Protein AF-H8XRW8-F1 (afdb_monomer_lite)

Radius of gyration: 24.04 Å; chains: 1; bounding box: 66×52×70 Å

Secondary structure (DSSP, 8-state):
------------------HHHHH--HHHHHHH-TTSTTTSSS-TT---S-TT-HHHHHHHHHHHTTEEEEEEE-TTSS-EEEEEEEGGGTEEEEEE---HHHHH--SPPEEEEEEGGGTT-SS-HHHHHHHHHHHHHHHHHHT----BSSTTS--TTBGGGSTT--SB-TT--TTT-TTTT----SSSPPPTT-----BTTTTB-SHHHHHHHHHHHHS-SHHHHH-TTHHHH-HHHHHHHHHHHHHS-BTTBPPHHHHHTT---PPTTS-SSGGGG-BSTHHHHHHHHHHHHTSTT--HHHHHHHHHHHHHHHHHHHHTT--HHHHHHTTSTTB-S-S-SSGGG-----S-----SSTT--TTT-EEESSS-SSEEEEEEEEEEEEEEEE-TTS-EEEEE---EEEEEEEGGGS-SSEEEEEEEESS-EEEEEEE-

Foldseek 3Di:
DDDDPPDPDDPDPDPQLCLCVVQAPQVRVCVQACQAFQNDDQAPVRRVDRLQHPVLLSLLLRQLLQKKKKWKDFVPDDDIWIKIARNVVRDIDTLGDDDPVVVVDPGDIDIDMQRSSCQLPDPDVLLSLLSVLLLQLQLLLVAFPADDDDAPPPDPRRSRHGGNRHFFDPPDDLVPAQPAQEDDDPQQHADRSGHQAFGASLGGGHSVLQQSLCCNPPVGSVPCSVVVCVLSVHSSSSSNSSSCQQRDADPQQAHVSCQSVVQDADDVPNDPAVLSRAGGNLSNVCSSPQVAQFALPHDPVSVVSLVSSLSSSLVSSVVSPDDPVRSVCQPDDRHHSHQDDHNRHGDDDGNHNDTDQFADPPPVQWDWDDFVDDFKIKTAGPAFWQKKFKADPVRDTLDIDGPRGRMDIGTCVSDDFAKIWMWIDDPRGIDIDMGGD

Sequence (437 aa):
MFFVCLFTGVTLQGQTNTAVESLLSSTQWNTLFPKRAGTYGVHPQGYTTDFFSYNNLKQAVTEMSDYLVQIRKKPGVWGELTTVTKKSTNTSYVYSQVDSWWYSNTTPEVIITVDFENFLNHTTPVNNKRELAAFLANISKETTGGWQMPVGGGTSGDYAQWGLYFVHEVGYTAANSAGTYSQASTDYPPNPAKGYYGRGPIQLSWNYNYGQLSKFLYNDVSVLLNNPDLVQQDGVLAFKSAIWFWMMPQWPKPSCHQVMHDLWVPNSGEYSMPKMYLKGFAHTNNIINGGLECRNTSTTAFTEKVVIRSELYKYYLSILGFTPTQVAAENSGDYTTICYQNSSNAMQDYVSANVLTSATFNVTALKVYPIPITDAFTIEYEEPIDRIKIFDLSGKIIQELEPKSNKVEVPSSILNNGMYIIQLETNSASATFKIIK

InterPro domains:
  IPR000726 Glycoside hydrolase, family 19, catalytic [PF00182] (116-325)
  IPR000726 Glycoside hydrolase, family 19, catalytic [PS00774] (237-247)
  IPR023346 Lysozyme-like domain superfamily [SSF53955] (115-324)
  IPR026444 Secretion system, C-terminal sorting domain [PF18962] (367-436)
  IPR026444 Secretion system, C-terminal sorting domain [TIGR04183] (368-437)

pLDDT: mean 89.37, std 14.33, range [25.73, 98.94]

Organism: Flavobacterium indicum (strain DSM 17447 / CIP 109464 / GPTSA100-9) (NCBI:txid1094466)

Structure (mmCIF, N/CA/C/O backbone):
data_AF-H8XRW8-F1
#
_entry.id   AF-H8XRW8-F1
#
loop_
_atom_site.group_PDB
_atom_site.id
_atom_site.type_symbol
_atom_site.label_atom_id
_atom_site.label_alt_id
_atom_site.label_comp_id
_atom_site.label_asym_id
_atom_site.label_entity_id
_atom_site.label_seq_id
_atom_site.pdbx_PDB_ins_code
_atom_site.Cartn_x
_atom_site.Cartn_y
_atom_site.Cartn_z
_atom_site.occupancy
_atom_site.B_iso_or_equiv
_atom_site.auth_seq_id
_atom_site.auth_comp_id
_atom_site.auth_asym_id
_atom_site.auth_atom_id
_atom_site.pdbx_PDB_model_num
ATOM 1 N N . MET A 1 1 ? -7.744 -26.659 -37.095 1.00 33.44 1 MET A N 1
ATOM 2 C CA . MET A 1 1 ? -8.945 -25.806 -36.991 1.00 33.44 1 MET A CA 1
ATOM 3 C C . MET A 1 1 ? -8.967 -25.273 -35.563 1.00 33.44 1 MET A C 1
ATOM 5 O O . MET A 1 1 ? -9.351 -25.997 -34.658 1.00 33.44 1 MET A O 1
ATOM 9 N N . PHE A 1 2 ? -8.361 -24.104 -35.340 1.00 25.73 2 PHE A N 1
ATOM 10 C CA . PHE A 1 2 ? -8.230 -23.495 -34.011 1.00 25.73 2 PHE A CA 1
ATOM 11 C C . PHE A 1 2 ? -9.545 -22.792 -33.663 1.00 25.73 2 PHE A C 1
ATOM 13 O O . PHE A 1 2 ? -9.975 -21.905 -34.398 1.00 25.73 2 PHE A O 1
ATOM 20 N N . PHE A 1 3 ? -10.189 -23.203 -32.572 1.00 25.81 3 PHE A N 1
ATOM 21 C CA . PHE A 1 3 ? -11.353 -22.509 -32.031 1.00 25.81 3 PHE A CA 1
ATOM 22 C C . PHE A 1 3 ? -10.875 -21.260 -31.283 1.00 25.81 3 PHE A C 1
ATOM 24 O O . PHE A 1 3 ? -10.265 -21.349 -30.220 1.00 25.81 3 PHE A O 1
ATOM 31 N N . VAL A 1 4 ? -11.137 -20.094 -31.870 1.00 27.92 4 VAL A N 1
ATOM 32 C CA . VAL A 1 4 ? -11.033 -18.795 -31.204 1.00 27.92 4 VAL A CA 1
ATOM 33 C C . VAL A 1 4 ? -12.301 -18.627 -30.367 1.00 27.92 4 VAL A C 1
ATOM 35 O O . VAL A 1 4 ? -13.379 -18.401 -30.915 1.00 27.92 4 VAL A O 1
ATOM 38 N N . CYS A 1 5 ? -12.195 -18.767 -29.045 1.00 28.00 5 CYS A N 1
ATOM 39 C CA . CYS A 1 5 ? -13.261 -18.349 -28.135 1.00 28.00 5 CYS A CA 1
ATOM 40 C C . CYS A 1 5 ? -13.275 -16.817 -28.065 1.00 28.00 5 CYS A C 1
ATOM 42 O O . CYS A 1 5 ? -12.478 -16.204 -27.357 1.00 28.00 5 CYS A O 1
ATOM 44 N N . LEU A 1 6 ? -14.185 -16.208 -28.822 1.00 29.12 6 LEU A N 1
ATOM 45 C CA . LEU A 1 6 ? -14.597 -14.819 -28.652 1.00 29.12 6 LEU A CA 1
ATOM 46 C C . LEU A 1 6 ? -15.396 -14.712 -27.347 1.00 29.12 6 LEU A C 1
ATOM 48 O O . LEU A 1 6 ? -16.558 -15.109 -27.293 1.00 29.12 6 LEU A O 1
ATOM 52 N N . PHE A 1 7 ? -14.782 -14.174 -26.295 1.00 31.16 7 PHE A N 1
ATOM 53 C CA . PHE A 1 7 ? -15.528 -13.689 -25.139 1.00 31.16 7 PHE A CA 1
ATOM 54 C C . PHE A 1 7 ? -16.216 -12.379 -25.530 1.00 31.16 7 PHE A C 1
ATOM 56 O O . PHE A 1 7 ? -15.590 -11.324 -25.606 1.00 31.16 7 PHE A O 1
ATOM 63 N N . THR A 1 8 ? -17.517 -12.444 -25.804 1.00 31.66 8 THR A N 1
ATOM 64 C CA . THR A 1 8 ? -18.377 -11.262 -25.866 1.00 31.66 8 THR A CA 1
ATOM 65 C C . THR A 1 8 ? -18.547 -10.729 -24.447 1.00 31.66 8 THR A C 1
ATOM 67 O O . THR A 1 8 ? -19.218 -11.350 -23.622 1.00 31.66 8 THR A O 1
ATOM 70 N N . GLY A 1 9 ? -17.889 -9.608 -24.154 1.00 30.55 9 GLY A N 1
ATOM 71 C CA . GLY A 1 9 ? -17.995 -8.919 -22.876 1.00 30.55 9 GLY A CA 1
ATOM 72 C C . GLY A 1 9 ? -19.425 -8.453 -22.624 1.00 30.55 9 GLY A C 1
ATOM 73 O O . GLY A 1 9 ? -19.947 -7.602 -23.339 1.00 30.55 9 GLY A O 1
ATOM 74 N N . VAL A 1 10 ? -20.047 -9.000 -21.584 1.00 30.34 10 VAL A N 1
ATOM 75 C CA . VAL A 1 10 ? -21.176 -8.353 -20.921 1.00 30.34 10 VAL A CA 1
ATOM 76 C C . VAL A 1 10 ? -20.567 -7.271 -20.036 1.00 30.34 10 VAL A C 1
ATOM 78 O O . VAL A 1 10 ? -19.956 -7.571 -19.013 1.00 30.34 10 VAL A O 1
ATOM 81 N N . THR A 1 11 ? -20.679 -6.008 -20.444 1.00 32.03 11 THR A N 1
ATOM 82 C CA . THR A 1 11 ? -20.411 -4.869 -19.562 1.00 32.03 11 THR A CA 1
ATOM 83 C C . THR A 1 11 ? -21.477 -4.851 -18.475 1.00 32.03 11 THR A C 1
ATOM 85 O O . THR A 1 11 ? -22.578 -4.340 -18.675 1.00 32.03 11 THR A O 1
ATOM 88 N N . LEU A 1 12 ? -21.156 -5.440 -17.326 1.00 37.56 12 LEU A N 1
ATOM 89 C CA . LEU A 1 12 ? -21.846 -5.139 -16.080 1.00 37.56 12 LEU A CA 1
ATOM 90 C C . LEU A 1 12 ? -21.594 -3.658 -15.773 1.00 37.56 12 LEU A C 1
ATOM 92 O O . LEU A 1 12 ? -20.443 -3.223 -15.734 1.00 37.56 12 LEU A O 1
ATOM 96 N N . GLN A 1 13 ? -22.662 -2.885 -15.563 1.00 38.78 13 GLN A N 1
ATOM 97 C CA . GLN A 1 13 ? -22.594 -1.577 -14.906 1.00 38.78 13 GLN A CA 1
ATOM 98 C C . GLN A 1 13 ? -22.184 -1.796 -13.438 1.00 38.78 13 GLN A C 1
ATOM 100 O O . GLN A 1 13 ? -23.005 -1.720 -12.531 1.00 38.78 13 GLN A O 1
ATOM 105 N N . GLY A 1 14 ? -20.921 -2.158 -13.215 1.00 41.22 14 GLY A N 1
ATOM 106 C CA . GLY A 1 14 ? -20.274 -2.122 -11.911 1.00 41.22 14 GLY A CA 1
ATOM 107 C C . GLY A 1 14 ? -19.760 -0.709 -11.673 1.00 41.22 14 GLY A C 1
ATOM 108 O O . GLY A 1 14 ? -19.233 -0.090 -12.598 1.00 41.22 14 GLY A O 1
ATOM 109 N N . GLN A 1 15 ? -19.956 -0.179 -10.467 1.00 45.97 15 GLN A N 1
ATOM 110 C CA . GLN A 1 15 ? -19.408 1.111 -10.052 1.00 45.97 15 GLN A CA 1
ATOM 111 C C . GLN A 1 15 ? -17.932 1.205 -10.463 1.00 45.97 15 GLN A C 1
ATOM 113 O O . GLN A 1 15 ? -17.092 0.439 -9.998 1.00 45.97 15 GLN A O 1
ATOM 118 N N . THR A 1 16 ? -17.609 2.121 -11.372 1.00 59.53 16 THR A N 1
ATOM 119 C CA . THR A 1 16 ? -16.220 2.402 -11.722 1.00 59.53 16 THR A CA 1
ATOM 120 C C . THR A 1 16 ? -15.606 3.165 -10.559 1.00 59.53 16 THR A C 1
ATOM 122 O O . THR A 1 16 ? -15.982 4.314 -10.324 1.00 59.53 16 THR A O 1
ATOM 125 N N . ASN A 1 17 ? -14.685 2.550 -9.817 1.00 70.38 17 ASN A N 1
ATOM 126 C CA . ASN A 1 17 ? -13.883 3.277 -8.840 1.00 70.38 17 ASN A CA 1
ATOM 127 C C . ASN A 1 17 ? -12.956 4.251 -9.592 1.00 70.38 17 ASN A C 1
ATOM 129 O O . ASN A 1 17 ? -11.913 3.870 -10.121 1.00 70.38 17 ASN A O 1
ATOM 133 N N . THR A 1 18 ? -13.368 5.517 -9.662 1.00 78.31 18 THR A N 1
ATOM 134 C CA . THR A 1 18 ? -12.649 6.603 -10.346 1.00 78.31 18 THR A CA 1
ATOM 135 C C . THR A 1 18 ? -11.739 7.381 -9.390 1.00 78.31 18 THR A C 1
ATOM 137 O O . THR A 1 18 ? -11.367 8.516 -9.686 1.00 78.31 18 THR A O 1
ATOM 140 N N . ALA A 1 19 ? -11.397 6.830 -8.219 1.00 83.50 19 ALA A N 1
ATOM 141 C CA . ALA A 1 19 ? -10.712 7.577 -7.161 1.00 83.50 19 ALA A CA 1
ATOM 142 C C . ALA A 1 19 ? -9.330 8.091 -7.579 1.00 83.50 19 ALA A C 1
ATOM 144 O O . ALA A 1 19 ? -8.954 9.214 -7.261 1.00 83.50 19 ALA A O 1
ATOM 145 N N . VAL A 1 20 ? -8.585 7.319 -8.374 1.00 90.81 20 VAL A N 1
ATOM 146 C CA . VAL A 1 20 ? -7.310 7.805 -8.919 1.00 90.81 20 VAL A CA 1
ATOM 147 C C . VAL A 1 20 ? -7.512 8.956 -9.915 1.00 90.81 20 VAL A C 1
ATOM 149 O O . VAL A 1 20 ? -6.696 9.873 -9.967 1.00 90.81 20 VAL A O 1
ATOM 152 N N . GLU A 1 21 ? -8.616 8.958 -10.668 1.00 92.06 21 GLU A N 1
ATOM 153 C CA . GLU A 1 21 ? -8.927 9.982 -11.676 1.00 92.06 21 GLU A CA 1
ATOM 154 C C . GLU A 1 21 ? -9.349 11.311 -11.057 1.00 92.06 21 GLU A C 1
ATOM 156 O O . GLU A 1 21 ? -9.060 12.366 -11.620 1.00 92.06 21 GLU A O 1
ATOM 161 N N . SER A 1 22 ? -9.987 11.274 -9.885 1.00 90.81 22 SER A N 1
ATOM 162 C CA . SER A 1 22 ? -10.354 12.485 -9.146 1.00 90.81 22 SER A CA 1
ATOM 163 C C . SER A 1 22 ? -9.149 13.165 -8.484 1.00 90.81 22 SER A C 1
ATOM 165 O O . SER A 1 22 ? -9.207 14.360 -8.191 1.00 90.81 22 SER A O 1
ATOM 167 N N . LEU A 1 23 ? -8.053 12.429 -8.267 1.00 95.38 23 LEU A N 1
ATOM 168 C CA . LEU A 1 23 ? -6.854 12.919 -7.585 1.00 95.38 23 LEU A CA 1
ATOM 169 C C . LEU A 1 23 ? -5.708 13.276 -8.538 1.00 95.38 23 LEU A C 1
ATOM 171 O O . LEU A 1 23 ? -4.952 14.207 -8.256 1.00 95.38 23 LEU A O 1
ATOM 175 N N . LEU A 1 24 ? -5.549 12.542 -9.643 1.00 94.94 24 LEU A N 1
ATOM 176 C CA . LEU A 1 24 ? -4.413 12.682 -10.551 1.00 94.94 24 LEU A CA 1
ATOM 177 C C . LEU A 1 24 ? -4.816 12.350 -11.986 1.00 94.94 24 LEU A C 1
ATOM 179 O O . LEU A 1 24 ? -5.204 11.226 -12.270 1.00 94.94 24 LEU A O 1
ATOM 183 N N . SER A 1 25 ? -4.660 13.292 -12.915 1.00 95.81 25 SER A N 1
ATOM 184 C CA . SER A 1 25 ? -4.957 13.071 -14.339 1.00 95.81 25 SER A CA 1
ATOM 185 C C . SER A 1 25 ? -3.863 12.285 -15.073 1.00 95.81 25 SER A C 1
ATOM 187 O O . SER A 1 25 ? -2.695 12.288 -14.678 1.00 95.81 25 SER A O 1
ATOM 189 N N . SER A 1 26 ? -4.201 11.704 -16.232 1.00 96.62 26 SER A N 1
ATOM 190 C CA . SER A 1 26 ? -3.211 11.052 -17.108 1.00 96.62 26 SER A CA 1
ATOM 191 C C . SER A 1 26 ? -2.094 12.001 -17.560 1.00 96.62 26 SER A C 1
ATOM 193 O O . SER A 1 26 ? -0.955 11.567 -17.723 1.00 96.62 26 SER A O 1
ATOM 195 N N . THR A 1 27 ? -2.392 13.287 -17.769 1.00 97.31 27 THR A N 1
ATOM 196 C CA . THR A 1 27 ? -1.378 14.288 -18.134 1.00 97.31 27 THR A CA 1
ATOM 197 C C . THR A 1 27 ? -0.408 14.515 -16.983 1.00 97.31 27 THR A C 1
ATOM 199 O O . THR A 1 27 ? 0.801 14.508 -17.197 1.00 97.31 27 THR A O 1
ATOM 202 N N . GLN A 1 28 ? -0.915 14.651 -15.753 1.00 97.06 28 GLN A N 1
ATOM 203 C CA . GLN A 1 28 ? -0.057 14.765 -14.573 1.00 97.06 28 GLN A CA 1
ATOM 204 C C . GLN A 1 28 ? 0.772 13.494 -14.363 1.00 97.06 28 GLN A C 1
ATOM 206 O O . GLN A 1 28 ? 1.966 13.612 -14.120 1.00 97.06 28 GLN A O 1
ATOM 211 N N . TRP A 1 29 ? 0.197 12.298 -14.540 1.00 98.00 29 TRP A N 1
ATOM 212 C CA . TRP A 1 29 ? 0.947 11.035 -14.499 1.00 98.00 29 TRP A CA 1
ATOM 213 C C . TRP A 1 29 ? 2.124 11.028 -15.479 1.00 98.00 29 TRP A C 1
ATOM 215 O O . TRP A 1 29 ? 3.251 10.706 -15.106 1.00 98.00 29 TRP A O 1
ATOM 225 N N . ASN A 1 30 ? 1.880 11.436 -16.728 1.00 97.56 30 ASN A N 1
ATOM 226 C CA . ASN A 1 30 ? 2.915 11.489 -17.757 1.00 97.56 30 ASN A CA 1
ATOM 227 C C . ASN A 1 30 ? 4.032 12.483 -17.418 1.00 97.56 30 ASN A C 1
ATOM 229 O O . ASN A 1 30 ? 5.198 12.186 -17.669 1.00 97.56 30 ASN A O 1
ATOM 233 N N . THR A 1 31 ? 3.680 13.626 -16.828 1.00 95.88 31 THR A N 1
ATOM 234 C CA . THR A 1 31 ? 4.642 14.638 -16.370 1.00 95.88 31 THR A CA 1
ATOM 235 C C . THR A 1 31 ? 5.427 14.188 -15.140 1.00 95.88 31 THR A C 1
ATOM 237 O O . THR A 1 31 ? 6.607 14.510 -15.032 1.00 95.88 31 THR A O 1
ATOM 240 N N . LEU A 1 32 ? 4.795 13.452 -14.222 1.00 96.31 32 LEU A N 1
ATOM 241 C CA . LEU A 1 32 ? 5.432 12.931 -13.012 1.00 96.31 32 LEU A CA 1
ATOM 242 C C . LEU A 1 32 ? 6.426 11.813 -13.329 1.00 96.31 32 LEU A C 1
ATOM 244 O O . LEU A 1 32 ? 7.525 11.802 -12.791 1.00 96.31 32 LEU A O 1
ATOM 248 N N . PHE A 1 33 ? 6.065 10.901 -14.233 1.00 97.69 33 PHE A N 1
ATOM 249 C CA . PHE A 1 33 ? 6.856 9.706 -14.529 1.00 97.69 33 PHE A CA 1
ATOM 250 C C . PHE A 1 33 ? 7.313 9.640 -15.990 1.00 97.69 33 PHE A C 1
ATOM 252 O O . PHE A 1 33 ? 7.056 8.639 -16.664 1.00 97.69 33 PHE A O 1
ATOM 259 N N . PRO A 1 34 ? 7.988 10.669 -16.533 1.00 97.25 34 PRO A N 1
ATOM 260 C CA . PRO A 1 34 ? 8.329 10.712 -17.952 1.00 97.25 34 PRO A CA 1
ATOM 261 C C . PRO A 1 34 ? 9.359 9.644 -18.337 1.00 97.25 34 PRO A C 1
ATOM 263 O O . PRO A 1 34 ? 9.514 9.341 -19.521 1.00 97.25 34 PRO A O 1
ATOM 266 N N . LYS A 1 35 ? 10.084 9.087 -17.357 1.00 97.50 35 LYS A N 1
ATOM 267 C CA . LYS A 1 35 ? 11.148 8.102 -17.572 1.00 97.50 35 LYS A CA 1
ATOM 268 C C . LYS A 1 35 ? 10.748 6.665 -17.259 1.00 97.50 35 LYS A C 1
ATOM 270 O O . LYS A 1 35 ? 11.599 5.800 -17.392 1.00 97.50 35 LYS A O 1
ATOM 275 N N . ARG A 1 36 ? 9.506 6.397 -16.854 1.00 98.19 36 ARG A N 1
ATOM 276 C CA . ARG A 1 36 ? 9.064 5.050 -16.462 1.00 98.19 36 ARG A CA 1
ATOM 277 C C . ARG A 1 36 ? 9.299 3.986 -17.545 1.00 98.19 36 ARG A C 1
ATOM 279 O O . ARG A 1 36 ? 9.495 4.298 -18.721 1.00 98.19 36 ARG A O 1
ATOM 286 N N . ALA A 1 37 ? 9.262 2.720 -17.139 1.00 98.12 37 ALA A N 1
ATOM 287 C CA . ALA A 1 37 ? 9.526 1.565 -17.994 1.00 98.12 37 ALA A CA 1
ATOM 288 C C . ALA A 1 37 ? 8.799 1.645 -19.352 1.00 98.12 37 ALA A C 1
ATOM 290 O O . ALA A 1 37 ? 7.569 1.576 -19.423 1.00 98.12 37 ALA A O 1
ATOM 291 N N . GLY A 1 38 ? 9.585 1.774 -20.425 1.00 96.25 38 GLY A N 1
ATOM 292 C CA . GLY A 1 38 ? 9.107 1.825 -21.808 1.00 96.25 38 GLY A CA 1
ATOM 293 C C . GLY A 1 38 ? 8.747 3.208 -22.358 1.00 96.25 38 GLY A C 1
ATOM 294 O O . GLY A 1 38 ? 8.312 3.284 -23.504 1.00 96.25 38 GLY A O 1
ATOM 295 N N . THR A 1 39 ? 8.949 4.302 -21.610 1.00 96.62 39 THR A N 1
ATOM 296 C CA . THR A 1 39 ? 8.648 5.670 -22.092 1.00 96.62 39 THR A CA 1
ATOM 297 C C . THR A 1 39 ? 9.877 6.538 -22.351 1.00 96.62 39 THR A C 1
ATOM 299 O O . THR A 1 39 ? 9.741 7.649 -22.864 1.00 96.62 39 THR A O 1
ATOM 302 N N . TYR A 1 40 ? 11.082 6.071 -22.012 1.00 93.62 40 TYR A N 1
ATOM 303 C CA . TYR A 1 40 ? 12.308 6.843 -22.196 1.00 93.62 40 TYR A CA 1
ATOM 304 C C . TYR A 1 40 ? 13.501 6.000 -22.628 1.00 93.62 40 TYR A C 1
ATOM 306 O O . TYR A 1 40 ? 13.941 5.106 -21.908 1.00 93.62 40 TYR A O 1
ATOM 314 N N . GLY A 1 41 ? 14.077 6.380 -23.772 1.00 92.38 41 GLY A N 1
ATOM 315 C CA . GLY A 1 41 ? 15.280 5.756 -24.310 1.00 92.38 41 GLY A CA 1
ATOM 316 C C . GLY A 1 41 ? 15.125 4.250 -24.527 1.00 92.38 41 GLY A C 1
ATOM 317 O O . GLY A 1 41 ? 14.021 3.712 -24.587 1.00 92.38 41 GLY A O 1
ATOM 318 N N . VAL A 1 42 ? 16.260 3.564 -24.654 1.00 94.44 42 VAL A N 1
ATOM 319 C CA . VAL A 1 42 ? 16.296 2.100 -24.622 1.00 94.44 42 VAL A CA 1
ATOM 320 C C . VAL A 1 42 ? 16.322 1.671 -23.160 1.00 94.44 42 VAL A C 1
ATOM 322 O O . VAL A 1 42 ? 17.293 1.938 -22.452 1.00 94.44 42 VAL A O 1
ATOM 325 N N . HIS A 1 43 ? 15.257 1.015 -22.707 1.00 95.75 43 HIS A N 1
ATOM 326 C CA . HIS A 1 43 ? 15.168 0.554 -21.330 1.00 95.75 43 HIS A CA 1
ATOM 327 C C . HIS A 1 43 ? 16.094 -0.658 -21.095 1.00 95.75 43 HIS A C 1
ATOM 329 O O . HIS A 1 43 ? 16.036 -1.616 -21.871 1.00 95.75 43 HIS A O 1
ATOM 335 N N . PRO A 1 44 ? 16.901 -0.696 -20.016 1.00 94.44 44 PRO A N 1
ATOM 336 C CA . PRO A 1 44 ? 17.875 -1.769 -19.774 1.00 94.44 44 PRO A CA 1
ATOM 337 C C . PRO A 1 44 ? 17.242 -3.155 -19.589 1.00 94.44 44 PRO A C 1
ATOM 339 O O . PRO A 1 44 ? 17.889 -4.164 -19.840 1.00 94.44 44 PRO A O 1
ATOM 342 N N . GLN A 1 45 ? 15.973 -3.213 -19.180 1.00 96.06 45 GLN A N 1
ATOM 343 C CA . GLN A 1 45 ? 15.210 -4.463 -19.039 1.00 96.06 45 GLN A CA 1
ATOM 344 C C . GLN A 1 45 ? 14.357 -4.798 -20.279 1.00 96.06 45 GLN A C 1
ATOM 346 O O . GLN A 1 45 ? 13.500 -5.671 -20.215 1.00 96.06 45 GLN A O 1
ATOM 351 N N . GLY A 1 46 ? 14.546 -4.088 -21.398 1.00 95.69 46 GLY A N 1
ATOM 352 C CA . GLY A 1 46 ? 13.909 -4.408 -22.681 1.00 95.69 46 GLY A CA 1
ATOM 353 C C . GLY A 1 46 ? 12.447 -3.973 -22.842 1.00 95.69 46 GLY A C 1
ATOM 354 O O . GLY A 1 46 ? 11.845 -4.272 -23.871 1.00 95.69 46 GLY A O 1
ATOM 355 N N . TYR A 1 47 ? 11.866 -3.255 -21.877 1.00 96.00 47 TYR A N 1
ATOM 356 C CA . TYR A 1 47 ? 10.514 -2.701 -22.006 1.00 96.00 47 TYR A CA 1
ATOM 357 C C . TYR A 1 47 ? 10.474 -1.621 -23.091 1.00 96.00 47 TYR A C 1
ATOM 359 O O . TYR A 1 47 ? 11.174 -0.614 -23.006 1.00 96.00 47 TYR A O 1
ATOM 367 N N . THR A 1 48 ? 9.642 -1.841 -24.107 1.00 94.81 48 THR A N 1
ATOM 368 C CA . THR A 1 48 ? 9.433 -0.934 -25.253 1.00 94.81 48 THR A CA 1
ATOM 369 C C . THR A 1 48 ? 8.034 -0.322 -25.281 1.00 94.81 48 THR A C 1
ATOM 371 O O . THR A 1 48 ? 7.761 0.570 -26.079 1.00 94.81 48 THR A O 1
ATOM 374 N N . THR A 1 49 ? 7.149 -0.790 -24.404 1.00 95.31 49 THR A N 1
ATOM 375 C CA . THR A 1 49 ? 5.790 -0.285 -24.212 1.00 95.31 49 THR A CA 1
ATOM 376 C C . THR A 1 49 ? 5.657 0.294 -22.816 1.00 95.31 49 THR A C 1
ATOM 378 O O . THR A 1 49 ? 6.301 -0.204 -21.894 1.00 95.31 49 THR A O 1
ATOM 381 N N . ASP A 1 50 ? 4.780 1.283 -22.653 1.00 97.56 50 ASP A N 1
ATOM 382 C CA . ASP A 1 50 ? 4.485 1.923 -21.367 1.00 97.56 50 ASP A CA 1
ATOM 383 C C . ASP A 1 50 ? 3.905 0.919 -20.349 1.00 97.56 50 ASP A C 1
ATOM 385 O O . ASP A 1 50 ? 2.693 0.702 -20.270 1.00 97.56 50 ASP A O 1
ATOM 389 N N . PHE A 1 51 ? 4.789 0.254 -19.600 1.00 98.50 51 PHE A N 1
ATOM 390 C CA . PHE A 1 51 ? 4.436 -0.850 -18.705 1.00 98.50 51 PHE A CA 1
ATOM 391 C C . PHE A 1 51 ? 3.698 -0.336 -17.466 1.00 98.50 51 PHE A C 1
ATOM 393 O O . PHE A 1 51 ? 2.634 -0.841 -17.105 1.00 98.50 51 PHE A O 1
ATOM 400 N N . PHE A 1 52 ? 4.215 0.735 -16.862 1.00 98.56 52 PHE A N 1
ATOM 401 C CA . PHE A 1 52 ? 3.580 1.438 -15.749 1.00 98.56 52 PHE A CA 1
ATOM 402 C C . PHE A 1 52 ? 2.690 2.586 -16.246 1.00 98.56 52 PHE A C 1
ATOM 404 O O . PHE A 1 52 ? 2.774 3.720 -15.771 1.00 98.56 52 PHE A O 1
ATOM 411 N N . SER A 1 53 ? 1.841 2.303 -17.233 1.00 98.50 53 SER A N 1
ATOM 412 C CA . SER A 1 53 ? 0.918 3.300 -17.770 1.00 98.50 53 SER A CA 1
ATOM 413 C C . SER A 1 53 ? -0.154 3.697 -16.752 1.00 98.50 53 SER A C 1
ATOM 415 O O . SER A 1 53 ? -0.572 2.907 -15.901 1.00 98.50 53 SER A O 1
ATOM 417 N N . TYR A 1 54 ? -0.667 4.920 -16.895 1.00 98.31 54 TYR A N 1
ATOM 418 C CA . TYR A 1 54 ? -1.802 5.399 -16.105 1.00 98.31 54 TYR A CA 1
ATOM 419 C C . TYR A 1 54 ? -3.053 4.522 -16.292 1.00 98.31 54 TYR A C 1
ATOM 421 O O . TYR A 1 54 ? -3.801 4.287 -15.345 1.00 98.31 54 TYR A O 1
ATOM 429 N N . ASN A 1 55 ? -3.253 3.979 -17.498 1.00 97.56 55 ASN A N 1
ATOM 430 C CA . ASN A 1 55 ? -4.361 3.068 -17.791 1.00 97.56 55 ASN A CA 1
ATOM 431 C C . ASN A 1 55 ? -4.244 1.755 -17.009 1.00 97.56 55 ASN A C 1
ATOM 433 O O . ASN A 1 55 ? -5.242 1.300 -16.457 1.00 97.56 55 ASN A O 1
ATOM 437 N N . ASN A 1 56 ? -3.036 1.190 -16.896 1.00 98.31 56 ASN A N 1
ATOM 438 C CA . ASN A 1 56 ? -2.817 -0.023 -16.108 1.00 98.31 56 ASN A CA 1
ATOM 439 C C . ASN A 1 56 ? -3.085 0.218 -14.615 1.00 98.31 56 ASN A C 1
ATOM 441 O O . ASN A 1 56 ? -3.698 -0.628 -13.965 1.00 98.31 56 ASN A O 1
ATOM 445 N N . LEU A 1 57 ? -2.690 1.382 -14.079 1.00 98.31 57 LEU A N 1
ATOM 446 C CA . LEU A 1 57 ? -3.022 1.769 -12.703 1.00 98.31 57 LEU A CA 1
ATOM 447 C C . LEU A 1 57 ? -4.539 1.895 -12.510 1.00 98.31 57 LEU A C 1
ATOM 449 O O . LEU A 1 57 ? -5.084 1.294 -11.588 1.00 98.31 57 LEU A O 1
ATOM 453 N N . LYS A 1 58 ? -5.234 2.632 -13.387 1.00 97.25 58 LYS A N 1
ATOM 454 C CA . LYS A 1 58 ? -6.699 2.789 -13.334 1.00 97.25 58 LYS A CA 1
ATOM 455 C C . LYS A 1 58 ? -7.429 1.451 -13.357 1.00 97.25 58 LYS A C 1
ATOM 457 O O . LYS A 1 58 ? -8.341 1.224 -12.561 1.00 97.25 58 LYS A O 1
ATOM 462 N N . GLN A 1 59 ? -7.021 0.573 -14.268 1.00 97.19 59 GLN A N 1
ATOM 463 C CA . GLN A 1 59 ? -7.600 -0.754 -14.388 1.00 97.19 59 GLN A CA 1
ATOM 464 C C . GLN A 1 59 ? -7.350 -1.573 -13.118 1.00 97.19 59 GLN A C 1
ATOM 466 O O . GLN A 1 59 ? -8.285 -2.173 -12.597 1.00 97.19 59 GLN A O 1
ATOM 471 N N . ALA A 1 60 ? -6.136 -1.538 -12.559 1.00 98.38 60 ALA A N 1
ATOM 472 C CA . ALA A 1 60 ? -5.840 -2.216 -11.301 1.00 98.38 60 ALA A CA 1
ATOM 473 C C . ALA A 1 60 ? -6.688 -1.680 -10.136 1.00 98.38 60 ALA A C 1
ATOM 475 O O . ALA A 1 60 ? -7.239 -2.482 -9.395 1.00 98.38 60 ALA A O 1
ATOM 476 N N . VAL A 1 61 ? -6.857 -0.361 -9.997 1.00 97.50 61 VAL A N 1
ATOM 477 C CA . VAL A 1 61 ? -7.733 0.239 -8.968 1.00 97.50 61 VAL A CA 1
ATOM 478 C C . VAL A 1 61 ? -9.178 -0.236 -9.129 1.00 97.50 61 VAL A C 1
ATOM 480 O O . VAL A 1 61 ? -9.791 -0.688 -8.164 1.00 97.50 61 VAL A O 1
ATOM 483 N N . THR A 1 62 ? -9.698 -0.208 -10.358 1.00 95.75 62 THR A N 1
ATOM 484 C CA . THR A 1 62 ? -11.067 -0.649 -10.662 1.00 95.75 62 THR A CA 1
ATOM 485 C C . THR A 1 62 ? -11.255 -2.128 -10.329 1.00 95.75 62 THR A C 1
ATOM 487 O O . THR A 1 62 ? -12.184 -2.489 -9.614 1.00 95.75 62 THR A O 1
ATOM 490 N N . GLU A 1 63 ? -10.351 -2.995 -10.783 1.00 97.19 63 GLU A N 1
ATOM 491 C CA . GLU A 1 63 ? -10.464 -4.438 -10.560 1.00 97.19 63 GLU A CA 1
ATOM 492 C C . GLU A 1 63 ? -10.226 -4.829 -9.097 1.00 97.19 63 GLU A C 1
ATOM 494 O O . GLU A 1 63 ? -10.855 -5.762 -8.604 1.00 97.19 63 GLU A O 1
ATOM 499 N N . MET A 1 64 ? -9.345 -4.122 -8.382 1.00 98.12 64 MET A N 1
ATOM 500 C CA . MET A 1 64 ? -9.106 -4.372 -6.959 1.00 98.12 64 MET A CA 1
ATOM 501 C C . MET A 1 64 ? -10.270 -3.891 -6.093 1.00 98.12 64 MET A C 1
ATOM 503 O O . MET A 1 64 ? -10.532 -4.526 -5.079 1.00 98.12 64 MET A O 1
ATOM 507 N N . SER A 1 65 ? -11.021 -2.859 -6.496 1.00 96.62 65 SER A N 1
ATOM 508 C CA . SER A 1 65 ? -12.185 -2.387 -5.727 1.00 96.62 65 SER A CA 1
ATOM 509 C C . SER A 1 65 ? -13.301 -3.423 -5.563 1.00 96.62 65 SER A C 1
ATOM 511 O O . SER A 1 65 ? -14.167 -3.253 -4.711 1.00 96.62 65 SER A O 1
ATOM 513 N N . ASP A 1 66 ? -13.266 -4.519 -6.326 1.00 96.19 66 ASP A N 1
ATOM 514 C CA . ASP A 1 66 ? -14.213 -5.624 -6.204 1.00 96.19 66 ASP A CA 1
ATOM 515 C C . ASP A 1 66 ? -13.963 -6.512 -4.970 1.00 96.19 66 ASP A C 1
ATOM 517 O O . ASP A 1 66 ? -14.807 -7.333 -4.615 1.00 96.19 66 ASP A O 1
ATOM 521 N N . TYR A 1 67 ? -12.811 -6.380 -4.306 1.00 97.69 67 TYR A N 1
ATOM 522 C CA . TYR A 1 67 ? -12.408 -7.268 -3.218 1.00 97.69 67 TYR A CA 1
ATOM 523 C C . TYR A 1 67 ? -12.736 -6.680 -1.841 1.00 97.69 67 TYR A C 1
ATOM 525 O O . TYR A 1 67 ? -12.278 -5.603 -1.468 1.00 97.69 67 TYR A O 1
ATOM 533 N N . LEU A 1 68 ? -13.470 -7.447 -1.041 1.00 94.56 68 LEU A N 1
ATOM 534 C CA . LEU A 1 68 ? -13.713 -7.186 0.375 1.00 94.56 68 LEU A CA 1
ATOM 535 C C . LEU A 1 68 ? -13.050 -8.282 1.206 1.00 94.56 68 LEU A C 1
ATOM 537 O O . LEU A 1 68 ? -13.278 -9.466 0.962 1.00 94.56 68 LEU A O 1
ATOM 541 N N . VAL A 1 69 ? -12.265 -7.905 2.209 1.00 94.81 69 VAL A N 1
ATOM 542 C CA . VAL A 1 69 ? -11.616 -8.850 3.122 1.00 94.81 69 VAL A CA 1
ATOM 543 C C . VAL A 1 69 ? -12.164 -8.678 4.527 1.00 94.81 69 VAL A C 1
ATOM 545 O O . VAL A 1 69 ? -12.288 -7.559 5.023 1.00 94.81 69 VAL A O 1
ATOM 548 N N . GLN A 1 70 ? -12.454 -9.796 5.185 1.00 91.06 70 GLN A N 1
ATOM 549 C CA . GLN A 1 70 ? -12.771 -9.834 6.607 1.00 91.06 70 GLN A CA 1
ATOM 550 C C . GLN A 1 70 ? -11.728 -10.675 7.326 1.00 91.06 70 GLN A C 1
ATOM 552 O O . GLN A 1 70 ? -11.586 -11.869 7.067 1.00 91.06 70 GLN A O 1
ATOM 557 N N . ILE A 1 71 ? -11.008 -10.038 8.239 1.00 90.62 71 ILE A N 1
ATOM 558 C CA . ILE A 1 71 ? -10.008 -10.670 9.088 1.00 90.62 71 ILE A CA 1
ATOM 559 C C . ILE A 1 71 ? -10.627 -10.838 10.474 1.00 90.62 71 ILE A C 1
ATOM 561 O O . ILE A 1 71 ? -10.880 -9.855 11.170 1.00 90.62 71 ILE A O 1
ATOM 565 N N . ARG A 1 72 ? -10.896 -12.080 10.870 1.00 87.75 72 ARG A N 1
ATOM 566 C CA . ARG A 1 72 ? -11.546 -12.426 12.138 1.00 87.75 72 ARG A CA 1
ATOM 567 C C . ARG A 1 72 ? -10.504 -12.956 13.112 1.00 87.75 72 ARG A C 1
ATOM 569 O O . ARG A 1 72 ? -9.837 -13.960 12.851 1.00 87.75 72 ARG A O 1
ATOM 576 N N . LYS A 1 73 ? -10.377 -12.288 14.254 1.00 85.06 73 LYS A N 1
ATOM 577 C CA . LYS A 1 73 ? -9.422 -12.627 15.316 1.00 85.06 73 LYS A CA 1
ATOM 578 C C . LYS A 1 73 ? -10.141 -12.735 16.650 1.00 85.06 73 LYS A C 1
ATOM 580 O O . LYS A 1 73 ? -11.185 -12.127 16.844 1.00 85.06 73 LYS A O 1
ATOM 585 N N . LYS A 1 74 ? -9.560 -13.471 17.593 1.00 83.44 74 LYS A N 1
ATOM 586 C CA . LYS A 1 74 ? -10.036 -13.563 18.978 1.00 83.44 74 LYS A CA 1
ATOM 587 C C . LYS A 1 74 ? -8.912 -13.080 19.901 1.00 83.44 74 LYS A C 1
ATOM 589 O O . LYS A 1 74 ? -7.833 -13.673 19.867 1.00 83.44 74 LYS A O 1
ATOM 594 N N . PRO A 1 75 ? -9.094 -11.998 20.681 1.00 79.81 75 PRO A N 1
ATOM 595 C CA . PRO A 1 75 ? -8.039 -11.480 21.551 1.00 79.81 75 PRO A CA 1
ATOM 596 C C . PRO A 1 75 ? -7.470 -12.558 22.486 1.00 79.81 75 PRO A C 1
ATOM 598 O O . PRO A 1 75 ? -8.219 -13.265 23.156 1.00 79.81 75 PRO A O 1
ATOM 601 N N . GLY A 1 76 ? -6.143 -12.707 22.511 1.00 82.31 76 GLY A N 1
ATOM 602 C CA . GLY A 1 76 ? -5.458 -13.726 23.321 1.00 82.31 76 GLY A CA 1
ATOM 603 C C . GLY A 1 76 ? -5.584 -15.169 22.812 1.00 82.31 76 GLY A C 1
ATOM 604 O O . GLY A 1 76 ? -5.106 -16.085 23.475 1.00 82.31 76 GLY A O 1
ATOM 605 N N . VAL A 1 77 ? -6.197 -15.392 21.646 1.00 88.25 77 VAL A N 1
ATOM 606 C CA . VAL A 1 77 ? -6.360 -16.715 21.032 1.00 88.25 77 VAL A CA 1
ATOM 607 C C . VAL A 1 77 ? -5.535 -16.774 19.750 1.00 88.25 77 VAL A C 1
ATOM 609 O O . VAL A 1 77 ? -5.636 -15.899 18.891 1.00 88.25 77 VAL A O 1
ATOM 612 N N . TRP A 1 78 ? -4.707 -17.811 19.620 1.00 89.06 78 TRP A N 1
ATOM 613 C CA . TRP A 1 78 ? -3.890 -18.019 18.427 1.00 89.06 78 TRP A CA 1
ATOM 614 C C . TRP A 1 78 ? -4.754 -18.347 17.204 1.00 89.06 78 TRP A C 1
ATOM 616 O O . TRP A 1 78 ? -5.700 -19.128 17.302 1.00 89.06 78 TRP A O 1
ATOM 626 N N . GLY A 1 79 ? -4.395 -17.782 16.052 1.00 87.88 79 GLY A N 1
ATOM 627 C CA . GLY A 1 79 ? -5.077 -18.004 14.779 1.00 87.88 79 GLY A CA 1
ATOM 628 C C . GLY A 1 79 ? -5.870 -16.795 14.282 1.00 87.88 79 GLY A C 1
ATOM 629 O O . GLY A 1 79 ? -6.318 -15.936 15.044 1.00 87.88 79 GLY A O 1
ATOM 630 N N . GLU A 1 80 ? -6.022 -16.737 12.966 1.00 90.19 80 GLU A N 1
ATOM 631 C CA . GLU A 1 80 ? -6.753 -15.701 12.248 1.00 90.19 80 GLU A CA 1
ATOM 632 C C . GLU A 1 80 ? -7.494 -16.339 11.073 1.00 90.19 80 GLU A C 1
ATOM 634 O O . GLU A 1 80 ? -6.882 -16.977 10.213 1.00 90.19 80 GLU A O 1
ATOM 639 N N . LEU A 1 81 ? -8.815 -16.156 11.048 1.00 92.88 81 LEU A N 1
ATOM 640 C CA . LEU A 1 81 ? -9.653 -16.594 9.942 1.00 92.88 81 LEU A CA 1
ATOM 641 C C . LEU A 1 81 ? -9.869 -15.410 9.008 1.00 92.88 81 LEU A C 1
ATOM 643 O O . LEU A 1 81 ? -10.544 -14.448 9.373 1.00 92.88 81 LEU A O 1
ATOM 647 N N . THR A 1 82 ? -9.338 -15.512 7.795 1.00 95.50 82 THR A N 1
ATOM 648 C CA . THR A 1 82 ? -9.449 -14.444 6.800 1.00 95.50 82 THR A CA 1
ATOM 649 C C . THR A 1 82 ? -10.261 -14.929 5.616 1.00 95.50 82 THR A C 1
ATOM 651 O O . THR A 1 82 ? -9.930 -15.947 5.004 1.00 95.50 82 THR A O 1
ATOM 654 N N . THR A 1 83 ? -11.320 -14.200 5.279 1.00 95.31 83 THR A N 1
ATOM 655 C CA . THR A 1 83 ? -12.156 -14.452 4.103 1.00 95.31 83 THR A CA 1
ATOM 656 C C . THR A 1 83 ? -12.030 -13.304 3.118 1.00 95.31 83 THR A C 1
ATOM 658 O O . THR A 1 83 ? -11.935 -12.142 3.505 1.00 95.31 83 THR A O 1
ATOM 661 N N . VAL A 1 84 ? -12.029 -13.641 1.832 1.00 97.44 84 VAL A N 1
ATOM 662 C CA . VAL A 1 84 ? -12.039 -12.675 0.733 1.00 97.44 84 VAL A CA 1
ATOM 663 C C . VAL A 1 84 ? -13.321 -12.888 -0.056 1.00 97.44 84 VAL A C 1
ATOM 665 O O . VAL A 1 84 ? -13.654 -14.023 -0.395 1.00 97.44 84 VAL A O 1
ATOM 668 N N . THR A 1 85 ? -14.027 -11.803 -0.345 1.00 94.19 85 THR A N 1
ATOM 669 C CA . THR A 1 85 ? -15.281 -11.777 -1.095 1.00 94.19 85 THR A CA 1
ATOM 670 C C . THR A 1 85 ? -15.108 -10.910 -2.333 1.00 94.19 85 THR A C 1
ATOM 672 O O . THR A 1 85 ? -14.694 -9.759 -2.223 1.00 94.19 85 THR A O 1
ATOM 675 N N . LYS A 1 86 ? -15.460 -11.444 -3.505 1.00 93.50 86 LYS A N 1
ATOM 676 C CA . LYS A 1 86 ? -15.630 -10.660 -4.734 1.00 93.50 86 LYS A CA 1
ATOM 677 C C . LYS A 1 86 ? -17.052 -10.107 -4.768 1.00 93.50 86 LYS A C 1
ATOM 679 O O . LYS A 1 86 ? -17.996 -10.887 -4.915 1.00 93.50 86 LYS A O 1
ATOM 684 N N . LYS A 1 87 ? -17.209 -8.793 -4.607 1.00 92.56 87 LYS A N 1
ATOM 685 C CA . LYS A 1 87 ? -18.505 -8.108 -4.458 1.00 92.56 87 LYS A CA 1
ATOM 686 C C . LYS A 1 87 ? -19.403 -8.321 -5.682 1.00 92.56 87 LYS A C 1
ATOM 688 O O . LYS A 1 87 ? -20.568 -8.675 -5.529 1.00 92.56 87 LYS A O 1
ATOM 693 N N . SER A 1 88 ? -18.843 -8.225 -6.884 1.00 88.94 88 SER A N 1
ATOM 694 C CA . SER A 1 88 ? -19.530 -8.356 -8.176 1.00 88.94 88 SER A CA 1
ATOM 695 C C . SER A 1 88 ? -20.205 -9.711 -8.392 1.00 88.94 88 SER A C 1
ATOM 697 O O . SER A 1 88 ? -21.242 -9.796 -9.047 1.00 88.94 88 SER A O 1
ATOM 699 N N . THR A 1 89 ? -19.623 -10.776 -7.839 1.00 90.44 89 THR A N 1
ATOM 700 C CA . THR A 1 89 ? -20.108 -12.159 -7.979 1.00 90.44 89 THR A CA 1
ATOM 701 C C . THR A 1 89 ? -20.687 -12.712 -6.683 1.00 90.44 89 THR A C 1
ATOM 703 O O . THR A 1 89 ? -21.141 -13.855 -6.661 1.00 90.44 89 THR A O 1
ATOM 706 N N . ASN A 1 90 ? -20.630 -11.933 -5.598 1.00 90.00 90 ASN A N 1
ATOM 707 C CA . ASN A 1 90 ? -20.953 -12.355 -4.239 1.00 90.00 90 ASN A CA 1
ATOM 708 C C . ASN A 1 90 ? -20.313 -13.709 -3.857 1.00 90.00 90 ASN A C 1
ATOM 710 O O . ASN A 1 90 ? -20.929 -14.548 -3.201 1.00 90.00 90 ASN A O 1
ATOM 714 N N . THR A 1 91 ? -19.088 -13.956 -4.333 1.00 90.88 91 THR A N 1
ATOM 715 C CA . THR A 1 91 ? -18.366 -15.212 -4.099 1.00 90.88 91 THR A CA 1
ATOM 716 C C . THR A 1 91 ? -17.289 -14.999 -3.050 1.00 90.88 91 THR A C 1
ATOM 718 O O . THR A 1 91 ? -16.432 -14.129 -3.214 1.00 90.88 91 THR A O 1
ATOM 721 N N . SER A 1 92 ? -17.298 -15.830 -2.008 1.00 95.19 92 SER A N 1
ATOM 722 C CA . SER A 1 92 ? -16.316 -15.791 -0.925 1.00 95.19 92 SER A CA 1
ATOM 723 C C . SER A 1 92 ? -15.450 -17.044 -0.893 1.00 95.19 92 SER A C 1
ATOM 725 O O . SER A 1 92 ? -15.913 -18.150 -1.169 1.00 95.19 92 SER A O 1
ATOM 727 N N . TYR A 1 93 ? -14.192 -16.882 -0.501 1.00 95.62 93 TYR A N 1
ATOM 728 C CA . TYR A 1 93 ? -13.274 -17.983 -0.230 1.00 95.62 93 TYR A CA 1
ATOM 729 C C . TYR A 1 93 ? -12.444 -17.695 1.011 1.00 95.62 93 TYR A C 1
ATOM 731 O O . TYR A 1 93 ? -12.199 -16.546 1.387 1.00 95.62 93 TYR A O 1
ATOM 739 N N . VAL A 1 94 ? -12.009 -18.773 1.659 1.00 95.88 94 VAL A N 1
ATOM 740 C CA . VAL A 1 94 ? -11.117 -18.677 2.807 1.00 95.88 94 VAL A CA 1
ATOM 741 C C . VAL A 1 94 ? -9.691 -18.465 2.312 1.00 95.88 94 VAL A C 1
ATOM 743 O O . VAL A 1 94 ? -9.141 -19.275 1.561 1.00 95.88 94 VAL A O 1
ATOM 746 N N . TYR A 1 95 ? -9.116 -17.349 2.736 1.00 96.00 95 TYR A N 1
ATOM 747 C CA . TYR A 1 95 ? -7.759 -16.929 2.431 1.00 96.00 95 TYR A CA 1
ATOM 748 C C . TYR A 1 95 ? -6.756 -17.483 3.448 1.00 96.00 95 TYR A C 1
ATOM 750 O O . TYR A 1 95 ? -5.738 -18.034 3.043 1.00 96.00 95 TYR A O 1
ATOM 758 N N . SER A 1 96 ? -7.088 -17.418 4.742 1.00 92.62 96 SER A N 1
ATOM 759 C CA . SER A 1 96 ? -6.333 -18.032 5.845 1.00 92.62 96 SER A CA 1
ATOM 760 C C . SER A 1 96 ? -7.280 -18.820 6.740 1.00 92.62 96 SER A C 1
ATOM 762 O O . SER A 1 96 ? -8.371 -18.338 7.041 1.00 92.62 96 SER A O 1
ATOM 764 N N . GLN A 1 97 ? -6.872 -20.022 7.142 1.00 91.50 97 GLN A N 1
ATOM 765 C CA . GLN A 1 97 ? -7.669 -20.949 7.948 1.00 91.50 97 GLN A CA 1
ATOM 766 C C . GLN A 1 97 ? -7.287 -20.879 9.431 1.00 91.50 97 GLN A C 1
ATOM 768 O O . GLN A 1 97 ? -6.207 -20.419 9.798 1.00 91.50 97 GLN A O 1
ATOM 773 N N . VAL A 1 98 ? -8.171 -21.406 10.275 1.00 93.06 98 VAL A N 1
ATOM 774 C CA . VAL A 1 98 ? -7.921 -21.666 11.698 1.00 93.06 98 VAL A CA 1
ATOM 775 C C . VAL A 1 98 ? -8.230 -23.124 12.014 1.00 93.06 98 VAL A C 1
ATOM 777 O O . VAL A 1 98 ? -9.005 -23.772 11.309 1.00 93.06 98 VAL A O 1
ATOM 780 N N . ASP A 1 99 ? -7.646 -23.635 13.092 1.00 92.00 99 ASP A N 1
ATOM 781 C CA . ASP A 1 99 ? -7.943 -24.981 13.570 1.00 92.00 99 ASP A CA 1
ATOM 782 C C . ASP A 1 99 ? -9.405 -25.122 14.016 1.00 92.00 99 ASP A C 1
ATOM 784 O O . ASP A 1 99 ? -10.048 -24.169 14.463 1.00 92.00 99 ASP A O 1
ATOM 788 N N . SER A 1 100 ? -9.918 -26.354 13.992 1.00 93.06 100 SER A N 1
ATOM 789 C CA . SER A 1 100 ? -11.304 -26.669 14.365 1.00 93.06 100 SER A CA 1
ATOM 790 C C . SER A 1 100 ? -11.692 -26.185 15.771 1.00 93.06 100 SER A C 1
ATOM 792 O O . SER A 1 100 ? -12.814 -25.717 15.975 1.00 93.06 100 SER A O 1
ATOM 794 N N . TRP A 1 101 ? -10.768 -26.233 16.737 1.00 93.31 101 TRP A N 1
ATOM 795 C CA . TRP A 1 101 ? -11.012 -25.779 18.110 1.00 93.31 101 TRP A CA 1
ATOM 796 C C . TRP A 1 101 ? -11.260 -24.264 18.201 1.00 93.31 101 TRP A C 1
ATOM 798 O O . TRP A 1 101 ? -11.984 -23.822 19.098 1.00 93.31 101 TRP A O 1
ATOM 808 N N . TRP A 1 102 ? -10.733 -23.468 17.260 1.00 94.81 102 TRP A N 1
ATOM 809 C CA . TRP A 1 102 ? -10.903 -22.013 17.241 1.00 94.81 102 TRP A CA 1
ATOM 810 C C . TRP A 1 102 ? -12.382 -21.630 17.146 1.00 94.81 102 TRP A C 1
ATOM 812 O O . TRP A 1 102 ? -12.822 -20.706 17.829 1.00 94.81 102 TRP A O 1
ATOM 822 N N . TYR A 1 103 ? -13.180 -22.378 16.375 1.00 89.88 103 TYR A N 1
ATOM 823 C CA . TYR A 1 103 ? -14.624 -22.148 16.237 1.00 89.88 103 TYR A CA 1
ATOM 824 C C . TYR A 1 103 ? -15.397 -22.402 17.535 1.00 89.88 103 TYR A C 1
ATOM 826 O O . TYR A 1 103 ? -16.373 -21.711 17.807 1.00 89.88 103 TYR A O 1
ATOM 834 N N . SER A 1 104 ? -14.941 -23.353 18.354 1.00 92.31 104 SER A N 1
ATOM 835 C CA . SER A 1 104 ? -15.561 -23.672 19.648 1.00 92.31 104 SER A CA 1
ATOM 836 C C . SER A 1 104 ? -15.135 -22.742 20.790 1.00 92.31 104 SER A C 1
ATOM 838 O O . SER A 1 104 ? -15.765 -22.726 21.845 1.00 92.31 104 SER A O 1
ATOM 840 N N . ASN A 1 105 ? -14.073 -21.954 20.595 1.00 91.81 105 ASN A N 1
ATOM 841 C CA . ASN A 1 105 ? -13.609 -20.990 21.585 1.00 91.81 105 ASN A CA 1
ATOM 842 C C . ASN A 1 105 ? -14.619 -19.833 21.735 1.00 91.81 105 ASN A C 1
ATOM 844 O O . ASN A 1 105 ? -15.024 -19.229 20.742 1.00 91.81 105 ASN A O 1
ATOM 848 N N . THR A 1 106 ? -14.998 -19.495 22.969 1.00 90.38 106 THR A N 1
ATOM 849 C CA . THR A 1 106 ? -16.055 -18.512 23.270 1.00 90.38 106 THR A CA 1
ATOM 850 C C . THR A 1 106 ? -15.580 -17.060 23.333 1.00 90.38 106 THR A C 1
ATOM 852 O O . THR A 1 106 ? -16.399 -16.171 23.570 1.00 90.38 106 THR A O 1
ATOM 855 N N . THR A 1 107 ? -14.281 -16.791 23.164 1.00 84.31 107 THR A N 1
ATOM 856 C CA . THR A 1 107 ? -13.758 -15.421 23.122 1.00 84.31 107 THR A CA 1
ATOM 857 C C . THR A 1 107 ? -14.435 -14.652 21.982 1.00 84.31 107 THR A C 1
ATOM 859 O O . THR A 1 107 ? -14.448 -15.152 20.851 1.00 84.31 107 THR A O 1
ATOM 862 N N . PRO A 1 108 ? -14.992 -13.452 22.246 1.00 82.06 108 PRO A N 1
ATOM 863 C CA . PRO A 1 108 ? -15.594 -12.625 21.211 1.00 82.06 108 PRO A CA 1
ATOM 864 C C . PRO A 1 108 ? -14.610 -12.309 20.089 1.00 82.06 108 PRO A C 1
ATOM 866 O O . PRO A 1 108 ? -13.426 -12.060 20.327 1.00 82.06 108 PRO A O 1
ATOM 869 N N . GLU A 1 109 ? -15.115 -12.306 18.864 1.00 81.00 109 GLU A N 1
ATOM 870 C CA . GLU A 1 109 ? -14.311 -11.963 17.702 1.00 81.00 109 GLU A CA 1
ATOM 871 C C . GLU A 1 109 ? -14.176 -10.449 17.545 1.00 81.00 109 GLU A C 1
ATOM 873 O O . GLU A 1 109 ? -15.122 -9.692 17.761 1.00 81.00 109 GLU A O 1
ATOM 878 N N . VAL A 1 110 ? -12.995 -10.031 17.107 1.00 76.81 110 VAL A N 1
ATOM 879 C CA . VAL A 1 110 ? -12.736 -8.725 16.512 1.00 76.81 110 VAL A CA 1
ATOM 880 C C . VAL A 1 110 ? -12.627 -8.941 15.010 1.00 76.81 110 VAL A C 1
ATOM 882 O O . VAL A 1 110 ? -11.901 -9.830 14.556 1.00 76.81 110 VAL A O 1
ATOM 885 N N . ILE A 1 111 ? -13.360 -8.135 14.247 1.00 81.38 111 ILE A N 1
ATOM 886 C CA . ILE A 1 111 ? -13.381 -8.204 12.789 1.00 81.3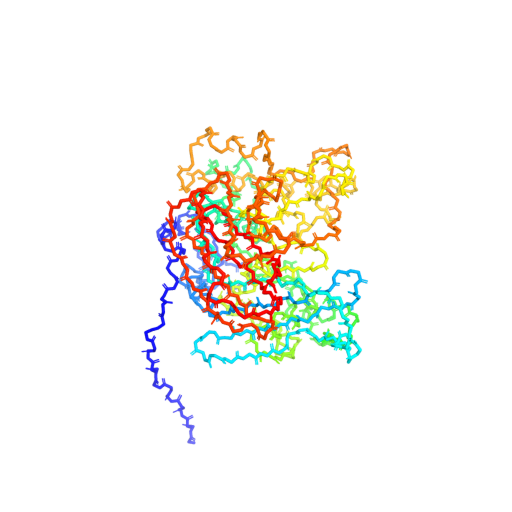8 111 ILE A CA 1
ATOM 887 C C . ILE A 1 111 ? -12.727 -6.941 12.247 1.00 81.38 111 ILE A C 1
ATOM 889 O O . ILE A 1 111 ? -13.179 -5.833 12.527 1.00 81.38 111 ILE A O 1
ATOM 893 N N . ILE A 1 112 ? -11.668 -7.118 11.464 1.00 82.75 112 ILE A N 1
ATOM 894 C CA . ILE A 1 112 ? -11.052 -6.046 10.688 1.00 82.75 112 ILE A CA 1
ATOM 895 C C . ILE A 1 112 ? -11.558 -6.188 9.256 1.00 82.75 112 ILE A C 1
ATOM 897 O O . ILE A 1 112 ? -11.323 -7.207 8.603 1.00 82.75 112 ILE A O 1
ATOM 901 N N . THR A 1 113 ? -12.258 -5.165 8.780 1.00 86.12 113 THR A N 1
ATOM 902 C CA . THR A 1 113 ? -12.749 -5.095 7.404 1.00 86.12 113 THR A CA 1
ATOM 903 C C . THR A 1 113 ? -11.764 -4.305 6.557 1.00 86.12 113 THR A C 1
ATOM 905 O O . THR A 1 113 ? -11.426 -3.171 6.893 1.00 86.12 113 THR A O 1
ATOM 908 N N . VAL A 1 114 ? -11.321 -4.891 5.449 1.00 92.12 114 VAL A N 1
ATOM 909 C CA . VAL A 1 114 ? -10.492 -4.221 4.443 1.00 92.12 114 VAL A CA 1
ATOM 910 C C . VAL A 1 114 ? -11.26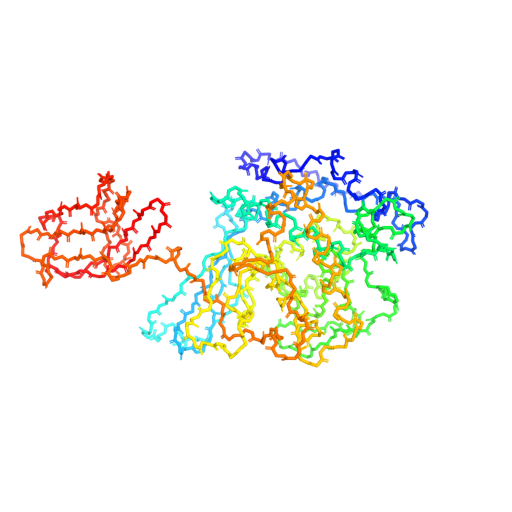7 -4.237 3.136 1.00 92.12 114 VAL A C 1
ATOM 912 O O . VAL A 1 114 ? -11.290 -5.244 2.428 1.00 92.12 114 VAL A O 1
ATOM 915 N N . ASP A 1 115 ? -11.945 -3.132 2.842 1.00 94.56 115 ASP A N 1
ATOM 916 C CA . ASP A 1 115 ? -12.577 -2.932 1.541 1.00 94.56 115 ASP A CA 1
ATOM 917 C C . ASP A 1 115 ? -11.570 -2.282 0.595 1.00 94.56 115 ASP A C 1
ATOM 919 O O . ASP A 1 115 ? -11.099 -1.167 0.834 1.00 94.56 115 ASP A O 1
ATOM 923 N N . PHE A 1 116 ? -11.213 -2.984 -0.476 1.00 96.62 116 PHE A N 1
ATOM 924 C CA . PHE A 1 116 ? -10.270 -2.469 -1.459 1.00 96.62 116 PHE A CA 1
ATOM 925 C C . PHE A 1 116 ? -10.844 -1.317 -2.286 1.00 96.62 116 PHE A C 1
ATOM 927 O O . PHE A 1 116 ? -10.079 -0.585 -2.911 1.00 96.62 116 PHE A O 1
ATOM 934 N N . GLU A 1 117 ? -12.162 -1.103 -2.260 1.00 94.00 117 GLU A N 1
ATOM 935 C CA . GLU A 1 117 ? -12.771 0.101 -2.820 1.00 94.00 117 GLU A CA 1
ATOM 936 C C . GLU A 1 117 ? -12.318 1.372 -2.106 1.00 94.00 117 GLU A C 1
ATOM 938 O O . GLU A 1 117 ? -12.290 2.420 -2.742 1.00 94.00 117 GLU A O 1
ATOM 943 N N . ASN A 1 118 ? -11.883 1.280 -0.844 1.00 94.94 118 ASN A N 1
ATOM 944 C CA . ASN A 1 118 ? -11.413 2.428 -0.072 1.00 94.94 118 ASN A CA 1
ATOM 945 C C . ASN A 1 118 ? -10.004 2.894 -0.461 1.00 94.94 118 ASN A C 1
ATOM 947 O O . ASN A 1 118 ? -9.580 3.955 -0.001 1.00 94.94 118 ASN A O 1
ATOM 951 N N . PHE A 1 119 ? -9.266 2.148 -1.294 1.00 97.31 119 PHE A N 1
ATOM 952 C CA . PHE A 1 119 ? -7.955 2.588 -1.775 1.00 97.31 119 PHE A CA 1
ATOM 953 C C . PHE A 1 119 ? -8.093 3.929 -2.509 1.00 97.31 119 PHE A C 1
ATOM 955 O O . PHE A 1 119 ? -8.753 4.004 -3.546 1.00 97.31 119 PHE A O 1
ATOM 962 N N . LEU A 1 120 ? -7.482 4.990 -1.965 1.00 96.25 120 LEU A N 1
ATOM 963 C CA . LEU A 1 120 ? -7.604 6.379 -2.436 1.00 96.25 120 LEU A CA 1
ATOM 964 C C . LEU A 1 120 ? -9.024 6.972 -2.374 1.00 96.25 120 LEU A C 1
ATOM 966 O O . LEU A 1 120 ? -9.253 8.072 -2.879 1.00 96.25 120 LEU A O 1
ATOM 970 N N . ASN A 1 121 ? -9.972 6.267 -1.760 1.00 92.69 121 ASN A N 1
ATOM 971 C CA . ASN A 1 121 ? -11.397 6.583 -1.774 1.00 92.69 121 ASN A CA 1
ATOM 972 C C . ASN A 1 121 ? -12.025 6.431 -0.383 1.00 92.69 121 ASN A C 1
ATOM 974 O O . ASN A 1 121 ? -13.101 5.860 -0.224 1.00 92.69 121 ASN A O 1
ATOM 978 N N . HIS A 1 122 ? -11.337 6.909 0.648 1.00 86.44 122 HIS A N 1
ATOM 979 C CA . HIS A 1 122 ? -11.891 6.953 1.993 1.00 86.44 122 HIS A CA 1
ATOM 980 C C . HIS A 1 122 ? -12.643 8.270 2.234 1.00 86.44 122 HIS A C 1
ATOM 982 O O . HIS A 1 122 ? -12.535 9.239 1.477 1.00 86.44 122 HIS A O 1
ATOM 988 N N . THR A 1 123 ? -13.378 8.330 3.341 1.00 79.44 123 THR A N 1
ATOM 989 C CA . THR A 1 123 ? -14.207 9.468 3.771 1.00 79.44 123 THR A CA 1
ATOM 990 C C . THR A 1 123 ? -13.463 10.794 3.965 1.00 79.44 123 THR A C 1
ATOM 992 O O . THR A 1 123 ? -14.112 11.836 4.002 1.00 79.44 123 THR A O 1
ATOM 995 N N . THR A 1 124 ? -12.128 10.793 4.062 1.00 80.06 124 THR A N 1
ATOM 996 C CA . THR A 1 124 ? -11.317 11.988 4.345 1.00 80.06 124 THR A CA 1
ATOM 997 C C . THR A 1 124 ? -10.534 12.426 3.097 1.00 80.06 124 THR A C 1
ATOM 999 O O . THR A 1 124 ? -9.452 11.893 2.837 1.00 80.06 124 THR A O 1
ATOM 1002 N N . PRO A 1 125 ? -10.992 13.446 2.333 1.00 86.06 125 PRO A N 1
ATOM 1003 C CA . PRO A 1 125 ? -10.371 13.820 1.056 1.00 86.06 125 PRO A CA 1
ATOM 1004 C C . PRO A 1 125 ? -8.897 14.229 1.163 1.00 86.06 125 PRO A C 1
ATOM 1006 O O . PRO A 1 125 ? -8.104 13.958 0.262 1.00 86.06 125 PRO A O 1
ATOM 1009 N N . VAL A 1 126 ? -8.509 14.872 2.272 1.00 90.38 126 VAL A N 1
ATOM 1010 C CA . VAL A 1 126 ? -7.104 15.231 2.521 1.00 90.38 126 VAL A CA 1
ATOM 1011 C C . VAL A 1 126 ? -6.231 13.986 2.706 1.00 90.38 126 VAL A C 1
ATOM 1013 O O . VAL A 1 126 ? -5.122 13.941 2.174 1.00 90.38 126 VAL A O 1
ATOM 1016 N N . ASN A 1 127 ? -6.745 12.944 3.366 1.00 94.25 127 ASN A N 1
ATOM 1017 C CA . ASN A 1 127 ? -6.018 11.693 3.561 1.00 94.25 127 ASN A CA 1
ATOM 1018 C C . ASN A 1 127 ? -5.992 10.846 2.284 1.00 94.25 127 ASN A C 1
ATOM 1020 O O . ASN A 1 127 ? -4.989 10.191 2.050 1.00 94.25 127 ASN A O 1
ATOM 1024 N N . ASN A 1 128 ? -6.979 10.950 1.385 1.00 95.25 128 ASN A N 1
ATOM 1025 C CA . ASN A 1 128 ? -6.881 10.345 0.045 1.00 95.25 128 ASN A CA 1
ATOM 1026 C C . ASN A 1 128 ? -5.696 10.922 -0.754 1.00 95.25 128 ASN A C 1
ATOM 1028 O O . ASN A 1 128 ? -4.950 10.187 -1.399 1.00 95.25 128 ASN A O 1
ATOM 1032 N N . LYS A 1 129 ? -5.466 12.243 -0.670 1.00 97.62 129 LYS A N 1
ATOM 1033 C CA . LYS A 1 129 ? -4.289 12.880 -1.287 1.00 97.62 129 LYS A CA 1
ATOM 1034 C C . LYS A 1 129 ? -2.981 12.463 -0.614 1.00 97.62 129 LYS A C 1
ATOM 1036 O O . LYS A 1 129 ? -2.008 12.191 -1.314 1.00 97.62 129 LYS A O 1
ATOM 1041 N N . ARG A 1 130 ? -2.947 12.398 0.723 1.00 98.50 130 ARG A N 1
ATOM 1042 C CA . ARG A 1 130 ? -1.778 11.893 1.465 1.00 98.50 130 ARG A CA 1
ATOM 1043 C C . ARG A 1 130 ? -1.482 10.442 1.109 1.00 98.50 130 ARG A C 1
ATOM 1045 O O . ARG A 1 130 ? -0.338 10.116 0.822 1.00 98.50 130 ARG A O 1
ATOM 1052 N N . GLU A 1 131 ? -2.496 9.586 1.070 1.00 98.81 131 GLU A N 1
ATOM 1053 C CA . GLU A 1 131 ? -2.365 8.186 0.680 1.00 98.81 131 GLU A CA 1
ATOM 1054 C C . GLU A 1 131 ? -1.804 8.064 -0.737 1.00 98.81 131 GLU A C 1
ATOM 1056 O O . GLU A 1 131 ? -0.833 7.337 -0.933 1.00 98.81 131 GLU A O 1
ATOM 1061 N N . LEU A 1 132 ? -2.330 8.829 -1.703 1.00 98.69 132 LEU A N 1
ATOM 1062 C CA . LEU A 1 132 ? -1.791 8.831 -3.062 1.00 98.69 132 LEU A CA 1
ATOM 1063 C C . LEU A 1 132 ? -0.324 9.271 -3.081 1.00 98.69 132 LEU A C 1
ATOM 1065 O O . LEU A 1 132 ? 0.509 8.577 -3.657 1.00 98.69 132 LEU A O 1
ATOM 1069 N N . ALA A 1 133 ? 0.021 10.386 -2.431 1.00 98.81 133 ALA A N 1
ATOM 1070 C CA . ALA A 1 133 ? 1.409 10.841 -2.352 1.00 98.81 133 ALA A CA 1
ATOM 1071 C C . ALA A 1 133 ? 2.322 9.783 -1.715 1.00 98.81 133 ALA A C 1
ATOM 1073 O O . ALA A 1 133 ? 3.436 9.565 -2.190 1.00 98.81 133 ALA A O 1
ATOM 1074 N N . ALA A 1 134 ? 1.856 9.106 -0.665 1.00 98.88 134 ALA A N 1
ATOM 1075 C CA . ALA A 1 134 ? 2.609 8.086 0.051 1.00 98.88 134 ALA A CA 1
ATOM 1076 C C . ALA A 1 134 ? 2.805 6.811 -0.782 1.00 98.88 134 ALA A C 1
ATOM 1078 O O . ALA A 1 134 ? 3.903 6.245 -0.806 1.00 98.88 134 ALA A O 1
ATOM 1079 N N . PHE A 1 135 ? 1.761 6.380 -1.491 1.00 98.88 135 PHE A N 1
ATOM 1080 C CA . PHE A 1 135 ? 1.813 5.257 -2.418 1.00 98.88 135 PHE A CA 1
ATOM 1081 C C . PHE A 1 135 ? 2.802 5.550 -3.548 1.00 98.88 135 PHE A C 1
ATOM 1083 O O . PHE A 1 135 ? 3.733 4.775 -3.764 1.00 98.88 135 PHE A O 1
ATOM 1090 N N . LEU A 1 136 ? 2.676 6.715 -4.198 1.00 98.81 136 LEU A N 1
ATOM 1091 C CA . LEU A 1 136 ? 3.580 7.152 -5.265 1.00 98.81 136 LEU A CA 1
ATOM 1092 C C . LEU A 1 136 ? 5.029 7.274 -4.781 1.00 98.81 136 LEU A C 1
ATOM 1094 O O . LEU A 1 136 ? 5.933 6.822 -5.478 1.00 98.81 136 LEU A O 1
ATOM 1098 N N . ALA A 1 137 ? 5.270 7.835 -3.594 1.00 98.81 137 ALA A N 1
ATOM 1099 C CA . ALA A 1 137 ? 6.610 7.973 -3.020 1.00 98.81 137 ALA A CA 1
ATOM 1100 C C . ALA A 1 137 ? 7.301 6.627 -2.821 1.00 98.81 137 ALA A C 1
ATOM 1102 O O . ALA A 1 137 ? 8.454 6.453 -3.226 1.00 98.81 137 ALA A O 1
ATOM 1103 N N . ASN A 1 138 ? 6.584 5.665 -2.241 1.00 98.81 138 ASN A N 1
ATOM 1104 C CA . ASN A 1 138 ? 7.134 4.344 -1.993 1.00 98.81 138 ASN A CA 1
ATOM 1105 C C . ASN A 1 138 ? 7.397 3.592 -3.291 1.00 98.81 138 ASN A C 1
ATOM 1107 O O . ASN A 1 138 ? 8.535 3.178 -3.507 1.00 98.81 138 ASN A O 1
ATOM 1111 N N . ILE A 1 139 ? 6.413 3.491 -4.192 1.00 98.69 139 ILE A N 1
ATOM 1112 C CA . ILE A 1 139 ? 6.624 2.762 -5.449 1.00 98.69 139 ILE A CA 1
ATOM 1113 C C . ILE A 1 139 ? 7.702 3.420 -6.308 1.00 98.69 139 ILE A C 1
ATOM 1115 O O . ILE A 1 139 ? 8.486 2.727 -6.951 1.00 98.69 139 ILE A O 1
ATOM 1119 N N . SER A 1 140 ? 7.803 4.753 -6.278 1.00 98.69 140 SER A N 1
ATOM 1120 C CA . SER A 1 140 ? 8.855 5.475 -6.991 1.00 98.69 140 SER A CA 1
ATOM 1121 C C . SER A 1 140 ? 10.218 5.134 -6.432 1.00 98.69 140 SER A C 1
ATOM 1123 O O . SER A 1 140 ? 11.120 4.868 -7.217 1.00 98.69 140 SER A O 1
ATOM 1125 N N . LYS A 1 141 ? 10.379 5.081 -5.101 1.00 98.00 141 LYS A N 1
ATOM 1126 C CA . LYS A 1 141 ? 11.661 4.704 -4.507 1.00 98.00 141 LYS A CA 1
ATOM 1127 C C . LYS A 1 141 ? 12.039 3.253 -4.805 1.00 98.00 141 LYS A C 1
ATOM 1129 O O . LYS A 1 141 ? 13.207 3.014 -5.117 1.00 98.00 141 LYS A O 1
ATOM 1134 N N . GLU A 1 142 ? 11.092 2.319 -4.721 1.00 98.12 142 GLU A N 1
ATOM 1135 C CA . GLU A 1 142 ? 11.341 0.895 -5.001 1.00 98.12 142 GLU A CA 1
ATOM 1136 C C . GLU A 1 142 ? 11.841 0.656 -6.430 1.00 98.12 142 GLU A C 1
ATOM 1138 O O . GLU A 1 142 ? 12.636 -0.243 -6.683 1.00 98.12 142 GLU A O 1
ATOM 1143 N N . THR A 1 143 ? 11.401 1.486 -7.372 1.00 98.38 143 THR A N 1
ATOM 1144 C CA . THR A 1 143 ? 11.624 1.283 -8.811 1.00 98.38 143 THR A CA 1
ATOM 1145 C C . THR A 1 143 ? 12.499 2.361 -9.446 1.00 98.38 143 THR A C 1
ATOM 1147 O O . THR A 1 143 ? 12.569 2.458 -10.673 1.00 98.38 143 THR A O 1
ATOM 1150 N N . THR A 1 144 ? 13.142 3.214 -8.643 1.00 97.50 144 THR A N 1
ATOM 1151 C CA . THR A 1 144 ? 13.779 4.417 -9.181 1.00 97.50 144 THR A CA 1
ATOM 1152 C C . THR A 1 144 ? 15.015 4.109 -10.024 1.00 97.50 144 THR A C 1
ATOM 1154 O O . THR A 1 144 ? 15.883 3.336 -9.625 1.00 97.50 144 THR A O 1
ATOM 1157 N N . GLY A 1 145 ? 15.119 4.780 -11.169 1.00 96.69 145 GLY A N 1
ATOM 1158 C CA . GLY A 1 145 ? 16.355 4.907 -11.941 1.00 96.69 145 GLY A CA 1
ATOM 1159 C C . GLY A 1 145 ? 17.106 6.210 -11.662 1.00 96.69 145 GLY A C 1
ATOM 1160 O O . GLY A 1 145 ? 18.050 6.508 -12.381 1.00 96.69 145 GLY A O 1
ATOM 1161 N N . GLY A 1 146 ? 16.660 7.008 -10.686 1.00 96.94 146 GLY A N 1
ATOM 1162 C CA . GLY A 1 146 ? 17.231 8.310 -10.351 1.00 96.94 146 GLY A CA 1
ATOM 1163 C C . GLY A 1 146 ? 18.476 8.196 -9.476 1.00 96.94 146 GLY A C 1
ATOM 1164 O O . GLY A 1 146 ? 18.715 7.180 -8.825 1.00 96.94 146 GLY A O 1
ATOM 1165 N N . TRP A 1 147 ? 19.270 9.261 -9.458 1.00 96.38 147 TRP A N 1
ATOM 1166 C CA . TRP A 1 147 ? 20.524 9.339 -8.701 1.00 96.38 147 TRP A CA 1
ATOM 1167 C C . TRP A 1 147 ? 20.803 10.733 -8.127 1.00 96.38 147 TRP A C 1
ATOM 1169 O O . TRP A 1 147 ? 21.826 10.923 -7.471 1.00 96.38 147 TRP A O 1
ATOM 1179 N N . GLN A 1 148 ? 19.921 11.712 -8.357 1.00 96.81 148 GLN A N 1
ATOM 1180 C CA . GLN A 1 148 ? 20.175 13.112 -8.030 1.00 96.81 148 GLN A CA 1
ATOM 1181 C C . GLN A 1 148 ? 19.154 13.684 -7.040 1.00 96.81 148 GLN A C 1
ATOM 1183 O O . GLN A 1 148 ? 17.946 13.514 -7.191 1.00 96.81 148 GLN A O 1
ATOM 1188 N N . MET A 1 149 ? 19.679 14.417 -6.055 1.00 93.69 149 MET A N 1
ATOM 1189 C CA . MET A 1 149 ? 18.946 15.248 -5.091 1.00 93.69 149 MET A CA 1
ATOM 1190 C C . MET A 1 149 ? 19.216 16.747 -5.363 1.00 93.69 149 MET A C 1
ATOM 1192 O O . MET A 1 149 ? 20.244 17.065 -5.970 1.00 93.69 149 MET A O 1
ATOM 1196 N N . PRO A 1 150 ? 18.375 17.687 -4.887 1.00 95.06 150 PRO A N 1
ATOM 1197 C CA . PRO A 1 150 ? 17.095 17.470 -4.208 1.00 95.06 150 PRO A CA 1
ATOM 1198 C C . PRO A 1 150 ? 16.018 16.935 -5.160 1.00 95.06 150 PRO A C 1
ATOM 1200 O O . PRO A 1 150 ? 16.077 17.170 -6.366 1.00 95.06 150 PRO A O 1
ATOM 1203 N N . VAL A 1 151 ? 15.032 16.231 -4.601 1.00 97.25 151 VAL A N 1
ATOM 1204 C CA . VAL A 1 151 ? 13.857 15.760 -5.346 1.00 97.25 151 VAL A CA 1
ATOM 1205 C C . VAL A 1 151 ? 13.064 16.958 -5.867 1.00 97.25 151 VAL A C 1
ATOM 1207 O O . VAL A 1 151 ? 12.780 17.888 -5.114 1.00 97.25 151 VAL A O 1
ATOM 1210 N N . GLY A 1 152 ? 12.686 16.934 -7.143 1.00 94.50 152 GLY A N 1
ATOM 1211 C CA . GLY A 1 152 ? 11.904 18.001 -7.772 1.00 94.50 152 GLY A CA 1
ATOM 1212 C C . GLY A 1 152 ? 12.721 19.241 -8.150 1.00 94.50 152 GLY A C 1
ATOM 1213 O O . GLY A 1 152 ? 12.138 20.265 -8.504 1.00 94.50 152 GLY A O 1
ATOM 1214 N N . GLY A 1 153 ? 14.054 19.164 -8.091 1.00 92.31 153 GLY A N 1
ATOM 1215 C CA . GLY A 1 153 ? 14.960 20.222 -8.545 1.00 92.31 153 GLY A CA 1
ATOM 1216 C C . GLY A 1 153 ? 15.076 20.335 -10.071 1.00 92.31 153 GLY A C 1
ATOM 1217 O O . GLY A 1 153 ? 15.618 21.321 -10.566 1.00 92.31 153 GLY A O 1
ATOM 1218 N N . GLY A 1 154 ? 14.587 19.343 -10.824 1.00 88.19 154 GLY A N 1
ATOM 1219 C CA . GLY A 1 154 ? 14.561 19.351 -12.291 1.00 88.19 154 GLY A CA 1
ATOM 1220 C C . GLY A 1 154 ? 15.914 19.079 -12.957 1.00 88.19 154 GLY A C 1
ATOM 1221 O O . GLY A 1 154 ? 16.060 19.277 -14.164 1.00 88.19 154 GLY A O 1
ATOM 1222 N N . THR A 1 155 ? 16.911 18.634 -12.193 1.00 93.38 155 THR A N 1
ATOM 1223 C CA . THR A 1 155 ? 18.242 18.281 -12.696 1.00 93.38 155 THR A CA 1
ATOM 1224 C C . THR A 1 155 ? 18.255 16.893 -13.345 1.00 93.38 155 THR A C 1
ATOM 1226 O O . THR A 1 155 ? 17.359 16.069 -13.153 1.00 93.38 155 THR A O 1
ATOM 1229 N N . SER A 1 156 ? 19.283 16.611 -14.151 1.00 94.25 156 SER A N 1
ATOM 1230 C CA . SER A 1 156 ? 19.453 15.277 -14.737 1.00 94.25 156 SER A CA 1
ATOM 1231 C C . SER A 1 156 ? 19.609 14.226 -13.634 1.00 94.25 156 SER A C 1
ATOM 1233 O O . SER A 1 156 ? 20.456 14.376 -12.754 1.00 94.25 156 SER A O 1
ATOM 1235 N N . GLY A 1 157 ? 18.795 13.172 -13.697 1.00 94.94 157 GLY A N 1
ATOM 1236 C CA . GLY A 1 157 ? 18.770 12.109 -12.690 1.00 94.94 157 GLY A CA 1
ATOM 1237 C C . GLY A 1 157 ? 17.888 12.378 -11.472 1.00 94.94 157 GLY A C 1
ATOM 1238 O O . GLY A 1 157 ? 17.955 11.598 -10.523 1.00 94.94 157 GLY A O 1
ATOM 1239 N N . ASP A 1 158 ? 17.092 13.453 -11.466 1.00 97.38 158 ASP A N 1
ATOM 1240 C CA . ASP A 1 158 ? 16.191 13.792 -10.356 1.00 97.38 158 ASP A CA 1
ATOM 1241 C C . ASP A 1 158 ? 15.234 12.636 -10.037 1.00 97.38 158 ASP A C 1
ATOM 1243 O O . ASP A 1 158 ? 14.430 12.229 -10.879 1.00 97.38 158 ASP A O 1
ATOM 1247 N N . TYR A 1 159 ? 15.283 12.132 -8.802 1.00 97.75 159 TYR A N 1
ATOM 1248 C CA . TYR A 1 159 ? 14.427 11.034 -8.346 1.00 97.75 159 TYR A CA 1
ATOM 1249 C C . TYR A 1 159 ? 12.935 11.235 -8.662 1.00 97.75 159 TYR A C 1
ATOM 1251 O O . TYR A 1 159 ? 12.257 10.247 -8.946 1.00 97.75 159 TYR A O 1
ATOM 1259 N N . ALA A 1 160 ? 12.431 12.477 -8.678 1.00 96.38 160 ALA A N 1
ATOM 1260 C CA . ALA A 1 160 ? 11.033 12.781 -8.993 1.00 96.38 160 ALA A CA 1
ATOM 1261 C C . ALA A 1 160 ? 10.599 12.280 -10.379 1.00 96.38 160 ALA A C 1
ATOM 1263 O O . ALA A 1 160 ? 9.468 11.828 -10.528 1.00 96.38 160 ALA A O 1
ATOM 1264 N N . GLN A 1 161 ? 11.489 12.340 -11.377 1.00 96.88 161 GLN A N 1
ATOM 1265 C CA . GLN A 1 161 ? 11.182 11.997 -12.775 1.00 96.88 161 GLN A CA 1
ATOM 1266 C C . GLN A 1 161 ? 11.478 10.534 -13.126 1.00 96.88 161 GLN A C 1
ATOM 1268 O O . GLN A 1 161 ? 11.071 10.055 -14.188 1.00 96.88 161 GLN A O 1
ATOM 1273 N N . TRP A 1 162 ? 12.223 9.846 -12.259 1.00 97.75 162 TRP A N 1
ATOM 1274 C CA . TRP A 1 162 ? 12.766 8.509 -12.499 1.00 97.75 162 TRP A CA 1
ATOM 1275 C C . TRP A 1 162 ? 12.114 7.424 -11.635 1.00 97.75 162 TRP A C 1
ATOM 1277 O O . TRP A 1 162 ? 12.642 6.318 -11.552 1.00 97.75 162 TRP A O 1
ATOM 1287 N N . GLY A 1 163 ? 10.986 7.713 -10.982 1.00 97.75 163 GLY A N 1
ATOM 1288 C CA . GLY A 1 163 ? 10.125 6.680 -10.400 1.00 97.75 163 GLY A CA 1
ATOM 1289 C C . GLY A 1 163 ? 9.532 5.768 -11.480 1.00 97.75 163 GLY A C 1
ATOM 1290 O O . GLY A 1 163 ? 9.350 6.192 -12.623 1.00 97.75 163 GLY A O 1
ATOM 1291 N N . LEU A 1 164 ? 9.225 4.519 -11.118 1.00 98.56 164 LEU A N 1
ATOM 1292 C CA . LEU A 1 164 ? 8.660 3.504 -12.020 1.00 98.56 164 LEU A CA 1
ATOM 1293 C C . LEU A 1 164 ? 9.578 3.169 -13.204 1.00 98.56 164 LEU A C 1
ATOM 1295 O O . LEU A 1 164 ? 9.111 2.775 -14.268 1.00 98.56 164 LEU A O 1
ATOM 1299 N N . TYR A 1 165 ? 10.892 3.329 -13.041 1.00 98.31 165 TYR A N 1
ATOM 1300 C CA . TYR A 1 165 ? 11.868 2.995 -14.074 1.00 98.31 165 TYR A CA 1
ATOM 1301 C C . TYR A 1 165 ? 12.058 1.478 -14.159 1.00 98.31 165 TYR A C 1
ATOM 1303 O O . TYR A 1 165 ? 11.707 0.872 -15.162 1.00 98.31 165 TYR A O 1
ATOM 1311 N N . PHE A 1 166 ? 12.528 0.837 -13.088 1.00 98.50 166 PHE A N 1
ATOM 1312 C CA . PHE A 1 166 ? 12.762 -0.608 -13.072 1.00 98.50 166 PHE A CA 1
ATOM 1313 C C . PHE A 1 166 ? 11.479 -1.398 -12.789 1.00 98.50 166 PHE A C 1
ATOM 1315 O O . PHE A 1 166 ? 10.738 -1.091 -11.858 1.00 98.50 166 PHE A O 1
ATOM 1322 N N . VAL A 1 167 ? 11.237 -2.456 -13.56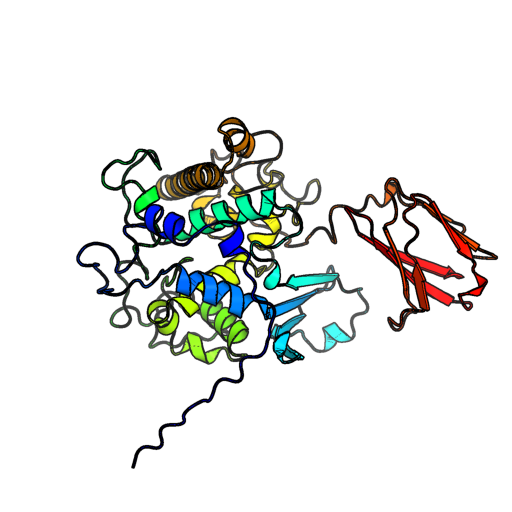8 1.00 98.50 167 VAL A N 1
ATOM 1323 C CA . VAL A 1 167 ? 10.086 -3.361 -13.382 1.00 98.50 167 VAL A CA 1
ATOM 1324 C C . VAL A 1 167 ? 10.426 -4.524 -12.457 1.00 98.50 167 VAL A C 1
ATOM 1326 O O . VAL A 1 167 ? 9.560 -5.029 -11.744 1.00 98.50 167 VAL A O 1
ATOM 1329 N N . HIS A 1 168 ? 11.686 -4.943 -12.440 1.00 98.25 168 HIS A N 1
ATOM 1330 C CA . HIS A 1 168 ? 12.180 -5.981 -11.547 1.00 98.25 168 HIS A CA 1
ATOM 1331 C C . HIS A 1 168 ? 13.544 -5.636 -10.955 1.00 98.25 168 HIS A C 1
ATOM 1333 O O . HIS A 1 168 ? 14.232 -4.740 -11.445 1.00 98.25 168 HIS A O 1
ATOM 1339 N N . GLU A 1 169 ? 13.923 -6.361 -9.912 1.00 97.75 169 GLU A N 1
ATOM 1340 C CA . GLU A 1 169 ? 15.160 -6.162 -9.173 1.00 97.75 169 GLU A CA 1
ATOM 1341 C C . GLU A 1 169 ? 16.388 -6.309 -10.079 1.00 97.75 169 GLU A C 1
ATOM 1343 O O . GLU A 1 169 ? 16.572 -7.310 -10.776 1.00 97.75 169 GLU A O 1
ATOM 1348 N N . VAL A 1 170 ? 17.252 -5.295 -10.075 1.00 97.06 170 VAL A N 1
ATOM 1349 C CA . VAL A 1 170 ? 18.449 -5.272 -10.920 1.00 97.06 170 VAL A CA 1
ATOM 1350 C C . VAL A 1 170 ? 19.385 -6.425 -10.547 1.00 97.06 170 VAL A C 1
ATOM 1352 O O . VAL A 1 170 ? 19.707 -6.628 -9.381 1.00 97.06 170 VAL A O 1
ATOM 1355 N N . GLY A 1 171 ? 19.853 -7.158 -11.560 1.00 96.38 171 GLY A N 1
ATOM 1356 C CA . GLY A 1 171 ? 20.736 -8.321 -11.400 1.00 96.38 171 GLY A CA 1
ATOM 1357 C C . GLY A 1 171 ? 20.010 -9.669 -11.434 1.00 96.38 171 GLY A C 1
ATOM 1358 O O . GLY A 1 171 ? 20.657 -10.695 -11.657 1.00 96.38 171 GLY A O 1
ATOM 1359 N N . TYR A 1 172 ? 18.681 -9.673 -11.317 1.00 96.75 172 TYR A N 1
ATOM 1360 C CA . TYR A 1 172 ? 17.864 -10.883 -11.348 1.00 96.75 172 TYR A CA 1
ATOM 1361 C C . TYR A 1 172 ? 16.998 -10.965 -12.604 1.00 96.75 172 TYR A C 1
ATOM 1363 O O . TYR A 1 172 ? 16.425 -9.990 -13.071 1.00 96.75 172 TYR A O 1
ATOM 1371 N N . THR A 1 173 ? 16.901 -12.167 -13.157 1.00 95.50 173 THR A N 1
ATOM 1372 C CA . THR A 1 173 ? 16.090 -12.522 -14.325 1.00 95.50 173 THR A CA 1
ATOM 1373 C C . THR A 1 173 ? 15.514 -13.925 -14.156 1.00 95.50 173 THR A C 1
ATOM 1375 O O . THR A 1 173 ? 16.014 -14.727 -13.360 1.00 95.50 173 THR A O 1
ATOM 1378 N N . ALA A 1 174 ? 14.531 -14.287 -14.981 1.00 94.00 174 ALA A N 1
ATOM 1379 C CA . ALA A 1 174 ? 14.007 -15.652 -15.022 1.00 94.00 174 ALA A CA 1
ATOM 1380 C C . ALA A 1 174 ? 15.097 -16.709 -15.310 1.00 94.00 174 ALA A C 1
ATOM 1382 O O . ALA A 1 174 ? 14.965 -17.854 -14.890 1.00 94.00 174 ALA A O 1
ATOM 1383 N N . ALA A 1 175 ? 16.184 -16.328 -15.992 1.00 95.19 175 ALA A N 1
ATOM 1384 C CA . ALA A 1 175 ? 17.251 -17.240 -16.393 1.00 95.19 175 ALA A CA 1
ATOM 1385 C C . ALA A 1 175 ? 18.294 -17.512 -15.294 1.00 95.19 175 ALA A C 1
ATOM 1387 O O . ALA A 1 175 ? 18.940 -18.556 -15.328 1.00 95.19 175 ALA A O 1
ATOM 1388 N N . ASN A 1 176 ? 18.485 -16.598 -14.335 1.00 96.31 176 ASN A N 1
ATOM 1389 C CA . ASN A 1 176 ? 19.591 -16.668 -13.365 1.00 96.31 176 ASN A CA 1
ATOM 1390 C C . ASN A 1 176 ? 19.153 -16.652 -11.889 1.00 96.31 176 ASN A C 1
ATOM 1392 O O . ASN A 1 176 ? 20.005 -16.530 -11.014 1.00 96.31 176 ASN A O 1
ATOM 1396 N N . SER A 1 177 ? 17.854 -16.775 -11.604 1.00 96.25 177 SER A N 1
ATOM 1397 C CA . SER A 1 177 ? 17.314 -16.544 -10.252 1.00 96.25 177 SER A CA 1
ATOM 1398 C C . SER A 1 177 ? 16.647 -17.761 -9.613 1.00 96.25 177 SER A C 1
ATOM 1400 O O . SER A 1 177 ? 15.924 -17.613 -8.633 1.00 96.25 177 SER A O 1
ATOM 1402 N N . ALA A 1 178 ? 16.827 -18.965 -10.158 1.00 97.38 178 ALA A N 1
ATOM 1403 C CA . ALA A 1 178 ? 16.222 -20.165 -9.580 1.00 97.38 178 ALA A CA 1
ATOM 1404 C C . ALA A 1 178 ? 16.615 -20.325 -8.095 1.00 97.38 178 ALA A C 1
ATOM 1406 O O . ALA A 1 178 ? 17.794 -20.268 -7.749 1.00 97.38 178 ALA A O 1
ATOM 1407 N N . GLY A 1 179 ? 15.620 -20.478 -7.218 1.00 95.75 179 GLY A N 1
ATOM 1408 C CA . GLY A 1 179 ? 15.797 -20.634 -5.773 1.00 95.75 179 GLY A CA 1
ATOM 1409 C C . GLY A 1 179 ? 16.073 -19.343 -4.991 1.00 95.75 179 GLY A C 1
ATOM 1410 O O . GLY A 1 179 ? 16.102 -19.384 -3.761 1.00 95.75 179 GLY A O 1
ATOM 1411 N N . THR A 1 180 ? 16.241 -18.186 -5.640 1.00 97.50 180 THR A N 1
ATOM 1412 C CA . THR A 1 180 ? 16.463 -16.923 -4.916 1.00 97.50 180 THR A CA 1
ATOM 1413 C C . THR A 1 180 ? 15.175 -16.452 -4.240 1.00 97.50 180 THR A C 1
ATOM 1415 O O . THR A 1 180 ? 14.068 -16.718 -4.723 1.00 97.50 180 THR A O 1
ATOM 1418 N N . TYR A 1 181 ? 15.315 -15.776 -3.091 1.00 97.50 181 TYR A N 1
ATOM 1419 C CA . TYR A 1 181 ? 14.185 -15.306 -2.277 1.00 97.50 181 TYR A CA 1
ATOM 1420 C C . TYR A 1 181 ?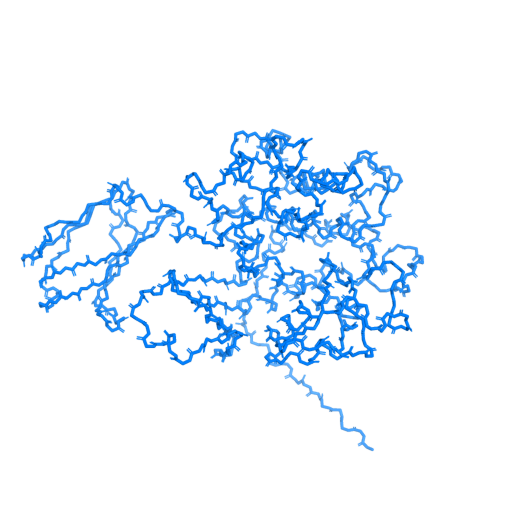 13.186 -16.423 -1.922 1.00 97.50 181 TYR A C 1
ATOM 1422 O O . TYR A 1 181 ? 11.969 -16.243 -1.947 1.00 97.50 181 TYR A O 1
ATOM 1430 N N . SER A 1 182 ? 13.706 -17.613 -1.621 1.00 97.75 182 SER A N 1
ATOM 1431 C CA . SER A 1 182 ? 12.904 -18.781 -1.261 1.00 97.75 182 SER A CA 1
ATOM 1432 C C . SER A 1 182 ? 13.107 -19.139 0.205 1.00 97.75 182 SER A C 1
ATOM 1434 O O . SER A 1 182 ? 14.224 -19.401 0.644 1.00 97.75 182 SER A O 1
ATOM 1436 N N . GLN A 1 183 ? 12.011 -19.185 0.953 1.00 97.56 183 GLN A N 1
ATOM 1437 C CA . GLN A 1 183 ? 11.954 -19.663 2.326 1.00 97.56 183 GLN A CA 1
ATOM 1438 C C . GLN A 1 183 ? 11.071 -20.910 2.388 1.00 97.56 183 GLN A C 1
ATOM 1440 O O . GLN A 1 183 ? 9.982 -20.940 1.812 1.00 97.56 183 GLN A O 1
ATOM 1445 N N . ALA A 1 184 ? 11.527 -21.942 3.101 1.00 97.06 184 ALA A N 1
ATOM 1446 C CA . ALA A 1 184 ? 10.723 -23.135 3.333 1.00 97.06 184 ALA A CA 1
ATOM 1447 C C . ALA A 1 184 ? 9.394 -22.758 4.011 1.00 97.06 184 ALA A C 1
ATOM 1449 O O . ALA A 1 184 ? 9.380 -22.072 5.032 1.00 97.06 184 ALA A O 1
ATOM 1450 N N . SER A 1 185 ? 8.285 -23.197 3.424 1.00 95.81 185 SER A N 1
ATOM 1451 C CA . SER A 1 185 ? 6.931 -22.932 3.906 1.00 95.81 185 SER A CA 1
ATOM 1452 C C . SER A 1 185 ? 6.025 -24.081 3.483 1.00 95.81 185 SER A C 1
ATOM 1454 O O . SER A 1 185 ? 6.126 -24.562 2.354 1.00 95.81 185 SER A O 1
ATOM 1456 N N . THR A 1 186 ? 5.156 -24.524 4.388 1.00 94.06 186 THR A N 1
ATOM 1457 C CA . THR A 1 186 ? 4.107 -25.507 4.088 1.00 94.06 186 THR A CA 1
ATOM 1458 C C . THR A 1 186 ? 2.964 -24.883 3.297 1.00 94.06 186 THR A C 1
ATOM 1460 O O . THR A 1 186 ? 2.427 -25.522 2.399 1.00 94.06 186 THR A O 1
ATOM 1463 N N . ASP A 1 187 ? 2.632 -23.629 3.601 1.00 93.69 187 ASP A N 1
ATOM 1464 C CA . ASP A 1 187 ? 1.477 -22.934 3.027 1.00 93.69 187 ASP A CA 1
ATOM 1465 C C . ASP A 1 187 ? 1.807 -22.326 1.659 1.00 93.69 187 ASP A C 1
ATOM 1467 O O . ASP A 1 187 ? 0.968 -22.290 0.758 1.00 93.69 187 ASP A O 1
ATOM 1471 N N . TYR A 1 188 ? 3.058 -21.887 1.485 1.00 96.94 188 TYR A N 1
ATOM 1472 C CA . TYR A 1 188 ? 3.550 -21.246 0.265 1.00 96.94 188 TYR A CA 1
ATOM 1473 C C . TYR A 1 188 ? 4.852 -21.899 -0.222 1.00 96.94 188 TYR A C 1
ATOM 1475 O O . TYR A 1 188 ? 5.894 -21.236 -0.267 1.00 96.94 188 TYR A O 1
ATOM 1483 N N . PRO A 1 189 ? 4.843 -23.200 -0.557 1.00 97.56 189 PRO A N 1
ATOM 1484 C CA . PRO A 1 189 ? 6.057 -23.923 -0.916 1.00 97.56 189 PRO A CA 1
ATOM 1485 C C . PRO A 1 189 ? 6.715 -23.301 -2.162 1.00 97.56 189 PRO A C 1
ATOM 1487 O O . PRO A 1 189 ? 6.055 -23.157 -3.194 1.00 97.56 189 PRO A O 1
ATOM 1490 N N . PRO A 1 190 ? 8.005 -22.919 -2.102 1.00 97.88 190 PRO A N 1
ATOM 1491 C CA . PRO A 1 190 ? 8.683 -22.331 -3.249 1.00 97.88 190 PRO A CA 1
ATOM 1492 C C . PRO A 1 190 ? 8.897 -23.378 -4.347 1.00 97.88 190 PRO A C 1
ATOM 1494 O O . PRO A 1 190 ? 9.306 -24.509 -4.080 1.00 97.88 190 PRO A O 1
ATOM 1497 N N . ASN A 1 191 ? 8.686 -22.986 -5.601 1.00 97.88 191 ASN A N 1
ATOM 1498 C CA . ASN A 1 191 ? 9.099 -23.774 -6.753 1.00 97.88 191 ASN A CA 1
ATOM 1499 C C . ASN A 1 191 ? 10.619 -23.603 -6.955 1.00 97.88 191 ASN A C 1
ATOM 1501 O O . ASN A 1 191 ? 11.065 -22.489 -7.242 1.00 97.88 191 ASN A O 1
ATOM 1505 N N . PRO A 1 192 ? 11.428 -24.676 -6.864 1.00 96.62 192 PRO A N 1
ATOM 1506 C CA . PRO A 1 192 ? 12.888 -24.575 -6.928 1.00 96.62 192 PRO A CA 1
ATOM 1507 C C . PRO A 1 192 ? 13.414 -24.098 -8.291 1.00 96.62 192 PRO A C 1
ATOM 1509 O O . PRO A 1 192 ? 14.538 -23.613 -8.376 1.00 96.62 192 PRO A O 1
ATOM 1512 N N . ALA A 1 193 ? 12.615 -24.202 -9.358 1.00 97.38 193 ALA A N 1
ATOM 1513 C CA . ALA A 1 193 ? 12.971 -23.713 -10.689 1.00 97.38 193 ALA A CA 1
ATOM 1514 C C . ALA A 1 193 ? 12.672 -22.215 -10.887 1.00 97.38 193 ALA A C 1
ATOM 1516 O O . ALA A 1 193 ? 12.860 -21.693 -11.987 1.00 97.38 193 ALA A O 1
ATOM 1517 N N . LYS A 1 194 ? 12.155 -21.524 -9.864 1.00 98.19 194 LYS A N 1
ATOM 1518 C CA . LYS A 1 194 ? 11.714 -20.128 -9.941 1.00 98.19 194 LYS A CA 1
ATOM 1519 C C . LYS A 1 194 ? 12.436 -19.262 -8.913 1.00 98.19 194 LYS A C 1
ATOM 1521 O O . LYS A 1 194 ? 12.919 -19.755 -7.900 1.00 98.19 194 LYS A O 1
ATOM 1526 N N . GLY A 1 195 ? 12.515 -17.968 -9.215 1.00 97.88 195 GLY A N 1
ATOM 1527 C CA . GLY A 1 195 ? 13.052 -16.939 -8.328 1.00 97.88 195 GLY A CA 1
ATOM 1528 C C . GLY A 1 195 ? 11.987 -15.921 -7.949 1.00 97.88 195 GLY A C 1
ATOM 1529 O O . GLY A 1 195 ? 11.266 -15.420 -8.822 1.00 97.88 195 GLY A O 1
ATOM 1530 N N . TYR A 1 196 ? 11.925 -15.576 -6.666 1.00 98.62 196 TYR A N 1
ATOM 1531 C CA . TYR A 1 196 ? 10.939 -14.647 -6.102 1.00 98.62 196 TYR A CA 1
ATOM 1532 C C . TYR A 1 196 ? 11.553 -13.284 -5.762 1.00 98.62 196 TYR A C 1
AT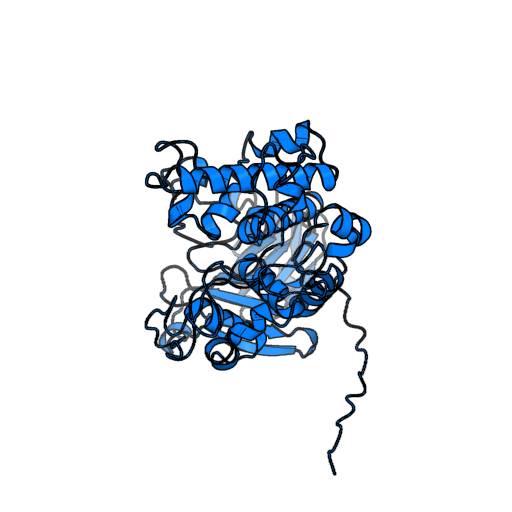OM 1534 O O . TYR A 1 196 ? 11.216 -12.690 -4.742 1.00 98.62 196 TYR A O 1
ATOM 1542 N N . TYR A 1 197 ? 12.479 -12.818 -6.600 1.00 98.62 197 TYR A N 1
ATOM 1543 C CA . TYR A 1 197 ? 13.066 -11.478 -6.528 1.00 98.62 197 TYR A CA 1
ATOM 1544 C C . TYR A 1 197 ? 12.026 -10.377 -6.776 1.00 98.62 197 TYR A C 1
ATOM 1546 O O . TYR A 1 197 ? 10.915 -10.657 -7.251 1.00 98.62 197 TYR A O 1
ATOM 1554 N N . GLY A 1 198 ? 12.400 -9.132 -6.472 1.00 98.62 198 GLY A N 1
ATOM 1555 C CA . GLY A 1 198 ? 11.509 -7.978 -6.561 1.00 98.62 198 GLY A CA 1
ATOM 1556 C C . GLY A 1 198 ? 10.913 -7.788 -7.955 1.00 98.62 198 GLY A C 1
ATOM 1557 O O . GLY A 1 198 ? 11.640 -7.714 -8.945 1.00 98.62 198 GLY A O 1
ATOM 1558 N N . ARG A 1 199 ? 9.579 -7.702 -8.054 1.00 98.81 199 ARG A N 1
ATOM 1559 C CA . ARG A 1 199 ? 8.860 -7.334 -9.289 1.00 98.81 199 ARG A CA 1
ATOM 1560 C C . ARG A 1 199 ? 7.736 -6.336 -9.011 1.00 98.81 199 ARG A C 1
ATOM 1562 O O . ARG A 1 199 ? 7.145 -6.326 -7.932 1.00 98.81 199 ARG A O 1
ATOM 1569 N N . GLY A 1 200 ? 7.414 -5.526 -10.014 1.00 98.62 200 GLY A N 1
ATOM 1570 C CA . GLY A 1 200 ? 6.332 -4.547 -9.970 1.00 98.62 200 GLY A CA 1
ATOM 1571 C C . GLY A 1 200 ? 6.642 -3.307 -9.115 1.00 98.62 200 GLY A C 1
ATOM 1572 O O . GLY A 1 200 ? 7.769 -3.145 -8.635 1.00 98.62 200 GLY A O 1
ATOM 1573 N N . PRO A 1 201 ? 5.642 -2.423 -8.912 1.00 98.62 201 PRO A N 1
ATOM 1574 C CA . PRO A 1 201 ? 5.831 -1.116 -8.284 1.00 98.62 201 PRO A CA 1
ATOM 1575 C C . PRO A 1 201 ? 6.285 -1.194 -6.825 1.00 98.62 201 PRO A C 1
ATOM 1577 O O . PRO A 1 201 ? 6.994 -0.309 -6.372 1.00 98.62 201 PRO A O 1
ATOM 1580 N N . ILE A 1 202 ? 5.894 -2.243 -6.094 1.00 98.25 202 ILE A N 1
ATOM 1581 C CA . ILE A 1 202 ? 6.280 -2.443 -4.688 1.00 98.25 202 ILE A CA 1
ATOM 1582 C C . ILE A 1 202 ? 7.474 -3.400 -4.525 1.00 98.25 202 ILE A C 1
ATOM 1584 O O . ILE A 1 202 ? 7.795 -3.784 -3.407 1.00 98.25 202 ILE A O 1
ATOM 1588 N N . GLN A 1 203 ? 8.099 -3.826 -5.633 1.00 98.44 203 GLN A N 1
ATOM 1589 C CA . GLN A 1 203 ? 9.168 -4.835 -5.645 1.00 98.44 203 GLN A CA 1
ATOM 1590 C C . GLN A 1 203 ? 8.811 -6.083 -4.816 1.00 98.44 203 GLN A C 1
ATOM 1592 O O . GLN A 1 203 ? 9.573 -6.536 -3.959 1.00 98.44 203 GLN A O 1
ATOM 1597 N N . LEU A 1 204 ? 7.634 -6.661 -5.094 1.00 98.69 204 LEU A N 1
ATOM 1598 C CA . LEU A 1 204 ? 7.129 -7.842 -4.397 1.00 98.69 204 LEU A CA 1
ATOM 1599 C C . LEU A 1 204 ? 8.182 -8.954 -4.437 1.00 98.69 204 LEU A C 1
ATOM 1601 O O . LEU A 1 204 ? 8.590 -9.385 -5.517 1.00 98.69 204 LEU A O 1
ATOM 1605 N N . SER A 1 205 ? 8.603 -9.398 -3.257 1.00 98.44 205 SER A N 1
ATOM 1606 C CA . SER A 1 205 ? 9.697 -10.353 -3.073 1.00 98.44 205 SER A CA 1
ATOM 1607 C C . SER A 1 205 ? 9.290 -11.459 -2.111 1.00 98.44 205 SER A C 1
ATOM 1609 O O . SER A 1 205 ? 8.435 -11.228 -1.260 1.00 98.44 205 SER A O 1
ATOM 1611 N N . TRP A 1 206 ? 9.956 -12.609 -2.192 1.00 98.44 206 TRP A N 1
ATOM 1612 C CA . TRP A 1 206 ? 9.734 -13.828 -1.403 1.00 98.44 206 TRP A CA 1
ATOM 1613 C C . TRP A 1 206 ? 8.531 -14.684 -1.798 1.00 98.44 206 TRP A C 1
ATOM 1615 O O . TRP A 1 206 ? 7.419 -14.192 -1.986 1.00 98.44 206 TRP A O 1
ATOM 1625 N N . ASN A 1 207 ? 8.735 -16.004 -1.842 1.00 98.56 207 ASN A N 1
ATOM 1626 C CA . ASN A 1 207 ? 7.708 -16.992 -2.195 1.00 98.56 207 ASN A CA 1
ATOM 1627 C C . ASN A 1 207 ? 6.412 -16.843 -1.389 1.00 98.56 207 ASN A C 1
ATOM 1629 O O . ASN A 1 207 ? 5.331 -16.928 -1.967 1.00 98.56 207 ASN A O 1
ATOM 1633 N N . TYR A 1 208 ? 6.494 -16.564 -0.086 1.00 97.75 208 TYR A N 1
ATOM 1634 C CA . TYR A 1 208 ? 5.303 -16.401 0.749 1.00 97.75 208 TYR A CA 1
ATOM 1635 C C . TYR A 1 208 ? 4.459 -15.183 0.356 1.00 97.75 208 TYR A C 1
ATOM 1637 O O . TYR A 1 208 ? 3.241 -15.232 0.486 1.00 97.75 208 TYR A O 1
ATOM 1645 N N . ASN A 1 209 ? 5.053 -14.110 -0.172 1.00 98.38 209 ASN A N 1
ATOM 1646 C CA . ASN A 1 209 ? 4.297 -12.952 -0.655 1.00 98.38 209 ASN A CA 1
ATOM 1647 C C . ASN A 1 209 ? 3.650 -13.234 -2.016 1.00 98.38 209 ASN A C 1
ATOM 1649 O O . ASN A 1 209 ? 2.488 -12.892 -2.227 1.00 98.38 209 ASN A O 1
ATOM 1653 N N . TYR A 1 210 ? 4.363 -13.911 -2.924 1.00 98.81 210 TYR A N 1
ATOM 1654 C CA . TYR A 1 210 ? 3.784 -14.348 -4.200 1.00 98.81 210 TYR A CA 1
ATOM 1655 C C . TYR A 1 210 ? 2.644 -15.350 -3.986 1.00 98.81 210 TYR A C 1
ATOM 1657 O O . TYR A 1 210 ? 1.597 -15.216 -4.613 1.00 98.81 210 TYR A O 1
ATOM 1665 N N . GLY A 1 211 ? 2.809 -16.321 -3.084 1.00 98.50 211 GLY A N 1
ATOM 1666 C CA . GLY A 1 211 ? 1.777 -17.301 -2.742 1.00 98.50 211 GLY A CA 1
ATOM 1667 C C . GLY A 1 211 ? 0.537 -16.658 -2.117 1.00 98.50 211 GLY A C 1
ATOM 1668 O O . GLY A 1 211 ? -0.582 -16.974 -2.521 1.00 98.50 211 GLY A O 1
ATOM 1669 N N . GLN A 1 212 ? 0.728 -15.698 -1.211 1.00 98.44 212 GLN A N 1
ATOM 1670 C CA . GLN A 1 212 ? -0.347 -14.894 -0.627 1.00 98.44 212 GLN A CA 1
ATOM 1671 C C . GLN A 1 212 ? -1.106 -14.076 -1.678 1.00 98.44 212 GLN A C 1
ATOM 1673 O O . GLN A 1 212 ? -2.323 -14.210 -1.797 1.00 98.44 212 GLN A O 1
ATOM 1678 N N . LEU A 1 213 ? -0.408 -13.306 -2.518 1.00 98.75 213 LEU A N 1
ATOM 1679 C CA . LEU A 1 213 ? -1.043 -12.571 -3.616 1.00 98.75 213 LEU A CA 1
ATOM 1680 C C . LEU A 1 213 ? -1.774 -13.515 -4.587 1.00 98.75 213 LEU A C 1
ATOM 1682 O O . LEU A 1 213 ? -2.873 -13.211 -5.050 1.00 98.75 213 LEU A O 1
ATOM 1686 N N . SER A 1 214 ? -1.186 -14.680 -4.872 1.00 98.75 214 SER A N 1
ATOM 1687 C CA . SER A 1 214 ? -1.789 -15.701 -5.731 1.00 98.75 214 SER A CA 1
ATOM 1688 C C . SER A 1 214 ? -3.099 -16.216 -5.139 1.00 98.75 214 SER A C 1
ATOM 1690 O O . SER A 1 214 ? -4.127 -16.230 -5.818 1.00 98.75 214 SER A O 1
ATOM 1692 N N . LYS A 1 215 ? -3.095 -16.559 -3.845 1.00 98.50 215 LYS A N 1
ATOM 1693 C CA . LYS A 1 215 ? -4.298 -16.968 -3.117 1.00 98.50 215 LYS A CA 1
ATOM 1694 C C . LYS A 1 215 ? -5.346 -15.860 -3.110 1.00 98.50 215 LYS A C 1
ATOM 1696 O O . LYS A 1 215 ? -6.523 -16.151 -3.301 1.00 98.50 215 LYS A O 1
ATOM 1701 N N . PHE A 1 216 ? -4.927 -14.607 -2.938 1.00 98.75 216 PHE A N 1
ATOM 1702 C CA . PHE A 1 216 ? -5.821 -13.455 -2.947 1.00 98.75 216 PHE A CA 1
ATOM 1703 C C . PHE A 1 216 ? -6.501 -13.271 -4.305 1.00 98.75 216 PHE A C 1
ATOM 1705 O O . PHE A 1 216 ? -7.708 -13.113 -4.335 1.00 98.75 216 PHE A O 1
ATOM 1712 N N . LEU A 1 217 ? -5.787 -13.320 -5.430 1.00 98.50 217 LEU A N 1
ATOM 1713 C CA . LEU A 1 217 ? -6.384 -13.033 -6.745 1.00 98.50 217 LEU A CA 1
ATOM 1714 C C . LEU A 1 217 ? -7.107 -14.240 -7.365 1.00 98.50 217 LEU A C 1
ATOM 1716 O O . LEU A 1 217 ? -8.158 -14.088 -8.002 1.00 98.50 217 LEU A O 1
ATOM 1720 N N . TYR A 1 218 ? -6.545 -15.436 -7.179 1.00 98.00 218 TYR A N 1
ATOM 1721 C CA . TYR A 1 218 ? -6.921 -16.643 -7.922 1.00 98.00 218 TYR A CA 1
ATOM 1722 C C . TYR A 1 218 ? -7.553 -17.733 -7.055 1.00 98.00 218 TYR A C 1
ATOM 1724 O O . TYR A 1 218 ? -7.955 -18.764 -7.585 1.00 98.00 218 TYR A O 1
ATOM 1732 N N . ASN A 1 219 ? -7.630 -17.539 -5.731 1.00 97.75 219 ASN A N 1
ATOM 1733 C CA . ASN A 1 219 ? -7.976 -18.592 -4.769 1.00 97.75 219 ASN A CA 1
ATOM 1734 C C . ASN A 1 219 ? -7.055 -19.837 -4.865 1.00 97.75 219 ASN A C 1
ATOM 1736 O O . ASN A 1 219 ? -7.378 -20.906 -4.348 1.00 97.75 219 ASN A O 1
ATOM 1740 N N . ASP A 1 220 ? -5.874 -19.682 -5.464 1.00 97.94 220 ASP A N 1
ATOM 1741 C CA . ASP A 1 220 ? -4.886 -20.734 -5.696 1.00 97.94 220 ASP A CA 1
ATOM 1742 C C . ASP A 1 220 ? -3.483 -20.160 -5.468 1.00 97.94 220 ASP A C 1
ATOM 1744 O O . ASP A 1 220 ? -3.097 -19.175 -6.096 1.00 97.94 220 ASP A O 1
ATOM 1748 N N . VAL A 1 221 ? -2.709 -20.773 -4.569 1.00 98.06 221 VAL A N 1
ATOM 1749 C CA . VAL A 1 221 ? -1.328 -20.359 -4.266 1.00 98.06 221 VAL A CA 1
ATOM 1750 C C . VAL A 1 221 ? -0.369 -20.631 -5.430 1.00 98.06 221 VAL A C 1
ATOM 1752 O O . VAL A 1 221 ? 0.656 -19.967 -5.557 1.00 98.06 221 VAL A O 1
ATOM 1755 N N . SER A 1 222 ? -0.686 -21.599 -6.294 1.00 98.38 222 SER A N 1
ATOM 1756 C CA . SER A 1 222 ? 0.242 -22.155 -7.276 1.00 98.38 222 SER A CA 1
ATOM 1757 C C . SER A 1 222 ? 0.479 -21.251 -8.487 1.00 98.38 222 SER A C 1
ATOM 1759 O O . SER A 1 222 ? 1.546 -21.331 -9.098 1.00 98.38 222 SER A O 1
ATOM 1761 N N . VAL A 1 223 ? -0.469 -20.365 -8.823 1.00 98.62 223 VAL A N 1
ATOM 1762 C CA . VAL A 1 223 ? -0.416 -19.540 -10.042 1.00 98.62 223 VAL A CA 1
ATOM 1763 C C . VAL A 1 223 ? 0.844 -18.679 -10.060 1.00 98.62 223 VAL A C 1
ATOM 1765 O O . VAL A 1 223 ? 1.656 -18.816 -10.978 1.00 98.62 223 VAL A O 1
ATOM 1768 N N . LEU A 1 224 ? 1.058 -17.849 -9.034 1.00 98.75 224 LEU A N 1
ATOM 1769 C CA . LEU A 1 224 ? 2.252 -16.999 -8.953 1.00 98.75 224 LEU A CA 1
ATOM 1770 C C . LEU A 1 224 ? 3.454 -17.700 -8.314 1.00 98.75 224 LEU A C 1
ATOM 1772 O O . LEU A 1 224 ? 4.581 -17.268 -8.543 1.00 98.75 224 LEU A O 1
ATOM 1776 N N . LEU A 1 225 ? 3.260 -18.800 -7.575 1.00 98.56 225 LEU A N 1
ATOM 1777 C CA . LEU A 1 225 ? 4.392 -19.621 -7.129 1.00 98.56 225 LEU A CA 1
ATOM 1778 C C . LEU A 1 225 ? 5.097 -20.292 -8.315 1.00 98.56 225 LEU A C 1
ATOM 1780 O O . LEU A 1 225 ? 6.325 -20.346 -8.344 1.00 98.56 225 LEU A O 1
ATOM 1784 N N . ASN A 1 226 ? 4.348 -20.749 -9.317 1.00 98.56 226 ASN A N 1
ATOM 1785 C CA . ASN A 1 226 ? 4.907 -21.373 -10.516 1.00 98.56 226 ASN A CA 1
ATOM 1786 C C . ASN A 1 226 ? 5.208 -20.367 -11.634 1.00 98.56 226 ASN A C 1
ATOM 1788 O O . ASN A 1 226 ? 6.065 -20.636 -12.478 1.00 98.56 226 ASN A O 1
ATOM 1792 N N . ASN A 1 227 ? 4.551 -19.203 -11.635 1.00 98.44 227 ASN A N 1
ATOM 1793 C CA . ASN A 1 227 ? 4.700 -18.181 -12.674 1.00 98.44 227 ASN A CA 1
ATOM 1794 C C . ASN A 1 227 ? 4.901 -16.769 -12.082 1.00 98.44 227 ASN A C 1
ATOM 1796 O O . ASN A 1 227 ? 4.124 -15.862 -12.385 1.00 98.44 227 ASN A O 1
ATOM 1800 N N . PRO A 1 228 ? 5.944 -16.536 -11.259 1.00 98.62 228 PRO A N 1
ATOM 1801 C CA . PRO A 1 228 ? 6.167 -15.224 -10.644 1.00 98.62 228 PRO A CA 1
ATOM 1802 C C . PRO A 1 228 ? 6.456 -14.122 -11.677 1.00 98.62 228 PRO A C 1
ATOM 1804 O O . PRO A 1 228 ? 6.182 -12.950 -11.430 1.00 98.62 228 PRO A O 1
ATOM 1807 N N . ASP A 1 229 ? 6.942 -14.489 -12.869 1.00 98.38 229 ASP A N 1
ATOM 1808 C CA . ASP A 1 229 ? 7.220 -13.545 -13.956 1.00 98.38 229 ASP A CA 1
ATOM 1809 C C . ASP A 1 229 ? 5.969 -12.858 -14.520 1.00 98.38 229 ASP A C 1
ATOM 1811 O O . ASP A 1 229 ? 6.100 -11.823 -15.169 1.00 98.38 229 ASP A O 1
ATOM 1815 N N . LEU A 1 230 ? 4.759 -13.356 -14.234 1.00 98.62 230 LEU A N 1
ATOM 1816 C CA . LEU A 1 230 ? 3.526 -12.670 -14.632 1.00 98.62 230 LEU A CA 1
ATOM 1817 C C . LEU A 1 230 ? 3.482 -11.229 -14.089 1.00 98.62 230 LEU A C 1
ATOM 1819 O O . LEU A 1 230 ? 3.044 -10.323 -14.791 1.00 98.62 230 LEU A O 1
ATOM 1823 N N . VAL A 1 231 ? 4.028 -10.986 -12.889 1.00 98.75 231 VAL A N 1
ATOM 1824 C CA . VAL A 1 231 ? 4.065 -9.653 -12.253 1.00 98.75 231 VAL A CA 1
ATOM 1825 C C . VAL A 1 231 ? 4.936 -8.652 -13.029 1.00 98.75 231 VAL A C 1
ATOM 1827 O O . VAL A 1 231 ? 4.708 -7.451 -12.946 1.00 98.75 231 VAL A O 1
ATOM 1830 N N . GLN A 1 232 ? 5.920 -9.119 -13.806 1.00 97.81 232 GLN A N 1
ATOM 1831 C CA . GLN A 1 232 ? 6.770 -8.263 -14.651 1.00 97.81 232 GLN A CA 1
ATOM 1832 C C . GLN A 1 232 ? 6.364 -8.280 -16.138 1.00 97.81 232 GLN A C 1
ATOM 1834 O O . GLN A 1 232 ? 7.021 -7.636 -16.954 1.00 97.81 232 GLN A O 1
ATOM 1839 N N . GLN A 1 233 ? 5.321 -9.031 -16.504 1.00 98.00 233 GLN A N 1
ATOM 1840 C CA . GLN A 1 233 ? 4.808 -9.154 -17.878 1.00 98.00 233 GLN A CA 1
ATOM 1841 C C . GLN A 1 233 ? 3.470 -8.432 -18.065 1.00 98.00 233 GLN A C 1
ATOM 1843 O O . GLN A 1 233 ? 3.196 -7.937 -19.155 1.00 98.00 233 GLN A O 1
ATOM 1848 N N . ASP A 1 234 ? 2.672 -8.322 -17.003 1.00 98.50 234 ASP A N 1
ATOM 1849 C CA . ASP A 1 234 ? 1.378 -7.643 -16.996 1.00 98.50 234 ASP A CA 1
ATOM 1850 C C . ASP A 1 234 ? 1.417 -6.436 -16.044 1.00 98.50 234 ASP A C 1
ATOM 1852 O O . ASP A 1 234 ? 1.507 -6.584 -14.824 1.00 98.50 234 ASP A O 1
ATOM 1856 N N . GLY A 1 235 ? 1.336 -5.227 -16.610 1.00 98.44 235 GLY A N 1
ATOM 1857 C CA . GLY A 1 235 ? 1.365 -3.977 -15.849 1.00 98.44 235 GLY A CA 1
ATOM 1858 C C . GLY A 1 235 ? 0.157 -3.783 -14.925 1.00 98.44 235 GLY A C 1
ATOM 1859 O O . GLY A 1 235 ? 0.295 -3.162 -13.871 1.00 98.44 235 GLY A O 1
ATOM 1860 N N . VAL A 1 236 ? -1.012 -4.341 -15.263 1.00 98.81 236 VAL A N 1
ATOM 1861 C CA . VAL A 1 236 ? -2.198 -4.315 -14.391 1.00 98.81 236 VAL A CA 1
ATOM 1862 C C . VAL A 1 236 ? -1.945 -5.211 -13.185 1.00 98.81 236 VAL A C 1
ATOM 1864 O O . VAL A 1 236 ? -2.108 -4.770 -12.048 1.00 98.81 236 VAL A O 1
ATOM 1867 N N . LEU A 1 237 ? -1.476 -6.446 -13.403 1.00 98.88 237 LEU A N 1
ATOM 1868 C CA . LEU A 1 237 ? -1.097 -7.355 -12.316 1.00 98.88 237 LEU A CA 1
ATOM 1869 C C . LEU A 1 237 ? 0.030 -6.775 -11.445 1.00 98.88 237 LEU A C 1
ATOM 1871 O O . LEU A 1 237 ? -0.003 -6.920 -10.220 1.00 98.88 237 LEU A O 1
ATOM 1875 N N . ALA A 1 238 ? 0.987 -6.071 -12.051 1.00 98.88 238 ALA A N 1
ATOM 1876 C CA . ALA A 1 238 ? 2.036 -5.361 -11.332 1.00 98.88 238 ALA A CA 1
ATOM 1877 C C . ALA A 1 238 ? 1.430 -4.340 -10.350 1.00 98.88 238 ALA A C 1
ATOM 1879 O O . ALA A 1 238 ? 1.727 -4.379 -9.155 1.00 98.88 238 ALA A O 1
ATOM 1880 N N . PHE A 1 239 ? 0.514 -3.478 -10.798 1.00 98.88 239 PHE A N 1
ATOM 1881 C CA . PHE A 1 239 ? -0.168 -2.542 -9.898 1.00 98.88 239 PHE A CA 1
ATOM 1882 C C . PHE A 1 239 ? -1.072 -3.232 -8.872 1.00 98.88 239 PHE A C 1
ATOM 1884 O O . PHE A 1 239 ? -1.063 -2.826 -7.710 1.00 98.88 239 PHE A O 1
ATOM 1891 N N . LYS A 1 240 ? -1.778 -4.311 -9.235 1.00 98.94 240 LYS A N 1
ATOM 1892 C CA . LYS A 1 240 ? -2.555 -5.111 -8.271 1.00 98.94 240 LYS A CA 1
ATOM 1893 C C . LYS A 1 240 ? -1.689 -5.634 -7.132 1.00 98.94 240 LYS A C 1
ATOM 1895 O O . LYS A 1 240 ? -2.130 -5.603 -5.990 1.00 98.94 240 LYS A O 1
ATOM 1900 N N . SER A 1 241 ? -0.456 -6.067 -7.416 1.00 98.88 241 SER A N 1
ATOM 1901 C CA . SER A 1 241 ? 0.474 -6.520 -6.373 1.00 98.88 241 SER A CA 1
ATOM 1902 C C . SER A 1 241 ? 0.823 -5.408 -5.376 1.00 98.88 241 SER A C 1
ATOM 1904 O O . SER A 1 241 ? 0.853 -5.649 -4.170 1.00 98.88 241 SER A O 1
ATOM 1906 N N . ALA A 1 242 ? 1.017 -4.179 -5.866 1.00 98.88 242 ALA A N 1
ATOM 1907 C CA . ALA A 1 242 ? 1.299 -3.017 -5.032 1.00 98.88 242 ALA A CA 1
ATOM 1908 C C . ALA A 1 242 ? 0.078 -2.591 -4.205 1.00 98.88 242 ALA A C 1
ATOM 1910 O O . ALA A 1 242 ? 0.218 -2.345 -3.011 1.00 98.88 242 ALA A O 1
ATOM 1911 N N . ILE A 1 243 ? -1.115 -2.556 -4.808 1.00 98.88 243 ILE A N 1
ATOM 1912 C CA . ILE A 1 243 ? -2.369 -2.226 -4.110 1.00 98.88 243 ILE A CA 1
ATOM 1913 C C . ILE A 1 243 ? -2.691 -3.291 -3.054 1.00 98.88 243 ILE A C 1
ATOM 1915 O O . ILE A 1 243 ? -3.030 -2.951 -1.926 1.00 98.88 243 ILE A O 1
ATOM 1919 N N . TRP A 1 244 ? -2.525 -4.576 -3.382 1.00 98.88 244 TRP A N 1
ATOM 1920 C CA . TRP A 1 244 ? -2.657 -5.678 -2.427 1.00 98.88 244 TRP A CA 1
ATOM 1921 C C . TRP A 1 244 ? -1.754 -5.487 -1.213 1.00 98.88 244 TRP A C 1
ATOM 1923 O O . TRP A 1 244 ? -2.252 -5.471 -0.089 1.00 98.88 244 TRP A O 1
ATOM 1933 N N . PHE A 1 245 ? -0.457 -5.270 -1.432 1.00 98.81 245 PHE A N 1
ATOM 1934 C CA . PHE A 1 245 ? 0.484 -5.055 -0.336 1.00 98.81 245 PHE A CA 1
ATOM 1935 C C . PHE A 1 245 ? 0.118 -3.816 0.496 1.00 98.81 245 PHE A C 1
ATOM 1937 O O . PHE A 1 245 ? 0.220 -3.828 1.719 1.00 98.81 245 PHE A O 1
ATOM 1944 N N . TRP A 1 246 ? -0.322 -2.745 -0.167 1.00 98.88 246 TRP A N 1
ATOM 1945 C CA . TRP A 1 246 ? -0.675 -1.484 0.476 1.00 98.88 246 TRP A CA 1
ATOM 1946 C C . TRP A 1 246 ? -1.910 -1.588 1.379 1.00 98.88 246 TRP A C 1
ATOM 1948 O O . TRP A 1 246 ? -1.937 -0.993 2.459 1.00 98.88 246 TRP A O 1
ATOM 1958 N N . MET A 1 247 ? -2.923 -2.336 0.937 1.00 98.50 247 MET A N 1
ATOM 1959 C CA . MET A 1 247 ? -4.214 -2.458 1.615 1.00 98.50 247 MET A CA 1
ATOM 1960 C C . MET A 1 247 ? -4.237 -3.569 2.666 1.00 98.50 247 MET A C 1
ATOM 1962 O O . MET A 1 247 ? -4.910 -3.413 3.683 1.00 98.50 247 MET A O 1
ATOM 1966 N N . MET A 1 248 ? -3.518 -4.673 2.440 1.00 97.06 248 MET A N 1
ATOM 1967 C CA . MET A 1 248 ? -3.597 -5.883 3.260 1.00 97.06 248 MET A CA 1
ATOM 1968 C C . MET A 1 248 ? -2.723 -5.786 4.525 1.00 97.06 248 MET A C 1
ATOM 1970 O O . MET A 1 248 ? -1.497 -5.713 4.411 1.00 97.06 248 MET A O 1
ATOM 1974 N N . PRO A 1 249 ? -3.298 -5.837 5.743 1.00 94.81 249 PRO A N 1
ATOM 1975 C CA . PRO A 1 249 ? -2.518 -5.958 6.970 1.00 94.81 249 PRO A CA 1
ATOM 1976 C C . PRO A 1 249 ? -1.782 -7.300 7.006 1.00 94.81 249 PRO A C 1
ATOM 1978 O O . PRO A 1 249 ? -2.336 -8.333 6.632 1.00 94.81 249 PRO A O 1
ATOM 1981 N N . GLN A 1 250 ? -0.545 -7.297 7.498 1.00 91.50 250 GLN A N 1
ATOM 1982 C CA . GLN A 1 250 ? 0.248 -8.511 7.699 1.00 91.50 250 GLN A CA 1
ATOM 1983 C C . GLN A 1 250 ? 0.629 -8.589 9.165 1.00 91.50 250 GLN A C 1
ATOM 1985 O O . GLN A 1 250 ? 1.654 -8.037 9.569 1.00 91.50 250 GLN A O 1
ATOM 1990 N N . TRP A 1 251 ? -0.224 -9.230 9.967 1.00 88.00 251 TRP A N 1
ATOM 1991 C CA . TRP A 1 251 ? -0.090 -9.232 11.421 1.00 88.00 251 TRP A CA 1
ATOM 1992 C C . TRP A 1 251 ? 1.343 -9.586 11.860 1.00 88.00 251 TRP A C 1
ATOM 1994 O O . TRP A 1 251 ? 1.884 -10.594 11.401 1.00 88.00 251 TRP A O 1
ATOM 2004 N N . PRO A 1 252 ? 1.970 -8.796 12.751 1.00 91.75 252 PRO A N 1
ATOM 2005 C CA . PRO A 1 252 ? 1.410 -7.690 13.542 1.00 91.75 252 PRO A CA 1
ATOM 2006 C C . PRO A 1 252 ? 1.415 -6.308 12.864 1.00 91.75 252 PRO A C 1
ATOM 2008 O O . PRO A 1 252 ? 1.070 -5.326 13.508 1.00 91.75 252 PRO A O 1
ATOM 2011 N N . LYS A 1 253 ? 1.807 -6.181 11.595 1.00 95.38 253 LYS A N 1
ATOM 2012 C CA . LYS A 1 253 ? 1.853 -4.891 10.893 1.00 95.38 253 LYS A CA 1
ATOM 2013 C C . LYS A 1 253 ? 0.447 -4.442 10.458 1.00 95.38 253 LYS A C 1
ATOM 2015 O O . LYS A 1 253 ? -0.243 -5.234 9.803 1.00 95.38 253 LYS A O 1
ATOM 2020 N N . PRO A 1 254 ? 0.032 -3.191 10.739 1.00 95.44 254 PRO A N 1
ATOM 2021 C CA . PRO A 1 254 ? -1.105 -2.592 10.044 1.00 95.44 254 PRO A CA 1
ATOM 2022 C C . PRO A 1 254 ? -0.791 -2.440 8.552 1.00 95.44 254 PRO A C 1
ATOM 2024 O O . PRO A 1 254 ? 0.361 -2.569 8.127 1.00 95.44 254 PRO A O 1
ATOM 2027 N N . SER A 1 255 ? -1.811 -2.159 7.747 1.00 97.62 255 SER A N 1
ATOM 2028 C CA . SER A 1 255 ? -1.608 -1.837 6.337 1.00 97.62 255 SER A CA 1
ATOM 2029 C C . SER A 1 255 ? -1.178 -0.384 6.141 1.00 97.62 255 SER A C 1
ATOM 2031 O O . SER A 1 255 ? -1.424 0.484 6.985 1.00 97.62 255 SER A O 1
ATOM 2033 N N . CYS A 1 256 ? -0.537 -0.098 5.005 1.00 98.62 256 CYS A N 1
ATOM 2034 C CA . CYS A 1 256 ? -0.170 1.269 4.642 1.00 98.62 256 CYS A CA 1
ATOM 2035 C C . CYS A 1 256 ? -1.414 2.162 4.519 1.00 98.62 256 CYS A C 1
ATOM 2037 O O . CYS A 1 256 ? -1.393 3.308 4.961 1.00 98.62 256 CYS A O 1
ATOM 2039 N N . HIS A 1 257 ? -2.514 1.620 3.994 1.00 97.75 257 HIS A N 1
ATOM 2040 C CA . HIS A 1 257 ? -3.805 2.305 3.961 1.00 97.75 257 HIS A CA 1
ATOM 2041 C C . HIS A 1 257 ? -4.264 2.734 5.361 1.00 97.75 257 HIS A C 1
ATOM 2043 O O . HIS A 1 257 ? -4.566 3.904 5.585 1.00 97.75 257 HIS A O 1
ATOM 2049 N N . GLN A 1 258 ? -4.248 1.812 6.330 1.00 94.25 258 GLN A N 1
ATOM 2050 C CA . GLN A 1 258 ? -4.699 2.093 7.695 1.00 94.25 258 GLN A CA 1
ATOM 2051 C C . GLN A 1 258 ? -3.906 3.227 8.351 1.00 94.25 258 GLN A C 1
ATOM 2053 O O . GLN A 1 258 ? -4.499 4.095 8.985 1.00 94.25 258 GLN A O 1
ATOM 2058 N N . VAL A 1 259 ? -2.582 3.258 8.182 1.00 95.94 259 VAL A N 1
ATOM 2059 C CA . VAL A 1 259 ? -1.746 4.309 8.788 1.00 95.94 259 VAL A CA 1
ATOM 2060 C C . VAL A 1 259 ? -1.862 5.653 8.066 1.00 95.94 259 VAL A C 1
ATOM 2062 O O . VAL A 1 259 ? -1.742 6.688 8.710 1.00 95.94 259 VAL A O 1
ATOM 2065 N N . MET A 1 260 ? -2.134 5.668 6.755 1.00 97.38 260 MET A N 1
ATOM 2066 C CA . MET A 1 260 ? -2.340 6.918 6.006 1.00 97.38 260 MET A CA 1
ATOM 2067 C C . MET A 1 260 ? -3.719 7.544 6.236 1.00 97.38 260 MET A C 1
ATOM 2069 O O . MET A 1 260 ? -3.891 8.741 6.004 1.00 97.38 260 MET A O 1
ATOM 2073 N N . HIS A 1 261 ? -4.680 6.754 6.718 1.00 91.50 261 HIS A N 1
ATOM 2074 C CA . HIS A 1 261 ? -6.009 7.215 7.128 1.00 91.50 261 HIS A CA 1
ATOM 2075 C C . HIS A 1 261 ? -6.164 7.377 8.641 1.00 91.50 261 HIS A C 1
ATOM 2077 O O . HIS A 1 261 ? -7.280 7.572 9.114 1.00 91.50 261 HIS A O 1
ATOM 2083 N N . ASP A 1 262 ? -5.064 7.315 9.399 1.00 88.25 262 ASP A N 1
ATOM 2084 C CA . ASP A 1 262 ? -5.056 7.417 10.865 1.00 88.25 262 ASP A CA 1
ATOM 2085 C C . ASP A 1 262 ? -5.984 6.389 11.558 1.00 88.25 262 ASP A C 1
ATOM 2087 O O . ASP A 1 262 ? -6.455 6.600 12.675 1.00 88.25 262 ASP A O 1
ATOM 2091 N N . LEU A 1 263 ? -6.245 5.254 10.896 1.00 84.06 263 LEU A N 1
ATOM 2092 C CA . LEU A 1 263 ? -7.077 4.159 11.406 1.00 84.06 263 LEU A CA 1
ATOM 2093 C C . LEU A 1 263 ? -6.315 3.269 12.387 1.00 84.06 263 LEU A C 1
ATOM 2095 O O . LEU A 1 263 ? -6.931 2.552 13.167 1.00 84.06 263 LEU A O 1
ATOM 2099 N N . TRP A 1 264 ? -4.986 3.287 12.346 1.00 86.19 264 TRP A N 1
ATOM 2100 C CA . TRP A 1 264 ? -4.133 2.612 13.318 1.00 86.19 264 TRP A CA 1
ATOM 2101 C C . TRP A 1 264 ? -3.447 3.656 14.199 1.00 86.19 264 TRP A C 1
ATOM 2103 O O . TRP A 1 264 ? -2.833 4.594 13.692 1.00 86.19 264 TRP A O 1
ATOM 2113 N N . VAL A 1 265 ? -3.546 3.477 15.515 1.00 72.81 265 VAL A N 1
ATOM 2114 C CA . VAL A 1 265 ? -2.843 4.265 16.535 1.00 72.81 265 VAL A CA 1
ATOM 2115 C C . VAL A 1 265 ? -2.428 3.289 17.639 1.00 72.81 265 VAL A C 1
ATOM 2117 O O . VAL A 1 265 ? -3.252 2.460 18.034 1.00 72.81 265 VAL A O 1
ATOM 2120 N N . PRO A 1 266 ? -1.182 3.344 18.135 1.00 75.25 266 PRO A N 1
ATOM 2121 C CA . PRO A 1 266 ? -0.744 2.456 19.203 1.00 75.25 266 PRO A CA 1
ATOM 2122 C C . PRO A 1 266 ? -1.446 2.762 20.531 1.00 75.25 266 PRO A C 1
ATOM 2124 O O . PRO A 1 266 ? -1.832 3.901 20.808 1.00 75.25 266 PRO A O 1
ATOM 2127 N N . ASN A 1 267 ? -1.543 1.763 21.405 1.00 72.69 267 ASN A N 1
ATOM 2128 C CA . ASN A 1 267 ? -1.994 1.983 22.777 1.00 72.69 267 ASN A CA 1
ATOM 2129 C C . ASN A 1 267 ? -0.932 2.731 23.595 1.00 72.69 267 ASN A C 1
ATOM 2131 O O . ASN A 1 267 ? 0.272 2.598 23.367 1.00 72.69 267 ASN A O 1
ATOM 2135 N N . SER A 1 268 ? -1.371 3.485 24.607 1.00 73.88 268 SER A N 1
ATOM 2136 C CA . SER A 1 268 ? -0.452 4.144 25.541 1.00 73.88 268 SER A CA 1
ATOM 2137 C C . SER A 1 268 ? 0.470 3.122 26.215 1.00 73.88 268 SER A C 1
ATOM 2139 O O . SER A 1 268 ? 0.003 2.129 26.772 1.00 73.88 268 SER A O 1
ATOM 2141 N N . GLY A 1 269 ? 1.781 3.363 26.152 1.00 75.25 269 GLY A N 1
ATOM 2142 C CA . GLY A 1 269 ? 2.799 2.478 26.720 1.00 75.25 269 GLY A CA 1
ATOM 2143 C C . GLY A 1 269 ? 3.112 1.224 25.893 1.00 75.25 269 GLY A C 1
ATOM 2144 O O . GLY A 1 269 ? 3.949 0.436 26.324 1.00 75.25 269 GLY A O 1
ATOM 2145 N N . GLU A 1 270 ? 2.496 1.034 24.719 1.00 80.62 270 GLU A N 1
ATOM 2146 C CA . GLU A 1 270 ? 2.732 -0.135 23.851 1.00 80.62 270 GLU A CA 1
ATOM 2147 C C . GLU A 1 270 ? 4.150 -0.148 23.258 1.00 80.62 270 GLU A C 1
ATOM 2149 O O . GLU A 1 270 ? 4.741 -1.209 23.067 1.00 80.62 270 GLU A O 1
ATOM 2154 N N . TYR A 1 271 ? 4.725 1.034 23.027 1.00 86.50 271 TYR A N 1
ATOM 2155 C CA . TYR A 1 271 ? 6.069 1.203 22.477 1.00 86.50 271 TYR A CA 1
ATOM 2156 C C . TYR A 1 271 ? 6.938 2.079 23.376 1.00 86.50 271 TYR A C 1
ATOM 2158 O O . TYR A 1 271 ? 6.466 3.048 23.975 1.00 86.50 271 TYR A O 1
ATOM 2166 N N . SER A 1 272 ? 8.236 1.780 23.432 1.00 89.06 272 SER A N 1
ATOM 2167 C CA . SER A 1 272 ? 9.205 2.621 24.147 1.00 89.06 272 SER A CA 1
ATOM 2168 C C . SER A 1 272 ? 9.763 3.751 23.283 1.00 89.06 272 SER A C 1
ATOM 2170 O O . SER A 1 272 ? 10.276 4.733 23.814 1.00 89.06 272 SER A O 1
ATOM 2172 N N . MET A 1 273 ? 9.658 3.633 21.955 1.00 88.44 273 MET A N 1
ATOM 2173 C CA . MET A 1 273 ? 10.152 4.649 21.030 1.00 88.44 273 MET A CA 1
ATOM 2174 C C . MET A 1 273 ? 9.059 5.678 20.719 1.00 88.44 273 MET A C 1
ATOM 2176 O O . MET A 1 273 ? 8.026 5.307 20.157 1.00 88.44 273 MET A O 1
ATOM 2180 N N . PRO A 1 274 ? 9.283 6.981 20.994 1.00 86.62 274 PRO A N 1
ATOM 2181 C CA . PRO A 1 274 ? 8.255 8.017 20.848 1.00 86.62 274 PRO A CA 1
ATOM 2182 C C . PRO A 1 274 ? 7.751 8.151 19.407 1.00 86.62 274 PRO A C 1
ATOM 2184 O O . PRO A 1 274 ? 6.603 8.510 19.176 1.00 86.62 274 PRO A O 1
ATOM 2187 N N . LYS A 1 275 ? 8.588 7.798 18.425 1.00 89.75 275 LYS A N 1
ATOM 2188 C CA . LYS A 1 275 ? 8.232 7.855 17.008 1.00 89.75 275 LYS A CA 1
ATOM 2189 C C . LYS A 1 275 ? 7.113 6.885 16.615 1.00 89.75 275 LYS A C 1
ATOM 2191 O O . LYS A 1 275 ? 6.440 7.137 15.627 1.00 89.75 275 LYS A O 1
ATOM 2196 N N . MET A 1 276 ? 6.890 5.817 17.384 1.00 91.31 276 MET A N 1
ATOM 2197 C CA . MET A 1 276 ? 5.774 4.895 17.138 1.00 91.31 276 MET A CA 1
ATOM 2198 C C . MET A 1 276 ? 4.403 5.527 17.406 1.00 91.31 276 MET A C 1
ATOM 2200 O O . MET A 1 276 ? 3.417 5.014 16.893 1.00 91.31 276 MET A O 1
ATOM 2204 N N . TYR A 1 277 ? 4.345 6.613 18.188 1.00 87.12 277 TYR A N 1
ATOM 2205 C CA . TYR A 1 277 ? 3.113 7.337 18.530 1.00 87.12 277 TYR A CA 1
ATOM 2206 C C . TYR A 1 277 ? 2.806 8.500 17.579 1.00 87.12 277 TYR A C 1
ATOM 2208 O O . TYR A 1 277 ? 1.773 9.149 17.726 1.00 87.12 277 TYR A O 1
ATOM 2216 N N . LEU A 1 278 ? 3.698 8.780 16.625 1.00 89.81 278 LEU A N 1
ATOM 2217 C CA . LEU A 1 278 ? 3.447 9.753 15.566 1.00 89.81 278 LEU A CA 1
ATOM 2218 C C . LEU A 1 278 ? 2.687 9.079 14.418 1.00 89.81 278 LEU A C 1
ATOM 2220 O O . LEU A 1 278 ? 2.748 7.875 14.241 1.00 89.81 278 LEU A O 1
ATOM 2224 N N . LYS A 1 279 ? 1.975 9.866 13.627 1.00 89.81 279 LYS A N 1
ATOM 2225 C CA . LYS A 1 279 ? 1.160 9.470 12.482 1.00 89.81 279 LYS A CA 1
ATOM 2226 C C . LYS A 1 279 ? 1.885 9.741 11.169 1.00 89.81 279 LYS A C 1
ATOM 2228 O O . LYS A 1 279 ? 2.888 10.460 11.103 1.00 89.81 279 LYS A O 1
ATOM 2233 N N . GLY A 1 280 ? 1.309 9.216 10.094 1.00 91.38 280 GLY A N 1
ATOM 2234 C CA . GLY A 1 280 ? 1.674 9.574 8.731 1.00 91.38 280 GLY A CA 1
ATOM 2235 C C . GLY A 1 280 ? 2.773 8.719 8.112 1.00 91.38 280 GLY A C 1
ATOM 2236 O O . GLY A 1 280 ? 2.989 7.554 8.455 1.00 91.38 280 GLY A O 1
ATOM 2237 N N . PHE A 1 281 ? 3.442 9.314 7.127 1.00 98.19 281 PHE A N 1
ATOM 2238 C CA . PHE A 1 281 ? 4.195 8.606 6.095 1.00 98.19 281 PHE A CA 1
ATOM 2239 C C . PHE A 1 281 ? 5.277 7.651 6.618 1.00 98.19 281 PHE A C 1
ATOM 2241 O O . PHE A 1 281 ? 5.489 6.591 6.025 1.00 98.19 281 PHE A O 1
ATOM 2248 N N . ALA A 1 282 ? 5.930 7.964 7.742 1.00 97.12 282 ALA A N 1
ATOM 2249 C CA . ALA A 1 282 ? 6.982 7.114 8.304 1.00 97.12 282 ALA A CA 1
ATOM 2250 C C . ALA A 1 282 ? 6.523 5.674 8.593 1.00 97.12 282 ALA A C 1
ATOM 2252 O O . ALA A 1 282 ? 7.321 4.740 8.460 1.00 97.12 282 ALA A O 1
ATOM 2253 N N . HIS A 1 283 ? 5.246 5.475 8.937 1.00 97.69 283 HIS A N 1
ATOM 2254 C CA . HIS A 1 283 ? 4.700 4.141 9.170 1.00 97.69 283 HIS A CA 1
ATOM 2255 C C . HIS A 1 283 ? 4.697 3.278 7.910 1.00 97.69 283 HIS A C 1
ATOM 2257 O O . HIS A 1 283 ? 4.985 2.085 8.009 1.00 97.69 283 HIS A O 1
ATOM 2263 N N . THR A 1 284 ? 4.472 3.871 6.733 1.00 98.31 284 THR A N 1
ATOM 2264 C CA . THR A 1 284 ? 4.527 3.146 5.453 1.00 98.31 284 THR A CA 1
ATOM 2265 C C . THR A 1 284 ? 5.928 2.582 5.206 1.00 98.31 284 THR A C 1
ATOM 2267 O O . THR A 1 284 ? 6.071 1.401 4.897 1.00 98.31 284 THR A O 1
ATOM 2270 N N . ASN A 1 285 ? 6.977 3.363 5.491 1.00 97.50 285 ASN A N 1
ATOM 2271 C CA . ASN A 1 285 ? 8.367 2.911 5.386 1.00 97.50 285 ASN A CA 1
ATOM 2272 C C . ASN A 1 285 ? 8.659 1.771 6.375 1.00 97.50 285 ASN A C 1
ATOM 2274 O O . ASN A 1 285 ? 9.301 0.783 6.018 1.00 97.50 285 ASN A O 1
ATOM 2278 N N . ASN A 1 286 ? 8.152 1.874 7.611 1.00 97.69 286 ASN A N 1
ATOM 2279 C CA . ASN A 1 286 ? 8.331 0.830 8.622 1.00 97.69 286 ASN A CA 1
ATOM 2280 C C . ASN A 1 286 ? 7.596 -0.476 8.249 1.00 97.69 286 ASN A C 1
ATOM 2282 O O . ASN A 1 286 ? 8.106 -1.567 8.500 1.00 97.69 286 ASN A O 1
ATOM 2286 N N . ILE A 1 287 ? 6.422 -0.380 7.615 1.00 98.12 287 ILE A N 1
ATOM 2287 C CA . ILE A 1 287 ? 5.661 -1.537 7.116 1.00 98.12 287 ILE A CA 1
ATOM 2288 C C . ILE A 1 287 ? 6.422 -2.225 5.977 1.00 98.12 287 ILE A C 1
ATOM 2290 O O . ILE A 1 287 ? 6.641 -3.442 6.044 1.00 98.12 287 ILE A O 1
ATOM 2294 N N . ILE A 1 288 ? 6.860 -1.440 4.986 1.00 97.31 288 ILE A N 1
ATOM 2295 C CA . ILE A 1 288 ? 7.508 -1.916 3.757 1.00 97.31 288 ILE A CA 1
ATOM 2296 C C . ILE A 1 288 ? 8.878 -2.530 4.054 1.00 97.31 288 ILE A C 1
ATOM 2298 O O . ILE A 1 288 ? 9.118 -3.678 3.689 1.00 97.31 288 ILE A O 1
ATOM 2302 N N . ASN A 1 289 ? 9.766 -1.809 4.749 1.00 95.69 289 ASN A N 1
ATOM 2303 C CA . ASN A 1 289 ? 11.150 -2.255 4.940 1.00 95.69 289 ASN A CA 1
ATOM 2304 C C . ASN A 1 289 ? 11.763 -1.849 6.294 1.00 95.69 289 ASN A C 1
ATOM 2306 O O . ASN A 1 289 ? 12.972 -1.641 6.427 1.00 95.69 289 ASN A O 1
ATOM 2310 N N . GLY A 1 290 ? 10.933 -1.739 7.333 1.00 95.88 290 GLY A N 1
ATOM 2311 C CA . GLY A 1 290 ? 11.338 -1.191 8.626 1.00 95.88 290 GLY A CA 1
ATOM 2312 C C . GLY A 1 290 ? 12.510 -1.886 9.305 1.00 95.88 290 GLY A C 1
ATOM 2313 O O . GLY A 1 290 ? 13.321 -1.206 9.927 1.00 95.88 290 GLY A O 1
ATOM 2314 N N . GLY A 1 291 ? 12.644 -3.206 9.143 1.00 95.00 291 GLY A N 1
ATOM 2315 C CA . GLY A 1 291 ? 13.743 -3.983 9.725 1.00 95.00 291 GLY A CA 1
ATOM 2316 C C . GLY A 1 291 ? 15.135 -3.550 9.248 1.00 95.00 291 GLY A C 1
ATOM 2317 O O . GLY A 1 291 ? 16.097 -3.693 9.996 1.00 95.00 291 GLY A O 1
ATOM 2318 N N . LEU A 1 292 ? 15.234 -2.987 8.039 1.00 94.81 292 LEU A N 1
ATOM 2319 C CA . LEU A 1 292 ? 16.485 -2.485 7.460 1.00 94.81 292 LEU A CA 1
ATOM 2320 C C . LEU A 1 292 ? 16.572 -0.958 7.471 1.00 94.81 292 LEU A C 1
ATOM 2322 O O . LEU A 1 292 ? 17.664 -0.408 7.571 1.00 94.81 292 LEU A O 1
ATOM 2326 N N . GLU A 1 293 ? 15.431 -0.280 7.326 1.00 95.00 293 GLU A N 1
ATOM 2327 C CA . GLU A 1 293 ? 15.366 1.166 7.102 1.00 95.00 293 GLU A CA 1
ATOM 2328 C C . GLU A 1 293 ? 15.097 1.971 8.378 1.00 95.00 293 GLU A C 1
ATOM 2330 O O . GLU A 1 293 ? 15.550 3.109 8.493 1.00 95.00 293 GLU A O 1
ATOM 2335 N N . CYS A 1 294 ? 14.441 1.387 9.381 1.00 95.88 294 CYS A N 1
ATOM 2336 C CA . CYS A 1 294 ? 13.880 2.145 10.499 1.00 95.88 294 CYS A CA 1
ATOM 2337 C C . CYS A 1 294 ? 14.426 1.768 11.886 1.00 95.88 294 CYS A C 1
ATOM 2339 O O . CYS A 1 294 ? 14.054 2.415 12.867 1.00 95.88 294 CYS A O 1
ATOM 2341 N N . ARG A 1 295 ? 15.280 0.742 11.993 1.00 94.75 295 ARG A N 1
ATOM 2342 C CA . ARG A 1 295 ? 15.842 0.264 13.268 1.00 94.75 295 ARG A CA 1
ATOM 2343 C C . ARG A 1 295 ? 17.071 1.075 13.688 1.00 94.75 295 ARG A C 1
ATOM 2345 O O . ARG A 1 295 ? 17.704 1.756 12.892 1.00 94.75 295 ARG A O 1
ATOM 2352 N N . ASN A 1 296 ? 17.454 0.964 14.959 1.00 91.69 296 ASN A N 1
ATOM 2353 C CA . ASN A 1 296 ? 18.698 1.561 15.466 1.00 91.69 296 ASN A CA 1
ATOM 2354 C C . ASN A 1 296 ? 19.972 0.935 14.867 1.00 91.69 296 ASN A C 1
ATOM 2356 O O . ASN A 1 296 ? 21.051 1.503 15.003 1.00 91.69 296 ASN A O 1
ATOM 2360 N N . THR A 1 297 ? 19.832 -0.205 14.194 1.00 92.00 297 THR A N 1
ATOM 2361 C CA . THR A 1 297 ? 20.873 -0.909 13.443 1.00 92.00 297 THR A CA 1
ATOM 2362 C C . THR A 1 297 ? 20.881 -0.569 11.949 1.00 92.00 297 THR A C 1
ATOM 2364 O O . THR A 1 297 ? 21.704 -1.122 11.218 1.00 92.00 297 THR A O 1
ATOM 2367 N N . SER A 1 298 ? 19.996 0.319 11.474 1.00 92.88 298 SER A N 1
ATOM 2368 C CA . SER A 1 298 ? 19.957 0.734 10.068 1.00 92.88 298 SER A CA 1
ATOM 2369 C C . SER A 1 298 ? 21.294 1.336 9.637 1.00 92.88 298 SER A C 1
ATOM 2371 O O . SER A 1 298 ? 21.835 2.231 10.290 1.00 92.88 298 SER A O 1
ATOM 2373 N N . THR A 1 299 ? 21.821 0.875 8.503 1.00 93.50 299 THR A N 1
ATOM 2374 C CA . THR A 1 299 ? 23.043 1.445 7.919 1.00 93.50 299 THR A CA 1
ATOM 2375 C C . THR A 1 299 ? 22.747 2.783 7.245 1.00 93.50 299 THR A C 1
ATOM 2377 O O . THR A 1 299 ? 21.609 3.052 6.857 1.00 93.50 299 THR A O 1
ATOM 2380 N N . THR A 1 300 ? 23.780 3.599 7.017 1.00 92.06 300 THR A N 1
ATOM 2381 C CA . THR A 1 300 ? 23.655 4.875 6.289 1.00 92.06 300 THR A CA 1
ATOM 2382 C C . THR A 1 300 ? 22.972 4.710 4.929 1.00 92.06 300 THR A C 1
ATOM 2384 O O . THR A 1 300 ? 22.089 5.482 4.574 1.00 92.06 300 THR A O 1
ATOM 2387 N N . ALA A 1 301 ? 23.305 3.643 4.196 1.00 93.25 301 ALA A N 1
ATOM 2388 C CA . ALA A 1 301 ? 22.706 3.374 2.892 1.00 93.25 301 ALA A CA 1
ATOM 2389 C C . ALA A 1 301 ? 21.193 3.102 2.971 1.00 93.25 301 ALA A C 1
ATOM 2391 O O . ALA A 1 301 ? 20.470 3.381 2.018 1.00 93.25 301 ALA A O 1
ATOM 2392 N N . PHE A 1 302 ? 20.691 2.549 4.081 1.00 93.69 302 PHE A N 1
ATOM 2393 C CA . PHE A 1 302 ? 19.254 2.349 4.279 1.00 93.69 302 PHE A CA 1
ATOM 2394 C C . PHE A 1 302 ? 18.558 3.608 4.796 1.00 93.69 302 PHE A C 1
ATOM 2396 O O . PHE A 1 302 ? 17.451 3.909 4.351 1.00 93.69 302 PHE A O 1
ATOM 2403 N N . THR A 1 303 ? 19.197 4.385 5.670 1.00 90.69 303 THR A N 1
ATOM 2404 C CA . THR A 1 303 ? 18.606 5.638 6.164 1.00 90.69 303 THR A CA 1
ATOM 2405 C C . THR A 1 303 ? 18.498 6.693 5.059 1.00 90.69 303 THR A C 1
ATOM 2407 O O . THR A 1 303 ? 17.506 7.418 5.007 1.00 90.69 303 THR A O 1
ATOM 2410 N N . GLU A 1 304 ? 19.423 6.715 4.094 1.00 93.25 304 GLU A N 1
ATOM 2411 C CA . GLU A 1 304 ? 19.307 7.527 2.874 1.00 93.25 304 GLU A CA 1
ATOM 2412 C C . GLU A 1 304 ? 18.058 7.176 2.048 1.00 93.25 304 GLU A C 1
ATOM 2414 O O . GLU A 1 304 ? 17.396 8.071 1.516 1.00 93.25 304 GLU A O 1
ATOM 2419 N N . LYS A 1 305 ? 17.666 5.894 1.980 1.00 94.56 305 LYS A N 1
ATOM 2420 C CA . LYS A 1 305 ? 16.433 5.487 1.282 1.00 94.56 305 LYS A CA 1
ATOM 2421 C C . LYS A 1 305 ? 15.199 6.097 1.940 1.00 94.56 305 LYS A C 1
ATOM 2423 O O . LYS A 1 305 ? 14.340 6.604 1.224 1.00 94.56 305 LYS A O 1
ATOM 2428 N N . VAL A 1 306 ? 15.141 6.120 3.273 1.00 94.12 306 VAL A N 1
ATOM 2429 C CA . VAL A 1 306 ? 14.048 6.750 4.038 1.00 94.12 306 VAL A CA 1
ATOM 2430 C C . VAL A 1 306 ? 13.952 8.245 3.738 1.00 94.12 306 VAL A C 1
ATOM 2432 O O . VAL A 1 306 ? 12.851 8.761 3.548 1.00 94.12 306 VAL A O 1
ATOM 2435 N N . VAL A 1 307 ? 15.093 8.936 3.649 1.00 95.56 307 VAL A N 1
ATOM 2436 C CA . VAL A 1 307 ? 15.133 10.359 3.279 1.00 95.56 307 VAL A CA 1
ATOM 2437 C C . VAL A 1 307 ? 14.577 10.562 1.871 1.00 95.56 307 VAL A C 1
ATOM 2439 O O . VAL A 1 307 ? 13.696 11.398 1.689 1.00 95.56 307 VAL A O 1
ATOM 2442 N N . ILE A 1 308 ? 15.004 9.759 0.892 1.00 97.06 308 ILE A N 1
ATOM 2443 C CA . ILE A 1 308 ? 14.496 9.852 -0.487 1.00 97.06 308 ILE A CA 1
ATOM 2444 C C . ILE A 1 308 ? 12.980 9.605 -0.536 1.00 97.06 308 ILE A C 1
ATOM 2446 O O . ILE A 1 308 ? 12.267 10.370 -1.183 1.00 97.06 308 ILE A O 1
ATOM 2450 N N . ARG A 1 309 ? 12.464 8.593 0.181 1.00 97.88 309 ARG A N 1
ATOM 2451 C CA . ARG A 1 309 ? 11.014 8.337 0.298 1.00 97.88 309 ARG A CA 1
ATOM 2452 C C . ARG A 1 309 ? 10.273 9.565 0.834 1.00 97.88 309 ARG A C 1
ATOM 2454 O O . ARG A 1 309 ? 9.263 9.964 0.265 1.00 97.88 309 ARG A O 1
ATOM 2461 N N . SER A 1 310 ? 10.784 10.181 1.901 1.00 98.00 310 SER A N 1
ATOM 2462 C CA . SER A 1 310 ? 10.196 11.388 2.499 1.00 98.00 310 SER A CA 1
ATOM 2463 C C . SER A 1 310 ? 10.195 12.574 1.533 1.00 98.00 310 SER A C 1
ATOM 2465 O O . SER A 1 310 ? 9.192 13.275 1.419 1.00 98.00 310 SER A O 1
ATOM 2467 N N . GLU A 1 311 ? 11.299 12.816 0.827 1.00 98.06 311 GLU A N 1
ATOM 2468 C CA . GLU A 1 311 ? 11.389 13.932 -0.121 1.00 98.06 311 GLU A CA 1
ATOM 2469 C C . GLU A 1 311 ? 10.479 13.716 -1.343 1.00 98.06 311 GLU A C 1
ATOM 2471 O O . GLU A 1 311 ? 9.803 14.651 -1.771 1.00 98.06 311 GLU A O 1
ATOM 2476 N N . LEU A 1 312 ? 10.348 12.477 -1.834 1.00 98.69 312 LEU A N 1
ATOM 2477 C CA . LEU A 1 312 ? 9.342 12.110 -2.840 1.00 98.69 312 LEU A CA 1
ATOM 2478 C C . LEU A 1 312 ? 7.911 12.328 -2.332 1.00 98.69 312 LEU A C 1
ATOM 2480 O O . LEU A 1 312 ? 7.091 12.894 -3.052 1.00 98.69 312 LEU A O 1
ATOM 2484 N N . TYR A 1 313 ? 7.609 11.945 -1.089 1.00 98.81 313 TYR A N 1
ATOM 2485 C CA . TYR A 1 313 ? 6.293 12.167 -0.482 1.00 98.81 313 TYR A CA 1
ATOM 2486 C C . TYR A 1 313 ? 5.927 13.655 -0.443 1.00 98.81 313 TYR A C 1
ATOM 2488 O O . TYR A 1 313 ? 4.866 14.048 -0.929 1.00 98.81 313 TYR A O 1
ATOM 2496 N N . LYS A 1 314 ? 6.834 14.506 0.050 1.00 98.62 314 LYS A N 1
ATOM 2497 C CA . LYS A 1 314 ? 6.644 15.967 0.091 1.00 98.62 314 LYS A CA 1
ATOM 2498 C C . LYS A 1 314 ? 6.506 16.581 -1.305 1.00 98.62 314 LYS A C 1
ATOM 2500 O O . LYS A 1 314 ? 5.683 17.480 -1.507 1.00 98.62 314 LYS A O 1
ATOM 2505 N N . TYR A 1 315 ? 7.282 16.086 -2.270 1.00 98.44 315 TYR A N 1
ATOM 2506 C CA . TYR A 1 315 ? 7.169 16.488 -3.668 1.00 98.44 315 TYR A CA 1
ATOM 2507 C C . TYR A 1 315 ? 5.773 16.165 -4.220 1.00 98.44 315 TYR A C 1
ATOM 2509 O O . TYR A 1 315 ? 5.092 17.059 -4.723 1.00 98.44 315 TYR A O 1
ATOM 2517 N N . TYR A 1 316 ? 5.289 14.931 -4.048 1.00 98.62 316 TYR A N 1
ATOM 2518 C CA . TYR A 1 316 ? 3.963 14.542 -4.531 1.00 98.62 316 TYR A CA 1
ATOM 2519 C C . TYR A 1 316 ? 2.824 15.269 -3.811 1.00 98.62 316 TYR A C 1
ATOM 2521 O O . TYR A 1 316 ? 1.867 15.667 -4.470 1.00 98.62 316 TYR A O 1
ATOM 2529 N N . LEU A 1 317 ? 2.931 15.542 -2.506 1.00 98.69 317 LEU A N 1
ATOM 2530 C CA . LEU A 1 317 ? 1.958 16.390 -1.805 1.00 98.69 317 LEU A CA 1
ATOM 2531 C C . LEU A 1 317 ? 1.838 17.781 -2.443 1.00 98.69 317 LEU A C 1
ATOM 2533 O O . LEU A 1 317 ? 0.725 18.269 -2.650 1.00 98.69 317 LEU A O 1
ATOM 2537 N N . SER A 1 318 ? 2.970 18.393 -2.805 1.00 97.88 318 SER A N 1
ATOM 2538 C CA . SER A 1 318 ? 2.990 19.698 -3.479 1.00 97.88 318 SER A CA 1
ATOM 2539 C C . SER A 1 318 ? 2.264 19.638 -4.830 1.00 97.88 318 SER A C 1
ATOM 2541 O O . SER A 1 318 ? 1.458 20.512 -5.145 1.00 97.88 318 SER A O 1
ATOM 2543 N N . ILE A 1 319 ? 2.470 18.563 -5.599 1.00 96.75 319 ILE A N 1
ATOM 2544 C CA . ILE A 1 319 ? 1.773 18.328 -6.877 1.00 96.75 319 ILE A CA 1
ATOM 2545 C C . ILE A 1 319 ? 0.263 18.117 -6.681 1.00 96.75 319 ILE A C 1
ATOM 2547 O O . ILE A 1 319 ? -0.532 18.542 -7.518 1.00 96.75 319 ILE A O 1
ATOM 2551 N N . LEU A 1 320 ? -0.148 17.516 -5.562 1.00 97.12 320 LEU A N 1
ATOM 2552 C CA . LEU A 1 320 ? -1.555 17.307 -5.191 1.00 97.12 320 LEU A CA 1
ATOM 2553 C C . LEU A 1 320 ? -2.207 18.540 -4.529 1.00 97.12 320 LEU A C 1
ATOM 2555 O O . LEU A 1 320 ? -3.356 18.480 -4.062 1.00 97.12 320 LEU A O 1
ATOM 2559 N N . GLY A 1 321 ? -1.501 19.674 -4.529 1.00 96.69 321 GLY A N 1
ATOM 2560 C CA . GLY A 1 321 ? -2.013 20.983 -4.135 1.00 96.69 321 GLY A CA 1
ATOM 2561 C C . GLY A 1 321 ? -1.842 21.326 -2.657 1.00 96.69 321 GLY A C 1
ATOM 2562 O O . GLY A 1 321 ? -2.528 22.227 -2.179 1.00 96.69 321 GLY A O 1
ATOM 2563 N N . PHE A 1 322 ? -0.971 20.629 -1.922 1.00 98.19 322 PHE A N 1
ATOM 2564 C CA . PHE A 1 322 ? -0.615 21.040 -0.562 1.00 98.19 322 PHE A CA 1
ATOM 2565 C C . PHE A 1 322 ? 0.276 22.284 -0.620 1.00 98.19 322 PHE A C 1
ATOM 2567 O O . PHE A 1 322 ? 1.220 22.358 -1.407 1.00 98.19 322 PHE A O 1
ATOM 2574 N N . THR A 1 323 ? -0.002 23.264 0.237 1.00 98.25 323 THR A N 1
ATOM 2575 C CA . THR A 1 323 ? 0.864 24.438 0.396 1.00 98.25 323 THR A CA 1
ATOM 2576 C C . THR A 1 323 ? 2.170 24.057 1.100 1.00 98.25 323 THR A C 1
ATOM 2578 O O . THR A 1 323 ? 2.200 23.068 1.838 1.00 98.25 323 THR A O 1
ATOM 2581 N N . PRO A 1 324 ? 3.246 24.858 0.977 1.00 97.75 324 PRO A N 1
ATOM 2582 C CA . PRO A 1 324 ? 4.489 24.609 1.709 1.00 97.75 324 PRO A CA 1
ATOM 2583 C C . PRO A 1 324 ? 4.291 24.443 3.224 1.00 97.75 324 PRO A C 1
ATOM 2585 O O . PRO A 1 324 ? 4.941 23.604 3.839 1.00 97.75 324 PRO A O 1
ATOM 2588 N N . THR A 1 325 ? 3.352 25.183 3.825 1.00 97.31 325 THR A N 1
ATOM 2589 C CA . THR A 1 325 ? 3.005 25.045 5.248 1.00 97.31 325 THR A CA 1
ATOM 2590 C C . THR A 1 325 ? 2.347 23.701 5.551 1.00 97.31 325 THR A C 1
ATOM 2592 O O . THR A 1 325 ? 2.695 23.070 6.543 1.00 97.31 325 THR A O 1
ATOM 2595 N N . GLN A 1 326 ? 1.432 23.230 4.697 1.00 96.88 326 GLN A N 1
ATOM 2596 C CA . GLN A 1 326 ? 0.806 21.914 4.866 1.00 96.88 326 GLN A CA 1
ATOM 2597 C C . GLN A 1 326 ? 1.820 20.780 4.678 1.00 96.88 326 GLN A C 1
ATOM 2599 O O . GLN A 1 326 ? 1.801 19.820 5.438 1.00 96.88 326 GLN A O 1
ATOM 2604 N N . VAL A 1 327 ? 2.742 20.906 3.719 1.00 98.12 327 VAL A N 1
ATOM 2605 C CA . VAL A 1 327 ? 3.837 19.939 3.529 1.00 98.12 327 VAL A CA 1
ATOM 2606 C C . VAL A 1 327 ? 4.782 19.930 4.734 1.00 98.12 327 VAL A C 1
ATOM 2608 O O . VAL A 1 327 ? 5.179 18.865 5.201 1.00 98.12 327 VAL A O 1
ATOM 2611 N N . ALA A 1 328 ? 5.130 21.101 5.276 1.00 95.94 328 ALA A N 1
ATOM 2612 C CA . ALA A 1 328 ? 5.941 21.198 6.488 1.00 95.94 328 ALA A CA 1
ATOM 2613 C C . ALA A 1 328 ? 5.239 20.570 7.705 1.00 95.94 328 ALA A C 1
ATOM 2615 O O . ALA A 1 328 ? 5.905 19.960 8.545 1.00 95.94 328 ALA A O 1
ATOM 2616 N N . ALA A 1 329 ? 3.905 20.663 7.769 1.00 94.75 329 ALA A N 1
ATOM 2617 C CA . ALA A 1 329 ? 3.114 20.108 8.861 1.00 94.75 329 ALA A CA 1
ATOM 2618 C C . ALA A 1 329 ? 3.228 18.576 8.985 1.00 94.75 329 ALA A C 1
ATOM 2620 O O . ALA A 1 329 ? 3.091 18.054 10.087 1.00 94.75 329 ALA A O 1
ATOM 2621 N N . GLU A 1 330 ? 3.587 17.868 7.906 1.00 96.38 330 GLU A N 1
ATOM 2622 C CA . GLU A 1 330 ? 3.820 16.412 7.899 1.00 96.38 330 GLU A CA 1
ATOM 2623 C C . GLU A 1 330 ? 5.047 15.968 8.723 1.00 96.38 330 GLU A C 1
ATOM 2625 O O . GLU A 1 330 ? 5.304 14.774 8.863 1.00 96.38 330 GLU A O 1
ATOM 2630 N N . ASN A 1 331 ? 5.833 16.906 9.262 1.00 94.38 331 ASN A N 1
ATOM 2631 C CA . ASN A 1 331 ? 6.916 16.639 10.217 1.00 94.38 331 ASN A CA 1
ATOM 2632 C C . ASN A 1 331 ? 6.769 17.445 11.517 1.00 94.38 331 ASN A C 1
ATOM 2634 O O . ASN A 1 331 ? 7.768 17.770 12.160 1.00 94.38 331 ASN A O 1
ATOM 2638 N N . SER A 1 332 ? 5.543 17.814 11.882 1.00 85.25 332 SER A N 1
ATOM 2639 C CA . SER A 1 332 ? 5.256 18.596 13.085 1.00 85.25 332 SER A CA 1
ATOM 2640 C C . SER A 1 332 ? 4.048 18.047 13.838 1.00 85.25 332 SER A C 1
ATOM 2642 O O . SER A 1 332 ? 3.220 17.342 13.259 1.00 85.25 332 SER A O 1
ATOM 2644 N N . GLY A 1 333 ? 3.933 18.405 15.120 1.00 85.44 333 GLY A N 1
ATOM 2645 C CA . GLY A 1 333 ? 2.854 17.922 15.980 1.00 85.44 333 GLY A CA 1
ATOM 2646 C C . GLY A 1 333 ? 2.846 16.398 16.025 1.00 85.44 333 GLY A C 1
ATOM 2647 O O . GLY A 1 333 ? 3.862 15.785 16.348 1.00 85.44 333 GLY A O 1
ATOM 2648 N N . ASP A 1 334 ? 1.718 15.812 15.638 1.00 86.19 334 ASP A N 1
ATOM 2649 C CA . ASP A 1 334 ? 1.512 14.368 15.666 1.00 86.19 334 ASP A CA 1
ATOM 2650 C C . ASP A 1 334 ? 2.018 13.647 14.411 1.00 86.19 334 ASP A C 1
ATOM 2652 O O . ASP A 1 334 ? 1.819 12.447 14.329 1.00 86.19 334 ASP A O 1
ATOM 2656 N N . TYR A 1 335 ? 2.639 14.307 13.423 1.00 91.25 335 TYR A N 1
ATOM 2657 C CA . TYR A 1 335 ? 3.024 13.675 12.148 1.00 91.25 335 TYR A CA 1
ATOM 2658 C C . TYR A 1 335 ? 4.539 13.574 11.939 1.00 91.25 335 TYR A C 1
ATOM 2660 O O . TYR A 1 335 ? 5.316 14.441 12.349 1.00 91.25 335 TYR A O 1
ATOM 2668 N N . THR A 1 336 ? 4.973 12.520 11.240 1.00 95.44 336 THR A N 1
ATOM 2669 C CA . THR A 1 336 ? 6.361 12.378 10.789 1.00 95.44 336 THR A CA 1
ATOM 2670 C C . THR A 1 336 ? 6.503 11.620 9.468 1.00 95.44 336 THR A C 1
ATOM 2672 O O . THR A 1 336 ? 5.805 10.645 9.184 1.00 95.44 336 THR A O 1
ATOM 2675 N N . THR A 1 337 ? 7.479 12.041 8.660 1.00 96.75 337 THR A N 1
ATOM 2676 C CA . THR A 1 337 ? 7.827 11.397 7.379 1.00 96.75 337 THR A CA 1
ATOM 2677 C C . THR A 1 337 ? 9.063 10.499 7.453 1.00 96.75 337 THR A C 1
ATOM 2679 O O . THR A 1 337 ? 9.317 9.717 6.539 1.00 96.75 337 THR A O 1
ATOM 2682 N N . ILE A 1 338 ? 9.833 10.566 8.543 1.00 94.12 338 ILE A N 1
ATOM 2683 C CA . ILE A 1 338 ? 11.122 9.877 8.666 1.00 94.12 338 ILE A CA 1
ATOM 2684 C C . ILE A 1 338 ? 11.080 8.867 9.812 1.00 94.12 338 ILE A C 1
ATOM 2686 O O . ILE A 1 338 ? 11.109 9.242 10.984 1.00 94.12 338 ILE A O 1
ATOM 2690 N N . CYS A 1 339 ? 11.133 7.574 9.487 1.00 92.62 339 CYS A N 1
ATOM 2691 C CA . CYS A 1 339 ? 11.093 6.499 10.482 1.00 92.62 339 CYS A CA 1
ATOM 2692 C C . CYS A 1 339 ? 12.378 6.350 11.324 1.00 92.62 339 CYS A C 1
ATOM 2694 O O . CYS A 1 339 ? 12.359 5.724 12.380 1.00 92.62 339 CYS A O 1
ATOM 2696 N N . TYR A 1 340 ? 13.491 6.964 10.913 1.00 89.31 340 TYR A N 1
ATOM 2697 C CA . TYR A 1 340 ? 14.761 6.930 11.640 1.00 89.31 340 TYR A CA 1
ATOM 2698 C C . TYR A 1 340 ? 15.550 8.227 11.447 1.00 89.31 340 TYR A C 1
ATOM 2700 O O . TYR A 1 340 ? 15.798 8.627 10.316 1.00 89.31 340 TYR A O 1
ATOM 2708 N N . GLN A 1 341 ? 15.957 8.880 12.537 1.00 83.12 341 GLN A N 1
ATOM 2709 C CA . GLN A 1 341 ? 16.896 10.014 12.482 1.00 83.12 341 GLN A CA 1
ATOM 2710 C C . GLN A 1 341 ? 18.145 9.727 13.315 1.00 83.12 341 GLN A C 1
ATOM 2712 O O . GLN A 1 341 ? 19.249 10.090 12.923 1.00 83.12 341 GLN A O 1
ATOM 2717 N N . ASN A 1 342 ? 17.971 9.072 14.461 1.00 82.19 342 ASN A N 1
ATOM 2718 C CA . ASN A 1 342 ? 19.043 8.613 15.332 1.00 82.19 342 ASN A CA 1
ATOM 2719 C C . ASN A 1 342 ? 18.554 7.439 16.198 1.00 82.19 342 ASN A C 1
ATOM 2721 O O . ASN A 1 342 ? 17.377 7.068 16.178 1.00 82.19 342 ASN A O 1
ATOM 2725 N N . SER A 1 343 ? 19.465 6.859 16.978 1.00 78.94 343 SER A N 1
ATOM 2726 C CA . SER A 1 343 ? 19.182 5.683 17.802 1.00 78.94 343 SER A CA 1
ATOM 2727 C C . SER A 1 343 ? 18.120 5.912 18.884 1.00 78.94 343 SER A C 1
ATOM 2729 O O . SER A 1 343 ? 17.436 4.959 19.249 1.00 78.94 343 SER A O 1
ATOM 2731 N N . SER A 1 344 ? 17.936 7.143 19.373 1.00 81.62 344 SER A N 1
ATOM 2732 C CA . SER A 1 344 ? 16.942 7.488 20.400 1.00 81.62 344 SER A CA 1
ATOM 2733 C C . SER A 1 344 ? 15.526 7.702 19.852 1.00 81.62 344 SER A C 1
ATOM 2735 O O . SER A 1 344 ? 14.599 7.903 20.636 1.00 81.62 344 SER A O 1
ATOM 2737 N N . ASN A 1 345 ? 15.327 7.642 18.529 1.00 83.75 345 ASN A N 1
ATOM 2738 C CA . ASN A 1 345 ? 14.007 7.787 17.910 1.00 83.75 345 ASN A CA 1
ATOM 2739 C C . ASN A 1 345 ? 13.749 6.849 16.717 1.00 83.75 345 ASN A C 1
ATOM 2741 O O . ASN A 1 345 ? 12.940 7.164 15.841 1.00 83.75 345 ASN A O 1
ATOM 2745 N N . ALA A 1 346 ? 14.435 5.709 16.673 1.00 92.31 346 ALA A N 1
ATOM 2746 C CA . ALA A 1 346 ? 14.202 4.653 15.693 1.00 92.31 346 ALA A CA 1
ATOM 2747 C C . ALA A 1 346 ? 12.818 4.009 15.883 1.00 92.31 346 ALA A C 1
ATOM 2749 O O . ALA A 1 346 ? 12.419 3.735 17.013 1.00 92.31 346 ALA A O 1
ATOM 2750 N N . MET A 1 347 ? 12.088 3.726 14.802 1.00 95.38 347 MET A N 1
ATOM 2751 C CA . MET A 1 347 ? 10.842 2.955 14.909 1.00 95.38 347 MET A CA 1
ATOM 2752 C C . MET A 1 347 ? 11.118 1.478 15.218 1.00 95.38 347 MET A C 1
ATOM 2754 O O . MET A 1 347 ? 12.164 0.923 14.871 1.00 95.38 347 MET A O 1
ATOM 2758 N N . GLN A 1 348 ? 10.143 0.831 15.850 1.00 94.88 348 GLN A N 1
ATOM 2759 C CA . GLN A 1 348 ? 10.216 -0.555 16.315 1.00 94.88 348 GLN A CA 1
ATOM 2760 C C . GLN A 1 348 ? 9.377 -1.488 15.433 1.00 94.88 348 GLN A C 1
ATOM 2762 O O . GLN A 1 348 ? 8.648 -1.040 14.541 1.00 94.88 348 GLN A O 1
ATOM 2767 N N . ASP A 1 349 ? 9.514 -2.794 15.662 1.00 96.25 349 ASP A N 1
ATOM 2768 C CA . ASP A 1 349 ? 8.588 -3.780 15.110 1.00 96.25 349 ASP A CA 1
ATOM 2769 C C . ASP A 1 349 ? 7.200 -3.587 15.720 1.00 96.25 349 ASP A C 1
ATOM 2771 O O . ASP A 1 349 ? 7.071 -3.309 16.911 1.00 96.25 349 ASP A O 1
ATOM 2775 N N . TYR A 1 350 ? 6.168 -3.723 14.891 1.00 95.25 350 TYR A N 1
ATOM 2776 C CA . TYR A 1 350 ? 4.787 -3.643 15.345 1.00 95.25 350 TYR A CA 1
ATOM 2777 C C . TYR A 1 350 ? 4.458 -4.830 16.251 1.00 95.25 350 TYR A C 1
ATOM 2779 O O . TYR A 1 350 ? 4.890 -5.951 15.985 1.00 95.25 350 TYR A O 1
ATOM 2787 N N . VAL A 1 351 ? 3.651 -4.598 17.284 1.00 89.69 351 VAL A N 1
ATOM 2788 C CA . VAL A 1 351 ? 3.129 -5.665 18.155 1.00 89.69 351 VAL A CA 1
ATOM 2789 C C . VAL A 1 351 ? 1.654 -5.971 17.885 1.00 89.69 351 VAL A C 1
ATOM 2791 O O . VAL A 1 351 ? 1.184 -7.062 18.210 1.00 89.69 351 VAL A O 1
ATOM 2794 N N . SER A 1 352 ? 0.929 -5.053 17.235 1.00 83.06 352 SER A N 1
ATOM 2795 C CA . SER A 1 352 ? -0.465 -5.247 16.839 1.00 83.06 352 SER A CA 1
ATOM 2796 C C . SER A 1 352 ? -0.847 -4.439 15.591 1.00 83.06 352 SER A C 1
ATOM 2798 O O . SER A 1 352 ? -0.372 -3.321 15.378 1.00 83.06 352 SER A O 1
ATOM 2800 N N . ALA A 1 353 ? -1.753 -5.007 14.789 1.00 82.38 353 ALA A N 1
ATOM 2801 C CA . ALA A 1 353 ? -2.382 -4.351 13.637 1.00 82.38 353 ALA A CA 1
ATOM 2802 C C . ALA A 1 353 ? -3.825 -3.925 13.953 1.00 82.38 353 ALA A C 1
ATOM 2804 O O . ALA A 1 353 ? -4.659 -3.810 13.055 1.00 82.38 353 ALA A O 1
ATOM 2805 N N . ASN A 1 354 ? -4.149 -3.774 15.240 1.00 72.00 354 ASN A N 1
ATOM 2806 C CA . ASN A 1 354 ? -5.488 -3.393 15.659 1.00 72.00 354 ASN A CA 1
ATOM 2807 C C . ASN A 1 354 ? -5.800 -2.004 15.106 1.00 72.00 354 ASN A C 1
ATOM 2809 O O . ASN A 1 354 ? -5.084 -1.045 15.383 1.00 72.00 354 ASN A O 1
ATOM 2813 N N . VAL A 1 355 ? -6.866 -1.906 14.322 1.00 65.44 355 VAL A N 1
ATOM 2814 C CA . VAL A 1 355 ? -7.410 -0.611 13.933 1.00 65.44 355 VAL A CA 1
ATOM 2815 C C . VAL A 1 355 ? -8.311 -0.085 15.031 1.00 65.44 355 VAL A C 1
ATOM 2817 O O . VAL A 1 355 ? -8.973 -0.853 15.735 1.00 65.44 355 VAL A O 1
ATOM 2820 N N . LEU A 1 356 ? -8.377 1.236 15.130 1.00 54.34 356 LEU A N 1
ATOM 2821 C CA . LEU A 1 356 ? -9.499 1.913 15.742 1.00 54.34 356 LEU A CA 1
ATOM 2822 C C . LEU A 1 356 ? -10.747 1.402 15.024 1.00 54.34 356 LEU A C 1
ATOM 2824 O O . LEU A 1 356 ? -10.920 1.611 13.823 1.00 54.34 356 LEU A O 1
ATOM 2828 N N . THR A 1 357 ? -11.598 0.677 15.738 1.00 45.91 357 THR A N 1
ATOM 2829 C CA . THR A 1 357 ? -12.943 0.355 15.270 1.00 45.91 357 THR A CA 1
ATOM 2830 C C . THR A 1 357 ? -13.674 1.685 15.120 1.00 45.91 357 THR A C 1
ATOM 2832 O O . THR A 1 357 ? -14.210 2.161 16.111 1.00 45.91 357 THR A O 1
ATOM 2835 N N . SER A 1 358 ? -13.588 2.313 13.935 1.00 40.91 358 SER A N 1
ATOM 2836 C CA . SER A 1 358 ? -14.019 3.688 13.612 1.00 40.91 358 SER A CA 1
ATOM 2837 C C . SER A 1 358 ? -13.565 4.742 14.633 1.00 40.91 358 SER A C 1
ATOM 2839 O O . SER A 1 358 ? -14.083 4.760 15.740 1.00 40.91 358 SER A O 1
ATOM 2841 N N . ALA A 1 359 ? -12.602 5.598 14.256 1.00 42.03 359 ALA A N 1
ATOM 2842 C CA . ALA A 1 359 ? -12.237 6.862 14.922 1.00 42.03 359 ALA A CA 1
ATOM 2843 C C . ALA A 1 359 ? -12.733 6.984 16.376 1.00 42.03 359 ALA A C 1
ATOM 2845 O O . ALA A 1 359 ? -13.866 7.386 16.608 1.00 42.03 359 ALA A O 1
ATOM 2846 N N . THR A 1 360 ? -11.881 6.550 17.316 1.00 48.78 360 THR A N 1
ATOM 2847 C CA . THR A 1 360 ? -12.066 6.573 18.781 1.00 48.78 360 THR A CA 1
ATOM 2848 C C . THR A 1 360 ? -13.425 7.089 19.237 1.00 48.78 360 THR A C 1
ATOM 2850 O O . THR A 1 360 ? -13.577 8.253 19.602 1.00 48.78 360 THR A O 1
ATOM 2853 N N . PHE A 1 361 ? -14.410 6.198 19.252 1.00 55.88 361 PHE A N 1
ATOM 2854 C CA . PHE A 1 361 ? -15.604 6.424 20.036 1.00 55.88 361 PHE A CA 1
ATOM 2855 C C . PHE A 1 361 ? -15.191 6.621 21.497 1.00 55.88 361 PHE A C 1
ATOM 2857 O O . PHE A 1 361 ? -14.612 5.721 22.116 1.00 55.88 361 PHE A O 1
ATOM 2864 N N . ASN A 1 362 ? -15.435 7.807 22.048 1.00 67.31 362 ASN A N 1
ATOM 2865 C CA . ASN A 1 362 ? -15.077 8.127 23.417 1.00 67.31 362 ASN A CA 1
ATOM 2866 C C . ASN A 1 362 ? -16.035 7.406 24.370 1.00 67.31 362 ASN A C 1
ATOM 2868 O O . ASN A 1 362 ? -17.058 7.941 24.793 1.00 67.31 362 ASN A O 1
ATOM 2872 N N . VAL A 1 363 ? -15.698 6.165 24.725 1.00 61.91 363 VAL A N 1
ATOM 2873 C CA . VAL A 1 363 ? -16.538 5.313 25.581 1.00 61.91 363 VAL A CA 1
ATOM 2874 C C . VAL A 1 363 ? -16.856 5.990 26.919 1.00 61.91 363 VAL A C 1
ATOM 2876 O O . VAL A 1 363 ? -17.912 5.743 27.490 1.00 61.91 363 VAL A O 1
ATOM 2879 N N . THR A 1 364 ? -15.982 6.878 27.410 1.00 70.94 364 THR A N 1
ATOM 2880 C CA . THR A 1 364 ? -16.218 7.607 28.667 1.00 70.94 364 THR A CA 1
ATOM 2881 C C . THR A 1 364 ? -17.278 8.706 28.546 1.00 70.94 364 THR A C 1
ATOM 2883 O O . THR A 1 364 ? -17.890 9.065 29.551 1.00 70.94 364 THR A O 1
ATOM 2886 N N . ALA A 1 365 ? -17.535 9.206 27.333 1.00 78.12 365 ALA A N 1
ATOM 2887 C CA . ALA A 1 365 ? -18.589 10.178 27.047 1.00 78.12 365 ALA A CA 1
ATOM 2888 C C . ALA A 1 365 ? -19.951 9.527 26.746 1.00 78.12 365 ALA A C 1
ATOM 2890 O O . ALA A 1 365 ? -20.978 10.203 26.829 1.00 78.12 365 ALA A O 1
ATOM 2891 N N . LEU A 1 366 ? -19.987 8.228 26.423 1.00 83.88 366 LEU A N 1
ATOM 2892 C CA . LEU A 1 366 ? -21.232 7.492 26.206 1.00 83.88 366 LEU A CA 1
ATOM 2893 C C . LEU A 1 366 ? -21.934 7.190 27.530 1.00 83.88 366 LEU A C 1
ATOM 2895 O O . LEU A 1 366 ? -21.396 6.501 28.396 1.00 83.88 366 LEU A O 1
ATOM 2899 N N . LYS A 1 367 ? -23.195 7.611 27.642 1.00 86.81 367 LYS A N 1
ATOM 2900 C CA . LYS A 1 367 ? -24.076 7.232 28.750 1.00 86.81 367 LYS A CA 1
ATOM 2901 C C . LYS A 1 367 ? -25.276 6.461 28.223 1.00 86.81 367 LYS A C 1
ATOM 2903 O O . LYS A 1 367 ? -25.968 6.921 27.316 1.00 86.81 367 LYS A O 1
ATOM 2908 N N . VAL A 1 368 ? -25.546 5.312 28.838 1.00 88.19 368 VAL A N 1
ATOM 2909 C CA . VAL A 1 368 ? -26.715 4.479 28.538 1.00 88.19 368 VAL A CA 1
ATOM 2910 C C . VAL A 1 368 ? -27.403 4.124 29.847 1.00 88.19 368 VAL A C 1
ATOM 2912 O O . VAL A 1 368 ? -26.787 3.502 30.713 1.00 88.19 368 VAL A O 1
ATOM 2915 N N . TYR A 1 369 ? -28.646 4.568 30.030 1.00 86.94 369 TYR A N 1
ATOM 2916 C CA . TYR A 1 369 ? -29.344 4.434 31.311 1.00 86.94 369 TYR A CA 1
ATOM 2917 C C . TYR A 1 369 ? -30.877 4.502 31.174 1.00 86.94 369 TYR A C 1
ATOM 2919 O O . TYR A 1 369 ? -31.372 5.202 30.294 1.00 86.94 369 TYR A O 1
ATOM 2927 N N . PRO A 1 370 ? -31.643 3.847 32.065 1.00 83.50 370 PRO A N 1
ATOM 2928 C CA . PRO A 1 370 ? -31.180 2.866 33.043 1.00 83.50 370 PRO A CA 1
ATOM 2929 C C . PRO A 1 370 ? -30.820 1.526 32.377 1.00 83.50 370 PRO A C 1
ATOM 2931 O O . PRO A 1 370 ? -31.393 1.143 31.360 1.00 83.50 370 PRO A O 1
ATOM 2934 N N . ILE A 1 371 ? -29.862 0.812 32.968 1.00 75.62 371 ILE A N 1
ATOM 2935 C CA . ILE A 1 371 ? -29.595 -0.602 32.684 1.00 75.62 371 ILE A CA 1
ATOM 2936 C C . ILE A 1 371 ? -29.632 -1.331 34.039 1.00 75.62 371 ILE A C 1
ATOM 2938 O O . ILE A 1 371 ? -28.849 -0.954 34.915 1.00 75.62 371 ILE A O 1
ATOM 2942 N N . PRO A 1 372 ? -30.486 -2.356 34.245 1.00 78.38 372 PRO A N 1
ATOM 2943 C CA . PRO A 1 372 ? -31.451 -2.933 33.297 1.00 78.38 372 PRO A CA 1
ATOM 2944 C C . PRO A 1 372 ? -32.608 -1.988 32.933 1.00 78.38 372 PRO A C 1
ATOM 2946 O O . PRO A 1 372 ? -32.930 -1.069 33.685 1.00 78.38 372 PRO A O 1
ATOM 2949 N N . ILE A 1 373 ? -33.223 -2.217 31.774 1.00 85.38 373 ILE A N 1
ATOM 2950 C CA . ILE A 1 373 ? -34.273 -1.360 31.211 1.00 85.38 373 ILE A CA 1
ATOM 2951 C C . ILE A 1 373 ? -35.637 -1.778 31.764 1.00 85.38 373 ILE A C 1
ATOM 2953 O O . ILE A 1 373 ? -36.032 -2.927 31.611 1.00 85.38 373 ILE A O 1
ATOM 2957 N N . THR A 1 374 ? -36.403 -0.843 32.329 1.00 79.25 374 THR A N 1
ATOM 2958 C CA . THR A 1 374 ? -37.797 -1.092 32.736 1.00 79.25 374 THR A CA 1
ATOM 2959 C C . THR A 1 374 ? -38.777 -0.601 31.663 1.00 79.25 374 THR A C 1
ATOM 2961 O O . THR A 1 374 ? -39.324 -1.397 30.897 1.00 79.25 374 THR A O 1
ATOM 2964 N N . ASP A 1 375 ? -38.924 0.718 31.517 1.00 87.19 375 ASP A N 1
ATOM 2965 C CA . ASP A 1 375 ? -39.944 1.338 30.654 1.00 87.19 375 ASP A CA 1
ATOM 2966 C C . ASP A 1 375 ? -39.359 1.934 29.366 1.00 87.19 375 ASP A C 1
ATOM 2968 O O . ASP A 1 375 ? -39.900 1.752 28.276 1.00 87.19 375 ASP A O 1
ATOM 2972 N N . ALA A 1 376 ? -38.220 2.611 29.473 1.00 91.12 376 ALA A N 1
ATOM 2973 C CA . ALA A 1 376 ? -37.460 3.183 28.367 1.00 91.12 376 ALA A CA 1
ATOM 2974 C C . ALA A 1 376 ? -35.987 3.287 28.768 1.00 91.12 376 ALA A C 1
ATOM 2976 O O . ALA A 1 376 ? -35.646 3.170 29.948 1.00 91.12 376 ALA A O 1
ATOM 2977 N N . PHE A 1 377 ? -35.115 3.509 27.790 1.00 91.50 377 PHE A N 1
ATOM 2978 C CA . PHE A 1 377 ? -33.712 3.805 28.044 1.00 91.50 377 PHE A CA 1
ATOM 2979 C C . PHE A 1 377 ? -33.231 4.966 27.191 1.00 91.50 377 PHE A C 1
ATOM 2981 O O . PHE A 1 377 ? -33.721 5.218 26.094 1.00 91.50 377 PHE A O 1
ATOM 2988 N N . THR A 1 378 ? -32.260 5.685 27.725 1.00 93.94 378 THR A N 1
ATOM 2989 C CA . THR A 1 378 ? -31.632 6.840 27.104 1.00 93.94 378 THR A CA 1
ATOM 2990 C C . THR A 1 378 ? -30.242 6.464 26.622 1.00 93.94 378 THR A C 1
ATOM 2992 O O . THR A 1 378 ? -29.489 5.822 27.356 1.00 93.94 378 THR A O 1
ATOM 2995 N N . ILE A 1 379 ? -29.896 6.916 25.418 1.00 93.38 379 ILE A N 1
ATOM 2996 C CA . ILE A 1 379 ? -28.530 6.949 24.902 1.00 93.38 379 ILE A CA 1
ATOM 2997 C C . ILE A 1 379 ? -28.121 8.414 24.740 1.00 93.38 379 ILE A C 1
ATOM 2999 O O . ILE A 1 379 ? -28.820 9.193 24.091 1.00 93.38 379 ILE A O 1
ATOM 3003 N N . GLU A 1 380 ? -26.998 8.791 25.342 1.00 93.75 380 GLU A N 1
ATOM 3004 C CA . GLU A 1 380 ? -26.449 10.148 25.313 1.00 93.75 380 GLU A CA 1
ATOM 3005 C C . GLU A 1 380 ? -24.961 10.105 24.946 1.00 93.75 380 GLU A C 1
ATOM 3007 O O . GLU A 1 380 ? -24.215 9.279 25.479 1.00 93.75 380 GLU A O 1
ATOM 3012 N N . TYR A 1 381 ? -24.538 10.989 24.040 1.00 91.38 381 TYR A N 1
ATOM 3013 C CA . TYR A 1 381 ? -23.159 11.090 23.564 1.00 91.38 381 TYR A CA 1
ATOM 3014 C C . TYR A 1 381 ? -22.737 12.551 23.331 1.00 91.38 381 TYR A C 1
ATOM 3016 O O . TYR A 1 381 ? -23.572 13.449 23.202 1.00 91.38 381 TYR A O 1
ATOM 3024 N N . GLU A 1 382 ? -21.427 12.804 23.296 1.00 84.81 382 GLU A N 1
ATOM 3025 C CA . GLU A 1 382 ? -20.860 14.153 23.140 1.00 84.81 382 GLU A CA 1
ATOM 3026 C C . GLU A 1 382 ? -21.070 14.762 21.741 1.00 84.81 382 GLU A C 1
ATOM 3028 O O . GLU A 1 382 ? -21.056 15.983 21.598 1.00 84.81 382 GLU A O 1
ATOM 3033 N N . GLU A 1 383 ? -21.380 13.937 20.737 1.00 84.06 383 GLU A N 1
ATOM 3034 C CA . GLU A 1 383 ? -21.719 14.353 19.369 1.00 84.06 383 GLU A CA 1
ATOM 3035 C C . GLU A 1 383 ? -23.132 13.903 18.946 1.00 84.06 383 GLU A C 1
ATOM 3037 O O . GLU A 1 383 ? -23.673 12.955 19.528 1.00 84.06 383 GLU A O 1
ATOM 3042 N N . PRO A 1 384 ? -23.740 14.545 17.923 1.00 90.00 384 PRO A N 1
ATOM 3043 C CA . PRO A 1 384 ? -25.011 14.101 17.366 1.00 90.00 384 PRO A CA 1
ATOM 3044 C C . PRO A 1 384 ? -24.951 12.649 16.893 1.00 90.00 384 PRO A C 1
ATOM 3046 O O . PRO A 1 384 ? -24.088 12.261 16.105 1.00 90.00 384 PRO A O 1
ATOM 3049 N N . ILE A 1 385 ? -25.906 11.851 17.358 1.00 91.44 385 ILE A N 1
ATOM 3050 C CA . ILE A 1 385 ? -26.058 10.461 16.952 1.00 91.44 385 ILE A CA 1
ATOM 3051 C C . ILE A 1 385 ? -26.786 10.443 15.614 1.00 91.44 385 ILE A C 1
ATOM 3053 O O . ILE A 1 385 ? -27.946 10.853 15.508 1.00 91.44 385 ILE A O 1
ATOM 3057 N N . ASP A 1 386 ? -26.096 9.966 14.586 1.00 84.81 386 ASP A N 1
ATOM 3058 C CA . ASP A 1 386 ? -26.613 9.922 13.230 1.00 84.81 386 ASP A CA 1
ATOM 3059 C C . ASP A 1 386 ? -27.541 8.743 13.001 1.00 84.81 386 ASP A C 1
ATOM 3061 O O . ASP A 1 386 ? -28.525 8.891 12.269 1.00 84.81 386 ASP A O 1
ATOM 3065 N N . ARG A 1 387 ? -27.222 7.600 13.617 1.00 88.88 387 ARG A N 1
ATOM 3066 C CA . ARG A 1 387 ? -27.961 6.351 13.463 1.00 88.88 387 ARG A CA 1
ATOM 3067 C C . ARG A 1 387 ? -27.804 5.438 14.678 1.00 88.88 387 ARG A C 1
ATOM 3069 O O . ARG A 1 387 ? -26.745 5.378 15.297 1.00 88.88 387 ARG A O 1
ATOM 3076 N N . ILE A 1 388 ? -28.862 4.699 14.997 1.00 92.44 388 ILE A N 1
ATOM 3077 C CA . ILE A 1 388 ? -28.879 3.638 16.011 1.00 92.44 388 ILE A CA 1
ATOM 3078 C C . ILE A 1 388 ? -29.507 2.394 15.387 1.00 92.44 388 ILE A C 1
ATOM 3080 O O . ILE A 1 388 ? -30.629 2.464 14.890 1.00 92.44 388 ILE A O 1
ATOM 3084 N N . LYS A 1 389 ? -28.825 1.250 15.454 1.00 88.38 389 LYS A N 1
ATOM 3085 C CA . LYS A 1 389 ? -29.364 -0.072 15.107 1.00 88.38 389 LYS A CA 1
ATOM 3086 C C . LYS A 1 389 ? -29.385 -0.962 16.340 1.00 88.38 389 LYS A C 1
ATOM 3088 O O . LYS A 1 389 ? -28.393 -1.054 17.058 1.00 88.38 389 LYS A O 1
ATOM 3093 N N . ILE A 1 390 ? -30.504 -1.635 16.573 1.00 91.12 390 ILE A N 1
ATOM 3094 C CA . ILE A 1 390 ? -30.680 -2.586 17.671 1.00 91.12 390 ILE A CA 1
ATOM 3095 C C . ILE A 1 390 ? -30.808 -3.981 17.079 1.00 91.12 390 ILE A C 1
ATOM 3097 O O . ILE A 1 390 ? -31.653 -4.211 16.216 1.00 91.12 390 ILE A O 1
ATOM 3101 N N . PHE A 1 391 ? -29.998 -4.909 17.572 1.00 80.19 391 PHE A N 1
ATOM 3102 C CA . PHE A 1 391 ? -29.952 -6.297 17.140 1.00 80.19 391 PHE A CA 1
ATOM 3103 C C . PHE A 1 391 ? -30.318 -7.232 18.290 1.00 80.19 391 PHE A C 1
ATOM 3105 O O . PHE A 1 391 ? -29.954 -6.993 19.446 1.00 80.19 391 PHE A O 1
ATOM 3112 N N . ASP A 1 392 ? -30.988 -8.334 17.964 1.00 82.12 392 ASP A N 1
ATOM 3113 C CA . ASP A 1 392 ? -31.030 -9.486 18.861 1.00 82.12 392 ASP A CA 1
ATOM 3114 C C . ASP A 1 392 ? -29.695 -10.260 18.840 1.00 82.12 392 ASP A C 1
ATOM 3116 O O . ASP A 1 392 ? -28.784 -9.973 18.059 1.00 82.12 392 ASP A O 1
ATOM 3120 N N . LEU A 1 393 ? -29.563 -11.270 19.706 1.00 71.75 393 LEU A N 1
ATOM 3121 C CA . LEU A 1 393 ? -28.341 -12.081 19.802 1.00 71.75 393 LEU A CA 1
ATOM 3122 C C . LEU A 1 393 ? -28.057 -12.944 18.560 1.00 71.75 393 LEU A C 1
ATOM 3124 O O . LEU A 1 393 ? -26.956 -13.477 18.446 1.00 71.75 393 LEU A O 1
ATOM 3128 N N . SER A 1 394 ? -29.018 -13.094 17.643 1.00 67.44 394 SER A N 1
ATOM 3129 C CA . SER A 1 394 ? -28.818 -13.789 16.365 1.00 67.44 394 SER A CA 1
ATOM 3130 C C . SER A 1 394 ? -28.277 -12.868 15.265 1.00 67.44 394 SER A C 1
ATOM 3132 O O . SER A 1 394 ? -27.955 -13.341 14.177 1.00 67.44 394 SER A O 1
ATOM 3134 N N . GLY A 1 395 ? -28.155 -11.563 15.543 1.00 53.84 395 GLY A N 1
ATOM 3135 C CA . GLY A 1 395 ? -27.719 -10.550 14.582 1.00 53.84 395 GLY A CA 1
ATOM 3136 C C . GLY A 1 395 ? -28.850 -10.002 13.709 1.00 53.84 395 GLY A C 1
ATOM 3137 O O . GLY A 1 395 ? -28.583 -9.273 12.754 1.00 53.84 395 GLY A O 1
ATOM 3138 N N . LYS A 1 396 ? -30.115 -10.319 14.014 1.00 73.31 396 LYS A N 1
ATOM 3139 C CA . LYS A 1 396 ? -31.269 -9.750 13.310 1.00 73.31 396 LYS A CA 1
ATOM 3140 C C . LYS A 1 396 ? -31.545 -8.337 13.821 1.00 73.31 396 LYS A C 1
ATOM 3142 O O . LYS A 1 396 ? -31.624 -8.117 15.028 1.00 73.31 396 LYS A O 1
ATOM 3147 N N . ILE A 1 397 ? -31.751 -7.395 12.899 1.00 83.31 397 ILE A N 1
ATOM 3148 C CA . ILE A 1 397 ? -32.156 -6.019 13.222 1.00 83.31 397 ILE A CA 1
ATOM 3149 C C . ILE A 1 397 ? -33.593 -6.025 13.764 1.00 83.31 397 ILE A C 1
ATOM 3151 O O . ILE A 1 397 ? -34.518 -6.489 13.095 1.00 83.31 397 ILE A O 1
ATOM 3155 N N . ILE A 1 398 ? -33.763 -5.503 14.976 1.00 91.94 398 ILE A N 1
ATOM 3156 C CA . ILE A 1 398 ? -35.048 -5.296 15.655 1.00 91.94 398 ILE A CA 1
ATOM 3157 C C . ILE A 1 398 ? -35.574 -3.885 15.392 1.00 91.94 398 ILE A C 1
ATOM 3159 O O . ILE A 1 398 ? -36.767 -3.716 15.158 1.00 91.94 398 ILE A O 1
ATOM 3163 N N . GLN A 1 399 ? -34.688 -2.885 15.399 1.00 91.94 399 GLN A N 1
ATOM 3164 C CA . GLN A 1 399 ? -35.041 -1.486 15.166 1.00 91.94 399 GLN A CA 1
ATOM 3165 C C . GLN A 1 399 ? -33.861 -0.715 14.566 1.00 91.94 399 GLN A C 1
ATOM 3167 O O . GLN A 1 399 ? -32.708 -0.969 14.913 1.00 91.94 399 GLN A O 1
ATOM 3172 N N . GLU A 1 400 ? -34.167 0.274 13.727 1.00 93.06 400 GLU A N 1
ATOM 3173 C CA . GLU A 1 400 ? -33.226 1.290 13.250 1.00 93.06 400 GLU A CA 1
ATOM 3174 C C . GLU A 1 400 ? -33.828 2.690 13.462 1.00 93.06 400 GLU A C 1
ATOM 3176 O O . GLU A 1 400 ? -35.035 2.880 13.291 1.00 93.06 400 GLU A O 1
ATOM 3181 N N . LEU A 1 401 ? -33.012 3.649 13.902 1.00 91.38 401 LEU A N 1
ATOM 3182 C CA . LEU A 1 401 ? -33.392 5.038 14.184 1.00 91.38 401 LEU A CA 1
ATOM 3183 C C . LEU A 1 401 ? -32.342 5.986 13.592 1.00 91.38 401 LEU A C 1
ATOM 3185 O O . LEU A 1 401 ? -31.153 5.684 13.653 1.00 91.38 401 LEU A O 1
ATOM 3189 N N . GLU A 1 402 ? -32.758 7.159 13.109 1.00 94.44 402 GLU A N 1
ATOM 3190 C CA . GLU A 1 402 ? -31.864 8.226 12.615 1.00 94.44 402 GLU A CA 1
ATOM 3191 C C . GLU A 1 402 ? -32.152 9.558 13.334 1.00 94.44 402 GLU A C 1
ATOM 3193 O O . GLU A 1 402 ? -32.794 10.452 12.783 1.00 94.44 402 GLU A O 1
ATOM 3198 N N . PRO A 1 403 ? -31.751 9.689 14.608 1.00 90.69 403 PRO A N 1
ATOM 3199 C CA . PRO A 1 403 ? -32.269 10.731 15.491 1.00 90.69 403 PRO A CA 1
ATOM 3200 C C . PRO A 1 403 ? -31.642 12.115 15.280 1.00 90.69 403 PRO A C 1
ATOM 3202 O O . PRO A 1 403 ? -32.263 13.111 15.644 1.00 90.69 403 PRO A O 1
ATOM 3205 N N . LYS A 1 404 ? -30.420 12.191 14.733 1.00 91.25 404 LYS A N 1
ATOM 3206 C CA . LYS A 1 404 ? -29.661 13.440 14.518 1.00 91.25 404 LYS A CA 1
ATOM 3207 C C . LYS A 1 404 ? -29.569 14.310 15.781 1.00 91.25 404 LYS A C 1
ATOM 3209 O O . LYS A 1 404 ? -29.670 15.533 15.724 1.00 91.25 404 LYS A O 1
ATOM 3214 N N . SER A 1 405 ? -29.397 13.661 16.933 1.00 94.44 405 SER A N 1
ATOM 3215 C CA . SER A 1 405 ? -29.428 14.277 18.265 1.00 94.44 405 SER A CA 1
ATOM 3216 C C . SER A 1 405 ? -28.371 13.653 19.171 1.00 94.44 405 SER A C 1
ATOM 3218 O O . SER A 1 405 ? -28.115 12.455 19.092 1.00 94.44 405 SER A O 1
ATOM 3220 N N . ASN A 1 406 ? -27.788 14.442 20.071 1.00 92.88 406 ASN A N 1
ATOM 3221 C CA . ASN A 1 406 ? -26.836 13.973 21.085 1.00 92.88 406 ASN A CA 1
ATOM 3222 C C . ASN A 1 406 ? -27.497 13.121 22.181 1.00 92.88 406 ASN A C 1
ATOM 3224 O O . ASN A 1 406 ? -26.808 12.438 22.934 1.00 92.88 406 ASN A O 1
ATOM 3228 N N . LYS A 1 407 ? -28.829 13.182 22.302 1.00 96.12 407 LYS A N 1
ATOM 3229 C CA . LYS A 1 407 ? -29.613 12.447 23.299 1.00 96.12 407 LYS A CA 1
ATOM 3230 C C . LYS A 1 407 ? -30.852 11.839 22.657 1.00 96.12 407 LYS A C 1
ATOM 3232 O O . LYS A 1 407 ? -31.602 12.536 21.971 1.00 96.12 407 LYS A O 1
ATOM 3237 N N . VAL A 1 408 ? -31.063 10.551 22.900 1.00 96.25 408 VAL A N 1
ATOM 3238 C CA . VAL A 1 408 ? -32.134 9.761 22.288 1.00 96.25 408 VAL A CA 1
ATOM 3239 C C . VAL A 1 408 ? -32.770 8.884 23.352 1.00 96.25 408 VAL A C 1
ATOM 3241 O O . VAL A 1 408 ? -32.074 8.143 24.041 1.00 96.25 408 VAL A O 1
ATOM 3244 N N . GLU A 1 409 ? -34.089 8.962 23.480 1.00 96.00 409 GLU A N 1
ATOM 3245 C CA . GLU A 1 409 ? -34.868 8.075 24.340 1.00 96.00 409 GLU A CA 1
ATOM 3246 C C . GLU A 1 409 ? -35.532 6.996 23.483 1.00 96.00 409 GLU A C 1
ATOM 3248 O O . GLU A 1 409 ? -36.174 7.289 22.473 1.00 96.00 409 GLU A O 1
ATOM 3253 N N . VAL A 1 410 ? -35.345 5.737 23.872 1.00 93.50 410 VAL A N 1
ATOM 3254 C CA . VAL A 1 410 ? -35.839 4.564 23.157 1.00 93.50 410 VAL A CA 1
ATOM 3255 C C . VAL A 1 410 ? -36.848 3.832 24.053 1.00 93.50 410 VAL A C 1
ATOM 3257 O O . VAL A 1 410 ? -36.468 3.331 25.118 1.00 93.50 410 VAL A O 1
ATOM 3260 N N . PRO A 1 411 ? -38.133 3.744 23.652 1.00 91.38 411 PRO A N 1
ATOM 3261 C CA . PRO A 1 411 ? -39.154 3.031 24.418 1.00 91.38 411 PRO A CA 1
ATOM 3262 C C . PRO A 1 411 ? -38.829 1.540 24.527 1.00 91.38 411 PRO A C 1
ATOM 3264 O O . PRO A 1 411 ? -38.512 0.902 23.524 1.00 91.38 411 PRO A O 1
ATOM 3267 N N . SER A 1 412 ? -38.965 0.940 25.713 1.00 86.62 412 SER A N 1
ATOM 3268 C CA . SER A 1 412 ? -38.673 -0.489 25.891 1.00 86.62 412 SER A CA 1
ATOM 3269 C C . SER A 1 412 ? -39.724 -1.384 25.233 1.00 86.62 412 SER A C 1
ATOM 3271 O O . SER A 1 412 ? -39.459 -2.564 25.026 1.00 86.62 412 SER A O 1
ATOM 3273 N N . SER A 1 413 ? -40.908 -0.865 24.884 1.00 89.38 413 SER A N 1
ATOM 3274 C CA . SER A 1 413 ? -42.013 -1.620 24.270 1.00 89.38 413 SER A CA 1
ATOM 3275 C C . SER A 1 413 ? -41.653 -2.292 22.939 1.00 89.38 413 SER A C 1
ATOM 3277 O O . SER A 1 413 ? -42.324 -3.244 22.549 1.00 89.38 413 SER A O 1
ATOM 3279 N N . ILE A 1 414 ? -40.579 -1.850 22.277 1.00 86.44 414 ILE A N 1
ATOM 3280 C CA . ILE A 1 414 ? -40.048 -2.462 21.048 1.00 86.44 414 ILE A CA 1
ATOM 3281 C C . ILE A 1 414 ? -39.192 -3.715 21.315 1.00 86.44 414 ILE A C 1
ATOM 3283 O O . ILE A 1 414 ? -38.822 -4.422 20.382 1.00 86.44 414 ILE A O 1
ATOM 3287 N N . LEU A 1 415 ? -38.847 -3.977 22.580 1.00 87.25 415 LEU A N 1
ATOM 3288 C CA . LEU A 1 415 ? -37.963 -5.058 23.014 1.00 87.25 415 LEU A CA 1
ATOM 3289 C C . LEU A 1 415 ? -38.729 -6.057 23.894 1.00 87.25 415 LEU A C 1
ATOM 3291 O O . LEU A 1 415 ? -39.470 -5.674 24.802 1.00 87.25 415 LEU A O 1
ATOM 3295 N N . ASN A 1 416 ? -38.494 -7.350 23.689 1.00 87.94 416 ASN A N 1
ATOM 3296 C CA . ASN A 1 416 ? -38.864 -8.399 24.647 1.00 87.94 416 ASN A CA 1
ATOM 3297 C C . ASN A 1 416 ? -37.820 -8.496 25.778 1.00 87.94 416 ASN A C 1
ATOM 3299 O O . ASN A 1 416 ? -36.724 -7.952 25.649 1.00 87.94 416 ASN A O 1
ATOM 3303 N N . ASN A 1 417 ? -38.117 -9.208 26.868 1.00 85.56 417 ASN A N 1
ATOM 3304 C CA . ASN A 1 417 ? -37.127 -9.440 27.930 1.00 85.56 417 ASN A CA 1
ATOM 3305 C C . ASN A 1 417 ? -35.935 -10.234 27.377 1.00 85.56 417 ASN A C 1
ATOM 3307 O O . ASN A 1 417 ? -36.128 -11.265 26.726 1.00 85.56 417 ASN A O 1
ATOM 3311 N N . GLY A 1 418 ? -34.715 -9.757 27.622 1.00 81.94 418 GLY A N 1
ATOM 3312 C CA . GLY A 1 418 ? -33.509 -10.357 27.054 1.00 81.94 418 GLY A CA 1
ATOM 3313 C C . GLY A 1 418 ? -32.356 -9.380 26.836 1.00 81.94 418 GLY A C 1
ATOM 3314 O O . GLY A 1 418 ? -32.421 -8.200 27.177 1.00 81.94 418 GLY A O 1
ATOM 3315 N N . MET A 1 419 ? -31.269 -9.901 26.266 1.00 77.94 419 MET A N 1
ATOM 3316 C CA . MET A 1 419 ? -30.090 -9.109 25.909 1.00 77.94 419 MET A CA 1
ATOM 3317 C C . MET A 1 419 ? -30.147 -8.663 24.450 1.00 77.94 419 MET A C 1
ATOM 3319 O O . MET A 1 419 ? -30.517 -9.448 23.576 1.00 77.94 419 MET A O 1
ATOM 3323 N N . TYR A 1 420 ? -29.681 -7.444 24.194 1.00 81.94 420 TYR A N 1
ATOM 3324 C CA . TYR A 1 420 ? -29.596 -6.863 22.855 1.00 81.94 420 TYR A CA 1
ATOM 3325 C C . TYR A 1 420 ? -28.229 -6.233 22.621 1.00 81.94 420 TYR A C 1
ATOM 3327 O O . TYR A 1 420 ? -27.532 -5.850 23.565 1.00 81.94 420 TYR A O 1
ATOM 3335 N N . ILE A 1 421 ? -27.863 -6.115 21.348 1.00 75.44 421 ILE A N 1
ATOM 3336 C CA . ILE A 1 421 ? -26.671 -5.402 20.892 1.00 75.44 421 ILE A CA 1
ATOM 3337 C C . ILE A 1 421 ? -27.136 -4.111 20.223 1.00 75.44 421 ILE A C 1
ATOM 3339 O O . ILE A 1 421 ? -28.010 -4.142 19.363 1.00 75.44 421 ILE A O 1
ATOM 3343 N N . ILE A 1 422 ? -26.558 -2.980 20.607 1.00 83.69 422 ILE A N 1
ATOM 3344 C CA . ILE A 1 422 ? -26.801 -1.686 19.974 1.00 83.69 422 ILE A CA 1
ATOM 3345 C C . ILE A 1 422 ? -25.552 -1.276 19.219 1.00 83.69 422 ILE A C 1
ATOM 3347 O O . ILE A 1 422 ? -24.478 -1.234 19.813 1.00 83.69 422 ILE A O 1
ATOM 3351 N N . GLN A 1 423 ? -25.716 -0.940 17.943 1.00 79.75 423 GLN A N 1
ATOM 3352 C CA . GLN A 1 423 ? -24.729 -0.234 17.140 1.00 79.75 423 GLN A CA 1
ATOM 3353 C C . GLN A 1 423 ? -25.154 1.230 17.015 1.00 79.75 423 GLN A C 1
ATOM 3355 O O . GLN A 1 423 ? -26.278 1.527 16.612 1.00 79.75 423 GLN A O 1
ATOM 3360 N N . LEU A 1 424 ? -24.256 2.137 17.369 1.00 82.38 424 LEU A N 1
ATOM 3361 C CA . LEU A 1 424 ? -24.446 3.579 17.306 1.00 82.38 424 LEU A CA 1
ATOM 3362 C C . LEU A 1 424 ? -23.451 4.159 16.308 1.00 82.38 424 LEU A C 1
ATOM 3364 O O . LEU A 1 424 ? -22.283 3.793 16.338 1.00 82.38 424 LEU A O 1
ATOM 3368 N N . GLU A 1 425 ? -23.901 5.065 15.451 1.00 80.56 425 GLU A N 1
ATOM 3369 C CA . GLU A 1 425 ? -23.064 5.763 14.475 1.00 80.56 425 GLU A CA 1
ATOM 3370 C C . GLU A 1 425 ? -23.260 7.275 14.641 1.00 80.56 425 GLU A C 1
ATOM 3372 O O . GLU A 1 425 ? -24.384 7.760 14.797 1.00 80.56 425 GLU A O 1
ATOM 3377 N N . THR A 1 426 ? -22.159 8.014 14.613 1.00 76.94 426 THR A N 1
ATOM 3378 C CA . THR A 1 426 ? -22.088 9.474 14.506 1.00 76.94 426 THR A CA 1
ATOM 3379 C C . THR A 1 426 ? -21.347 9.833 13.218 1.00 76.94 426 THR A C 1
ATOM 3381 O O . THR A 1 426 ? -20.820 8.963 12.522 1.00 76.94 426 THR A O 1
ATOM 3384 N N . ASN A 1 427 ? -21.264 11.124 12.911 1.00 65.25 427 ASN A N 1
ATOM 3385 C CA . ASN A 1 427 ? -20.567 11.622 11.727 1.00 65.25 427 ASN A CA 1
ATOM 3386 C C . ASN A 1 427 ? -19.073 11.263 11.750 1.00 65.25 427 ASN A C 1
ATOM 3388 O O . ASN A 1 427 ? -18.430 11.146 10.709 1.00 65.25 427 ASN A O 1
ATOM 3392 N N . SER A 1 428 ? -18.516 11.112 12.951 1.00 54.84 428 SER A N 1
ATOM 3393 C CA . SER A 1 428 ? -17.091 10.902 13.164 1.00 54.84 428 SER A CA 1
ATOM 3394 C C . SER A 1 428 ? -16.747 9.520 13.722 1.00 54.84 428 SER A C 1
ATOM 3396 O O . SER A 1 428 ? -15.611 9.103 13.541 1.00 54.84 428 SER A O 1
ATOM 3398 N N . ALA A 1 429 ? -17.675 8.797 14.362 1.00 61.44 429 ALA A N 1
ATOM 3399 C CA . ALA A 1 429 ? -17.378 7.592 15.141 1.00 61.44 429 ALA A CA 1
ATOM 3400 C C . ALA A 1 429 ? -18.506 6.548 15.085 1.00 61.44 429 ALA A C 1
ATOM 3402 O O . ALA A 1 429 ? -19.644 6.840 14.727 1.00 61.44 429 ALA A O 1
ATOM 3403 N N . SER A 1 430 ? -18.217 5.312 15.496 1.00 68.94 430 SER A N 1
ATOM 3404 C CA . SER A 1 430 ? -19.254 4.309 15.760 1.00 68.94 430 SER A CA 1
ATOM 3405 C C . SER A 1 430 ? -18.929 3.462 16.990 1.00 68.94 430 SER A C 1
ATOM 3407 O O . SER A 1 430 ? -17.766 3.275 17.348 1.00 68.94 430 SER A O 1
ATOM 3409 N N . ALA A 1 431 ? -19.964 2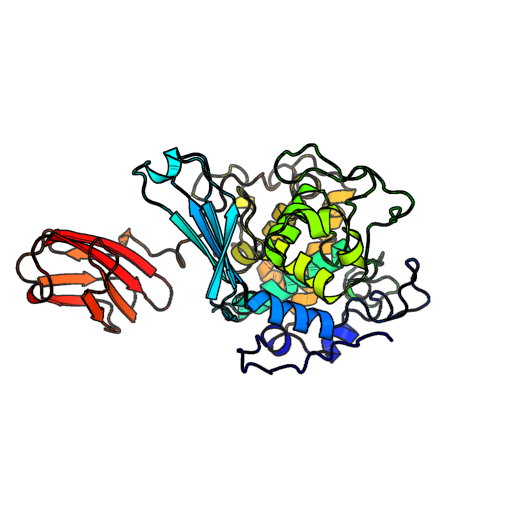.958 17.657 1.00 65.88 431 ALA A N 1
ATOM 3410 C CA . ALA A 1 431 ? -19.859 2.146 18.862 1.00 65.88 431 ALA A CA 1
ATOM 3411 C C . ALA A 1 431 ? -20.762 0.930 18.797 1.00 65.88 431 ALA A C 1
ATOM 3413 O O . ALA A 1 431 ? -21.814 0.954 18.164 1.00 65.88 431 ALA A O 1
ATOM 3414 N N . THR A 1 432 ? -20.393 -0.122 19.523 1.00 75.50 432 THR A N 1
ATOM 3415 C CA . THR A 1 432 ? -21.278 -1.261 19.764 1.00 75.50 432 THR A CA 1
ATOM 3416 C C . THR A 1 432 ? -21.258 -1.646 21.238 1.00 75.50 432 THR A C 1
ATOM 3418 O O . THR A 1 432 ? -20.190 -1.859 21.808 1.00 75.50 432 THR A O 1
ATOM 3421 N N . PHE A 1 433 ? -22.428 -1.742 21.870 1.00 71.56 433 PHE A N 1
ATOM 3422 C CA . PHE A 1 433 ? -22.559 -2.094 23.287 1.00 71.56 433 PHE A CA 1
ATOM 3423 C C . PHE A 1 433 ? -23.805 -2.941 23.552 1.00 71.56 433 PHE A C 1
ATOM 3425 O O . PHE A 1 433 ? -24.712 -3.025 22.727 1.00 71.56 433 PHE A O 1
ATOM 3432 N N . LYS A 1 434 ? -23.836 -3.612 24.706 1.00 80.06 434 LYS A N 1
ATOM 3433 C CA . LYS A 1 434 ? -24.946 -4.485 25.102 1.00 80.06 434 LYS A CA 1
ATOM 3434 C C . LYS A 1 434 ? -25.882 -3.767 26.062 1.00 80.06 434 LYS A C 1
ATOM 3436 O O . LYS A 1 434 ? -25.425 -3.045 26.943 1.00 80.06 434 LYS A O 1
ATOM 3441 N N . ILE A 1 435 ? -27.171 -4.040 25.929 1.00 82.12 435 ILE A N 1
ATOM 3442 C CA . ILE A 1 435 ? -28.199 -3.647 26.894 1.00 82.12 435 ILE A CA 1
ATOM 3443 C C . ILE A 1 435 ? -28.998 -4.877 27.322 1.00 82.12 435 ILE A C 1
ATOM 3445 O O . ILE A 1 435 ? -29.014 -5.897 26.626 1.00 82.12 435 ILE A O 1
ATOM 3449 N N . ILE A 1 436 ? -29.661 -4.776 28.470 1.00 83.00 436 ILE A N 1
ATOM 3450 C CA . ILE A 1 436 ? -30.524 -5.829 29.005 1.00 83.00 436 ILE A CA 1
ATOM 3451 C C . ILE A 1 436 ? -31.850 -5.186 29.389 1.00 83.00 436 ILE A C 1
ATOM 3453 O O . ILE A 1 436 ? -31.848 -4.199 30.130 1.00 83.00 436 ILE A O 1
ATOM 3457 N N . LYS A 1 437 ? -32.946 -5.740 28.870 1.00 77.75 437 LYS A N 1
ATOM 3458 C CA . LYS A 1 437 ? -34.306 -5.450 29.320 1.00 77.75 437 LYS A CA 1
ATOM 3459 C C . LYS A 1 437 ? -34.779 -6.555 30.250 1.00 77.75 437 LYS A C 1
ATOM 3461 O O . LYS A 1 437 ? -34.732 -7.733 29.814 1.00 77.75 437 LYS A O 1
#